Protein 8IJU (pdb70)

GO terms:
  GO:0005634 nucleus (C, IDA)
  GO:0003723 RNA binding (F, IDA)
  GO:0045824 negative regulation of innate immune response (P, IDA)
  GO:0046832 negative regulation of RNA export from nucleus (P, IDA)
  GO:0005737 cytoplasm (C, IDA)
  GO:0005634 nucleus (C, EXP)
  GO:0005737 cytoplasm (C, EXP)
  GO:0005515 protein binding (F, IPI)
  GO:0005634 nucleus (C, TAS)
  GO:0016887 ATP hydrolysis activity (F, EXP)
  GO:0005654 nucleoplasm (C, TAS)
  GO:0006405 RNA export from nucleus (P, TAS)
  GO:0042802 identical protein binding (F, IPI)
  GO:0006406 mRNA export from nucleus (P, IGI)
  GO:0000398 mRNA splicing, via spliceosome (P, IGI)
  GO:0016020 membrane (C, HDA)
  GO:0003723 RNA binding (F, HDA)

Nearest PDB structures (foldseek):
  8iju-assembly1_A  TM=1.003E+00  e=2.888E-70  Homo sapiens
  1xtj-assembly1_A  TM=8.026E-01  e=1.518E-53  Homo sapiens
  1xtk-assembly1_A  TM=7.961E-01  e=1.955E-52  Homo sapiens
  8enk-assembly1_A  TM=6.703E-01  e=2.488E-55  Homo sapiens
  5sup-assembly3_C  TM=6.648E-01  e=3.902E-44  Saccharomyces cerevisiae S288C

Solvent-accessible surface area: 17800 Å² total; per-residue (Å²): 97,16,10,164,114,13,143,8,78,84,62,0,38,117,0,3,103,70,14,26,42,93,115,14,5,122,2,11,92,97,0,0,54,77,0,27,146,28,65,13,0,0,0,1,0,12,37,6,34,8,25,22,12,0,0,0,1,0,0,0,31,46,10,143,49,71,100,54,52,8,3,0,1,0,1,0,60,52,138,102,39,0,96,37,2,4,73,14,0,85,68,3,13,119,66,22,125,73,14,76,34,14,44,4,43,19,48,93,62,47,115,110,4,42,76,40,7,119,157,68,29,2,6,0,0,0,0,16,0,42,50,0,22,34,0,16,132,79,203,5,24,56,4,163,39,0,102,13,1,1,0,3,34,0,7,108,0,0,83,78,123,88,26,59,133,33,0,72,68,0,44,185,75,12,39,176,141,35,8,2,0,0,0,2,43,24,9,46,146,124,8,10,68,30,0,87,176,23,20,140,118,29,21,65,25,35,22,7,43,122,14,65,137,78,4,112,64,21,84,8,58,56,15,114,13,92,53,108,84,4,40,136,44,0,15,62,14,8,84,95,30,111,170,43,33,1,0,0,9,1,126,44,60,150,66,0,78,54,7,6,99,75,0,61,121,93,137,26,49,3,17,3,0,24,109,57,15,49,15,121,74,2,30,59,59,7,56,68,4,59,76,148,135,52,112,7,0,0,0,6,43,82,7,2,55,28,6,58,10,78,106,1,31,4,0,0,0,17,3,16,0,98,70,13,37,28,0,0,29,6,0,10,18,8,8,98,195,72,66,150,4,28,1,1,0,0,7,11,57,145,91,15,40,135,26,7,78,57,0,41,104,115,9,138,14,133,6,45,108,30,65,156,129,133,83,199

InterPro domains:
  IPR001650 Helicase, C-terminal domain-like [PF00271] (273-381)
  IPR001650 Helicase, C-terminal domain-like [PS51194] (260-421)
  IPR001650 Helicase, C-terminal domain-like [SM00490] (300-381)
  IPR011545 DEAD/DEAH-box helicase domain [PF00270] (69-234)
  IPR014001 Helicase superfamily 1/2, ATP-binding domain [PS51192] (75-248)
  IPR014001 Helicase superfamily 1/2, ATP-binding domain [SM00487] (63-264)
  IPR014014 RNA helicase, DEAD-box type, Q motif [PS51195] (44-72)
  IPR027417 P-loop containing nucleoside triphosphate hydrolase [G3DSA:3.40.50.300] (32-250)
  IPR027417 P-loop containing nucleoside triphosphate hydrolase [G3DSA:3.40.50.300] (257-425)
  IPR027417 P-loop containing nucleoside triphosphate hydrolase [SSF52540] (113-396)

Secondary structure (DSSP, 8-state):
-HHHHTT--HHHHHHHHHTT--S--HHHHHHHHHHTTT--EEEE--TTBSHHHHHHHHHHHH----TT---EEEE-S-HHHHHHHHHHHHHHTTT-TT--EEEESSSS-HHHHHHHHHHH--SEEEE-HHHHHHHHHTTSS--TT--EEEESSHHHHHHSHHHHHHHHHHHHHS-SS-EEEEEES---TTTHHHHHTT-SS-EEEEHHHHHHHHGGGSEEEEEE--HHHHHHHHHHHHHHTTTS-EEEE-SSHHHHHHHHHHHHHTT--EEEE-TTS-HHHHHHHHHHHHHSS--EEEE-TTTTTTSBPPPBSEEEESS--SSHHHHHHHHTTBS-TTS--EEEEEE-SHHHHHHHHHHHHHHT---EEPPSS---

Organism: Homo sapiens (NCBI:txid9606)

Radius of gyration: 21.93 Å; Cα contacts (8 Å, |Δi|>4): 711; chains: 1; bounding box: 42×50×65 Å

Sequence (376 aa):
SGFRDFLLKPELLRAIVDCGFEHPSEVQHECIPQAILGMDVLCQAKSGMGKTAVFVLATLQQIEPVNGQVTVLVMCHTRRELAFQISKEYERFSKYMMPSVKVSVFFGGLSIKKDEEVLKKKNCPHVVVGTPGRILALVRNRSFSLKKNVKKHFVLDECDKMLEEQLDMRRDVQEEIFRLTPHHEKQCCMMFSATLSKDIRPVCRKFMQDPMMEVFVDDETKLTLHHGLQQYYVKLKDSEKNRKLFDLLDVLEFNQQVIIFVKSVQRCMALAQLLVEQNFPAIAIHRGMAQEERLSRYQQQFKDFQRRILVATNLFGRGMDIERVNIVFNYDMPEDSDTYLHRVARAGRFGTKGLAITFVSDENDAKILNDVQDRFEVNVAELPEEIDI

Foldseek 3Di:
DQVVVLVADVLLVVLCVVLVDDHAFPVLVQQQNVLLVQFAEEEAAAFQRQVLVSVLRSCVRNDDDDFQAQAAEEAEADPVVLVVSQVVNCSSCVSVVVAFEDEEAPPDDLVVVLVCCVPRRGNYYTYHLVSVLVCVVVVSGAQANYAEYEYELVCVQCVPVVNVVSSVVSLVRYDLNHHYYYYYNDDDPVCVVVSCVSHDPHDYYHVVVVLLVCVQLAQAAEEADALVCLLVVVVVVCVQVPPWAEEEEDADDVCQVVSQVVCVVVVAQEDEFEQPDDSVVLVVRLCCSPPHDHRYYYYYPNSNGNHHHAATAEYEHSDADPALSRVSNRQSSAAHPPGYGYYYYYQHDVSSVVRVVNNCVPSVHDHHHDDDDRPD

B-factor: mean 32.51, std 12.1, range [11.05, 91.72]

Structure (mmCIF, N/CA/C/O backbone):
data_8IJU
#
_entry.id   8IJU
#
_cell.length_a   34.974
_cell.length_b   96.606
_cell.length_c   59.755
_cell.angle_alpha   90.000
_cell.angle_beta   95.510
_cell.angle_gamma   90.000
#
_symmetry.space_group_name_H-M   'P 1 21 1'
#
loop_
_entity.id
_entity.type
_entity.pdbx_description
1 polymer 'ATP-dependent RNA helicase DDX39A'
2 non-polymer 'TRIETHYLENE GLYCOL'
3 non-polymer 'PHOSPHATE ION'
4 non-polymer 1,2-ETHANEDIOL
5 water water
#
loop_
_atom_site.group_PDB
_atom_site.id
_atom_site.type_symbol
_atom_site.label_atom_id
_atom_site.label_alt_id
_atom_site.label_comp_id
_atom_site.label_asym_id
_atom_site.label_entity_id
_atom_site.label_seq_id
_atom_site.pdbx_PDB_ins_code
_atom_site.Cartn_x
_atom_site.Cartn_y
_atom_site.Cartn_z
_atom_site.occupancy
_atom_site.B_iso_or_equiv
_atom_site.auth_seq_id
_atom_site.auth_comp_id
_atom_site.auth_asym_id
_atom_site.auth_atom_id
_atom_site.pdbx_PDB_model_num
ATOM 1 N N . SER A 1 13 ? 24.63765 20.38903 23.36427 1.000 55.59068 13 SER A N 1
ATOM 2 C CA . SER A 1 13 ? 26.01385 20.54411 23.82182 1.000 52.14971 13 SER A CA 1
ATOM 3 C C . SER A 1 13 ? 26.59697 19.19767 24.24470 1.000 48.11703 13 SER A C 1
ATOM 4 O O . SER A 1 13 ? 27.49061 18.65979 23.58661 1.000 56.26270 13 SER A O 1
ATOM 7 N N . GLY A 1 14 ? 26.08650 18.65522 25.35315 1.000 50.18466 14 GLY A N 1
ATOM 8 C CA . GLY A 1 14 ? 26.54881 17.35604 25.81062 1.000 34.62328 14 GLY A CA 1
ATOM 9 C C . GLY A 1 14 ? 26.19362 16.23216 24.86218 1.000 32.94397 14 GLY A C 1
ATOM 10 O O . GLY A 1 14 ? 26.88888 15.21277 24.81781 1.000 35.31365 14 GLY A O 1
ATOM 11 N N . PHE A 1 15 ? 25.10391 16.38976 24.10245 1.000 28.33918 15 PHE A N 1
ATOM 12 C CA . PHE A 1 15 ? 24.75493 15.39465 23.09330 1.000 25.91510 15 PHE A CA 1
ATOM 13 C C . PHE A 1 15 ? 25.76943 15.38787 21.95661 1.000 24.89992 15 PHE A C 1
ATOM 14 O O . PHE A 1 15 ? 26.02536 14.33964 21.35678 1.000 28.58947 15 PHE A O 1
ATOM 22 N N . ARG A 1 16 ? 26.35343 16.54779 21.64521 1.000 28.51953 16 ARG A N 1
ATOM 23 C CA . ARG A 1 16 ? 27.37813 16.59226 20.61489 1.000 32.37366 16 ARG A CA 1
ATOM 24 C C . ARG A 1 16 ? 28.57300 15.74032 21.00231 1.000 31.95002 16 ARG A C 1
ATOM 25 O O . ARG A 1 16 ? 29.18804 15.10845 20.13587 1.000 32.39725 16 ARG A O 1
ATOM 33 N N . ASP A 1 17 ? 28.88766 15.68034 22.30105 1.000 26.81149 17 ASP A N 1
ATOM 34 C CA . ASP A 1 17 ? 29.99016 14.85577 22.78552 1.000 31.73629 17 ASP A CA 1
ATOM 35 C C . ASP A 1 17 ? 29.76023 13.36649 22.55258 1.000 35.57148 17 ASP A C 1
ATOM 36 O O . ASP A 1 17 ? 30.73408 12.60562 22.49326 1.000 27.24265 17 ASP A O 1
ATOM 41 N N . PHE A 1 18 ? 28.49797 12.92877 22.43261 1.000 23.22276 18 PHE A N 1
ATOM 42 C CA . PHE A 1 18 ? 28.19280 11.55027 22.07912 1.000 23.85004 18 PHE A CA 1
ATOM 43 C C . PHE A 1 18 ? 28.60709 11.19973 20.65936 1.000 26.15264 18 PHE A C 1
ATOM 44 O O . PHE A 1 18 ? 28.63106 10.01022 20.32251 1.000 32.04069 18 PHE A O 1
ATOM 52 N N . LEU A 1 19 ? 28.89879 12.19517 19.82194 1.000 24.43391 19 LEU A N 1
ATOM 53 C CA . LEU A 1 19 ? 29.30729 11.98673 18.43580 1.000 28.63672 19 LEU A CA 1
ATOM 54 C C . LEU A 1 19 ? 28.15225 11.48316 17.57036 1.000 26.20825 19 LEU A C 1
ATOM 55 O O . LEU A 1 19 ? 28.36935 10.73625 16.61681 1.000 34.44239 19 LEU A O 1
ATOM 60 N N . LEU A 1 20 ? 26.92839 11.88861 17.89950 1.000 25.42174 20 LEU A N 1
ATOM 61 C CA . LEU A 1 20 ? 25.75790 11.53486 17.10599 1.000 24.15359 20 LEU A CA 1
ATOM 62 C C . LEU A 1 20 ? 25.74980 12.29401 15.78336 1.000 25.49959 20 LEU A C 1
ATOM 63 O O . LEU A 1 20 ? 26.27449 13.40392 15.67911 1.000 25.31868 20 LEU A O 1
ATOM 68 N N . LYS A 1 21 ? 25.10239 11.70230 14.78243 1.000 23.89602 21 LYS A N 1
ATOM 69 C CA . LYS A 1 21 ? 24.96811 12.34676 13.47768 1.000 24.49274 21 LYS A CA 1
ATOM 70 C C . LYS A 1 21 ? 24.29893 13.71169 13.60830 1.000 29.92588 21 LYS A C 1
ATOM 71 O O . LYS A 1 21 ? 23.36591 13.87655 14.40416 1.000 25.14989 21 LYS A O 1
ATOM 77 N N . PRO A 1 22 ? 24.71010 14.69867 12.80853 1.000 27.49575 22 PRO A N 1
ATOM 78 C CA . PRO A 1 22 ? 24.08116 16.02275 12.91614 1.000 30.89209 22 PRO A CA 1
ATOM 79 C C . PRO A 1 22 ? 22.57297 15.98446 12.74161 1.000 30.19776 22 PRO A C 1
ATOM 80 O O . PRO A 1 22 ? 21.87046 16.77898 13.38102 1.000 28.22041 22 PRO A O 1
ATOM 84 N N . GLU A 1 23 ? 22.04673 15.06155 11.92336 1.000 23.51589 23 GLU A N 1
ATOM 85 C CA . GLU A 1 23 ? 20.59939 14.93570 11.79646 1.000 29.22360 23 GLU A CA 1
ATOM 86 C C . GLU A 1 23 ? 19.95178 14.56541 13.12604 1.000 29.61362 23 GLU A C 1
ATOM 87 O O . GLU A 1 23 ? 18.85007 15.02993 13.43329 1.000 26.27075 23 GLU A O 1
ATOM 93 N N . LEU A 1 24 ? 20.60920 13.71905 13.92581 1.000 23.05569 24 LEU A N 1
ATOM 94 C CA . LEU A 1 24 ? 20.04595 13.39780 15.23430 1.000 21.40649 24 LEU A CA 1
ATOM 95 C C . LEU A 1 24 ? 20.16092 14.57900 16.18745 1.000 24.65545 24 LEU A C 1
ATOM 96 O O . LEU A 1 24 ? 19.21626 14.87993 16.92265 1.000 26.42102 24 LEU A O 1
ATOM 101 N N . LEU A 1 25 ? 21.31860 15.25498 16.20014 1.000 26.54177 25 LEU A N 1
ATOM 102 C CA . LEU A 1 25 ? 21.48785 16.41833 17.07005 1.000 28.39832 25 LEU A CA 1
ATOM 103 C C . LEU A 1 25 ? 20.40750 17.45892 16.82178 1.000 24.58426 25 LEU A C 1
ATOM 104 O O . LEU A 1 25 ? 19.84120 18.01742 17.77144 1.000 30.56600 25 LEU A O 1
ATOM 109 N N . ARG A 1 26 ? 20.10456 17.72535 15.54838 1.000 30.01727 26 ARG A N 1
ATOM 110 C CA . ARG A 1 26 ? 19.07983 18.70590 15.20414 1.000 28.19592 26 ARG A CA 1
ATOM 111 C C . ARG A 1 26 ? 17.71536 18.29019 15.73643 1.000 29.72418 26 ARG A C 1
ATOM 112 O O . ARG A 1 26 ? 16.94665 19.12980 16.22133 1.000 29.79301 26 ARG A O 1
ATOM 120 N N . ALA A 1 27 ? 17.39571 16.99601 15.65533 1.000 27.35217 27 ALA A N 1
ATOM 121 C CA . ALA A 1 27 ? 16.12110 16.51658 16.17739 1.000 28.21166 27 ALA A CA 1
ATOM 122 C C . ALA A 1 27 ? 16.07062 16.61832 17.69362 1.000 29.03266 27 ALA A C 1
ATOM 123 O O . ALA A 1 27 ? 15.02241 16.95031 18.26631 1.000 31.83716 27 ALA A O 1
ATOM 125 N N . ILE A 1 28 ? 17.18614 16.31343 18.36520 1.000 24.15755 28 ILE A N 1
ATOM 126 C CA . ILE A 1 28 ? 17.23557 16.43519 19.82135 1.000 25.98631 28 ILE A CA 1
ATOM 127 C C . ILE A 1 28 ? 16.95905 17.87310 20.23390 1.000 32.69655 28 ILE A C 1
ATOM 128 O O . ILE A 1 28 ? 16.22266 18.12885 21.19366 1.000 31.38927 28 ILE A O 1
ATOM 133 N N . VAL A 1 29 ? 17.55042 18.82846 19.50841 1.000 29.98981 29 VAL A N 1
ATOM 134 C CA . VAL A 1 29 ? 17.27369 20.24984 19.72011 1.000 38.18755 29 VAL A CA 1
ATOM 135 C C . VAL A 1 29 ? 15.78114 20.53219 19.58808 1.000 44.50873 29 VAL A C 1
ATOM 136 O O . VAL A 1 29 ? 15.15210 21.08931 20.49718 1.000 48.17686 29 VAL A O 1
ATOM 140 N N . ASP A 1 30 ? 15.19662 20.15242 18.44289 1.000 40.53316 30 ASP A N 1
ATOM 141 C CA . ASP A 1 30 ? 13.78416 20.42203 18.18920 1.000 43.99559 30 ASP A CA 1
ATOM 142 C C . ASP A 1 30 ? 12.89666 19.84224 19.27422 1.000 39.42569 30 ASP A C 1
ATOM 143 O O . ASP A 1 30 ? 11.80489 20.36198 19.52853 1.000 53.22797 30 ASP A O 1
ATOM 148 N N . CYS A 1 31 ? 13.32877 18.75893 19.90414 1.000 40.83040 31 CYS A N 1
ATOM 149 C CA . CYS A 1 31 ? 12.55526 18.14536 20.96998 1.000 31.73808 31 CYS A CA 1
ATOM 150 C C . CYS A 1 31 ? 12.69527 18.87700 22.29153 1.000 46.17910 31 CYS A C 1
ATOM 151 O O . CYS A 1 31 ? 12.10298 18.43457 23.28257 1.000 46.39870 31 CYS A O 1
ATOM 154 N N . GLY A 1 32 ? 13.47069 19.96349 22.33045 1.000 44.91237 32 GLY A N 1
ATOM 155 C CA . GLY A 1 32 ? 13.58527 20.78200 23.52512 1.000 45.94406 32 GLY A CA 1
ATOM 156 C C . GLY A 1 32 ? 14.50268 20.25330 24.60306 1.000 46.99894 32 GLY A C 1
ATOM 157 O O . GLY A 1 32 ? 14.41148 20.69636 25.75135 1.000 48.35488 32 GLY A O 1
ATOM 158 N N . PHE A 1 33 ? 15.38789 19.31905 24.27801 1.000 45.31517 33 PHE A N 1
ATOM 159 C CA . PHE A 1 33 ? 16.28517 18.74109 25.26541 1.000 42.27782 33 PHE A CA 1
ATOM 160 C C . PHE A 1 33 ? 17.59455 19.51260 25.25558 1.000 40.52975 33 PHE A C 1
ATOM 161 O O . PHE A 1 33 ? 18.12635 19.83031 24.18682 1.000 42.68132 33 PHE A O 1
ATOM 169 N N . GLU A 1 34 ? 18.09264 19.84160 26.44335 1.000 35.00374 34 GLU A N 1
ATOM 170 C CA . GLU A 1 34 ? 19.28363 20.67668 26.52972 1.000 37.37889 34 GLU A CA 1
ATOM 171 C C . GLU A 1 34 ? 20.54731 19.83880 26.67389 1.000 33.18038 34 GLU A C 1
ATOM 172 O O . GLU A 1 34 ? 21.53467 20.06502 25.96982 1.000 44.08996 34 GLU A O 1
ATOM 178 N N . HIS A 1 35 ? 20.53028 18.87687 27.58193 1.000 26.99395 35 HIS A N 1
ATOM 179 C CA . HIS A 1 35 ? 21.70602 18.10758 27.94351 1.000 34.58665 35 HIS A CA 1
ATOM 180 C C . HIS A 1 35 ? 21.26682 16.67711 28.18636 1.000 28.71998 35 HIS A C 1
ATOM 181 O O . HIS A 1 35 ? 20.10696 16.43180 28.53445 1.000 27.76687 35 HIS A O 1
ATOM 188 N N . PRO A 1 36 ? 22.17467 15.71611 28.03545 1.000 27.93781 36 PRO A N 1
ATOM 189 C CA . PRO A 1 36 ? 21.80977 14.31320 28.28161 1.000 22.03805 36 PRO A CA 1
ATOM 190 C C . PRO A 1 36 ? 21.45356 14.05802 29.74132 1.000 26.09061 36 PRO A C 1
ATOM 191 O O . PRO A 1 36 ? 21.97124 14.69882 30.66148 1.000 23.63201 36 PRO A O 1
ATOM 195 N N . SER A 1 37 ? 20.55318 13.10290 29.94657 1.000 23.33032 37 SER A N 1
ATOM 196 C CA . SER A 1 37 ? 20.23535 12.60212 31.27282 1.000 22.86271 37 SER A CA 1
ATOM 197 C C . SER A 1 37 ? 21.34839 11.69127 31.78153 1.000 24.10254 37 SER A C 1
ATOM 198 O O . SER A 1 37 ? 22.23215 11.25331 31.03304 1.000 22.07037 37 SER A O 1
ATOM 201 N N . GLU A 1 38 ? 21.29235 11.39277 33.07703 1.000 22.92002 38 GLU A N 1
ATOM 202 C CA . GLU A 1 38 ? 22.29949 10.52475 33.66764 1.000 27.57814 38 GLU A CA 1
ATOM 203 C C . GLU A 1 38 ? 22.29587 9.14338 33.01791 1.000 26.90671 38 GLU A C 1
ATOM 204 O O . GLU A 1 38 ? 23.35451 8.58487 32.71761 1.000 22.32345 38 GLU A O 1
ATOM 210 N N . VAL A 1 39 ? 21.11359 8.57538 32.78592 1.000 19.95776 39 VAL A N 1
ATOM 211 C CA . VAL A 1 39 ? 21.06287 7.27292 32.13070 1.000 18.54326 39 VAL A CA 1
ATOM 212 C C . VAL A 1 39 ? 21.63636 7.35032 30.72144 1.000 22.77659 39 VAL A C 1
ATOM 213 O O . VAL A 1 39 ? 22.23987 6.38609 30.23149 1.000 22.78353 39 VAL A O 1
ATOM 217 N N . GLN A 1 40 ? 21.46962 8.48480 30.04671 1.000 20.73320 40 GLN A N 1
ATOM 218 C CA . GLN A 1 40 ? 22.02544 8.60675 28.70131 1.000 20.42495 40 GLN A CA 1
ATOM 219 C C . GLN A 1 40 ? 23.54401 8.69146 28.73838 1.000 20.98750 40 GLN A C 1
ATOM 220 O O . GLN A 1 40 ? 24.21892 8.08683 27.89774 1.000 19.21751 40 GLN A O 1
ATOM 226 N N . HIS A 1 41 ? 24.10344 9.42587 29.69974 1.000 23.55273 41 HIS A N 1
ATOM 227 C CA . HIS A 1 41 ? 25.56318 9.42784 29.84953 1.000 21.13736 41 HIS A CA 1
ATOM 228 C C . HIS A 1 41 ? 26.09662 8.02411 30.09888 1.000 27.99951 41 HIS A C 1
ATOM 229 O O . HIS A 1 41 ? 27.17400 7.66290 29.60453 1.000 25.73331 41 HIS A O 1
ATOM 236 N N . GLU A 1 42 ? 25.35663 7.21227 30.85964 1.000 25.87851 42 GLU A N 1
ATOM 237 C CA . GLU A 1 42 ? 25.84580 5.88003 31.17958 1.000 24.36828 42 GLU A CA 1
ATOM 238 C C . GLU A 1 42 ? 25.72518 4.91878 30.00445 1.000 29.59174 42 GLU A C 1
ATOM 239 O O . GLU A 1 42 ? 26.59050 4.05387 29.83665 1.000 27.67191 42 GLU A O 1
ATOM 245 N N . CYS A 1 43 ? 24.69219 5.05489 29.17579 1.000 20.09427 43 CYS A N 1
ATOM 246 C CA . CYS A 1 43 ? 24.37262 4.01707 28.19721 1.000 21.83099 43 CYS A CA 1
ATOM 247 C C . CYS A 1 43 ? 24.70962 4.37181 26.76528 1.000 20.76035 43 CYS A C 1
ATOM 248 O O . CYS A 1 43 ? 25.11752 3.49426 26.00904 1.000 20.60431 43 CYS A O 1
ATOM 251 N N . ILE A 1 44 ? 24.49507 5.61039 26.33981 1.000 19.30724 44 ILE A N 1
ATOM 252 C CA . ILE A 1 44 ? 24.57605 5.93114 24.91965 1.000 18.57155 44 ILE A CA 1
ATOM 253 C C . ILE A 1 44 ? 25.97886 5.69071 24.36112 1.000 22.92213 44 ILE A C 1
ATOM 254 O O . ILE A 1 44 ? 26.09104 5.10538 23.27542 1.000 21.04999 44 ILE A O 1
ATOM 259 N N . PRO A 1 45 ? 27.07104 6.10497 25.02302 1.000 21.20363 45 PRO A N 1
ATOM 260 C CA . PRO A 1 45 ? 28.39048 5.92812 24.38144 1.000 22.90580 45 PRO A CA 1
ATOM 261 C C . PRO A 1 45 ? 28.69441 4.48900 24.03430 1.000 20.97368 45 PRO A C 1
ATOM 262 O O . PRO A 1 45 ? 29.29476 4.22244 22.98517 1.000 26.69283 45 PRO A O 1
ATOM 266 N N . GLN A 1 46 ? 28.27255 3.54653 24.86317 1.000 18.11221 46 GLN A N 1
ATOM 267 C CA . GLN A 1 46 ? 28.53106 2.16339 24.52084 1.000 24.50284 46 GLN A CA 1
ATOM 268 C C . GLN A 1 46 ? 27.42510 1.56096 23.67367 1.000 21.25881 46 GLN A C 1
ATOM 269 O O . GLN A 1 46 ? 27.70706 0.67542 22.86115 1.000 20.25956 46 GLN A O 1
ATOM 275 N N . ALA A 1 47 ? 26.17826 2.02862 23.82374 1.000 19.60002 47 ALA A N 1
ATOM 276 C CA . ALA A 1 47 ? 25.12151 1.54492 22.93788 1.000 21.06921 47 ALA A CA 1
ATOM 277 C C . ALA A 1 47 ? 25.43613 1.86153 21.48385 1.000 17.60343 47 ALA A C 1
ATOM 278 O O . ALA A 1 47 ? 25.14270 1.05694 20.58534 1.000 19.37155 47 ALA A O 1
ATOM 280 N N . ILE A 1 48 ? 26.00551 3.04026 21.20850 1.000 20.46360 48 ILE A N 1
ATOM 281 C CA . ILE A 1 48 ? 26.24034 3.35619 19.80207 1.000 18.70294 48 ILE A CA 1
ATOM 282 C C . ILE A 1 48 ? 27.42441 2.59642 19.22497 1.000 23.36997 48 ILE A C 1
ATOM 283 O O . ILE A 1 48 ? 27.59519 2.58128 17.99266 1.000 26.01765 48 ILE A O 1
ATOM 288 N N . LEU A 1 49 ? 28.22800 1.94850 20.06386 1.000 22.00107 49 LEU A N 1
ATOM 289 C CA . LEU A 1 49 ? 29.26997 1.03507 19.60965 1.000 19.58333 49 LEU A CA 1
ATOM 290 C C . LEU A 1 49 ? 28.75996 -0.39639 19.41120 1.000 25.84081 49 LEU A C 1
ATOM 291 O O . LEU A 1 49 ? 29.56055 -1.29958 19.14016 1.000 24.09833 49 LEU A O 1
ATOM 296 N N . GLY A 1 50 ? 27.46241 -0.63529 19.56565 1.000 22.40134 50 GLY A N 1
ATOM 297 C CA . GLY A 1 50 ? 26.93095 -1.96888 19.36263 1.000 22.05810 50 GLY A CA 1
ATOM 298 C C . GLY A 1 50 ? 26.90033 -2.84779 20.58971 1.000 20.52957 50 GLY A C 1
ATOM 299 O O . GLY A 1 50 ? 26.53157 -4.02609 20.48051 1.000 20.59258 50 GLY A O 1
ATOM 300 N N . MET A 1 51 ? 27.27228 -2.32548 21.75505 1.000 19.19227 51 MET A N 1
ATOM 301 C CA . MET A 1 51 ? 27.32630 -3.15680 22.94863 1.000 19.72145 51 MET A CA 1
ATOM 302 C C . MET A 1 51 ? 25.92372 -3.51945 23.41007 1.000 23.52126 51 MET A C 1
ATOM 303 O O . MET A 1 51 ? 25.00356 -2.71774 23.28699 1.000 21.86190 51 MET A O 1
ATOM 308 N N . ASP A 1 52 ? 25.76709 -4.72450 23.95858 1.000 18.53306 52 ASP A N 1
ATOM 309 C CA . ASP A 1 52 ? 24.49845 -5.09065 24.57235 1.000 14.35092 52 ASP A CA 1
ATOM 310 C C . ASP A 1 52 ? 24.27308 -4.25119 25.82701 1.000 18.54138 52 ASP A C 1
ATOM 311 O O . ASP A 1 52 ? 25.22341 -3.80750 26.47919 1.000 19.70553 52 ASP A O 1
ATOM 316 N N . VAL A 1 53 ? 22.99979 -3.99639 26.14228 1.000 16.28756 53 VAL A N 1
ATOM 317 C CA . VAL A 1 53 ? 22.63449 -3.09948 27.23643 1.000 16.83943 53 VAL A CA 1
ATOM 318 C C . VAL A 1 53 ? 21.50035 -3.74490 28.02321 1.000 19.10258 53 VAL A C 1
ATOM 319 O O . VAL A 1 53 ? 20.53847 -4.23232 27.42895 1.000 20.20632 53 VAL A O 1
ATOM 323 N N . LEU A 1 54 ? 21.62269 -3.77508 29.35401 1.000 19.22030 54 LEU A N 1
ATOM 324 C CA . LEU A 1 54 ? 20.52037 -4.12678 30.25102 1.000 18.00611 54 LEU A CA 1
ATOM 325 C C . LEU A 1 54 ? 20.30056 -2.94088 31.17761 1.000 18.85328 54 LEU A C 1
ATOM 326 O O . LEU A 1 54 ? 21.19297 -2.60925 31.96780 1.000 18.65012 54 LEU A O 1
ATOM 331 N N . CYS A 1 55 ? 19.13415 -2.29571 31.08273 1.000 18.47754 55 CYS A N 1
ATOM 332 C CA . CYS A 1 55 ? 18.94517 -1.01020 31.74537 1.000 15.24709 55 CYS A CA 1
ATOM 333 C C . CYS A 1 55 ? 17.58788 -0.94686 32.42427 1.000 21.51356 55 CYS A C 1
ATOM 334 O O . CYS A 1 55 ? 16.55212 -1.04954 31.76854 1.000 19.68961 55 CYS A O 1
ATOM 337 N N . GLN A 1 56 ? 17.58659 -0.75707 33.73652 1.000 17.28864 56 GLN A N 1
ATOM 338 C CA . GLN A 1 56 ? 16.36374 -0.45455 34.46765 1.000 19.22357 56 GLN A CA 1
ATOM 339 C C . GLN A 1 56 ? 16.41319 1.01415 34.84588 1.000 22.64389 56 GLN A C 1
ATOM 340 O O . GLN A 1 56 ? 17.37620 1.45932 35.48035 1.000 21.18568 56 GLN A O 1
ATOM 346 N N . ALA A 1 57 ? 15.38939 1.76610 34.44519 1.000 22.43844 57 ALA A N 1
ATOM 347 C CA . ALA A 1 57 ? 15.28235 3.16460 34.83463 1.000 18.84029 57 ALA A CA 1
ATOM 348 C C . ALA A 1 57 ? 13.80818 3.52440 34.89988 1.000 22.12873 57 ALA A C 1
ATOM 349 O O . ALA A 1 57 ? 13.01850 3.06890 34.06879 1.000 19.79884 57 ALA A O 1
ATOM 351 N N . LYS A 1 58 ? 13.43564 4.32326 35.89183 1.000 20.27660 58 LYS A N 1
ATOM 352 C CA . LYS A 1 58 ? 12.02840 4.66261 36.01389 1.000 20.43143 58 LYS A CA 1
ATOM 353 C C . LYS A 1 58 ? 11.63514 5.66758 34.93593 1.000 21.14222 58 LYS A C 1
ATOM 354 O O . LYS A 1 58 ? 12.47837 6.25778 34.25789 1.000 18.92337 58 LYS A O 1
ATOM 360 N N . SER A 1 59 ? 10.32325 5.85917 34.79161 1.000 19.99668 59 SER A N 1
ATOM 361 C CA . SER A 1 59 ? 9.79853 6.82053 33.82530 1.000 17.59023 59 SER A CA 1
ATOM 362 C C . SER A 1 59 ? 10.43746 8.18704 34.01589 1.000 20.86198 59 SER A C 1
ATOM 363 O O . SER A 1 59 ? 10.72590 8.60037 35.14164 1.000 20.29617 59 SER A O 1
ATOM 366 N N . GLY A 1 60 ? 10.65514 8.89697 32.90517 1.000 17.49574 60 GLY A N 1
ATOM 367 C CA . GLY A 1 60 ? 11.14701 10.25629 33.00537 1.000 14.55492 60 GLY A CA 1
ATOM 368 C C . GLY A 1 60 ? 12.62550 10.38917 33.28841 1.000 22.87600 60 GLY A C 1
ATOM 369 O O . GLY A 1 60 ? 13.04019 11.35658 33.93152 1.000 18.46781 60 GLY A O 1
ATOM 370 N N . MET A 1 61 ? 13.43366 9.43553 32.83441 1.000 16.97762 61 MET A N 1
ATOM 371 C CA . MET A 1 61 ? 14.88049 9.51260 32.98249 1.000 13.37364 61 MET A CA 1
ATOM 372 C C . MET A 1 61 ? 15.61386 9.48299 31.65118 1.000 17.88004 61 MET A C 1
ATOM 373 O O . MET A 1 61 ? 16.84716 9.42504 31.64138 1.000 21.25906 61 MET A O 1
ATOM 378 N N . GLY A 1 62 ? 14.90073 9.52386 30.52489 1.000 18.85615 62 GLY A N 1
ATOM 379 C CA . GLY A 1 62 ? 15.57503 9.49471 29.23927 1.000 20.89165 62 GLY A CA 1
ATOM 380 C C . GLY A 1 62 ? 15.86203 8.11040 28.71535 1.000 20.05654 62 GLY A C 1
ATOM 381 O O . GLY A 1 62 ? 16.64992 7.97101 27.77134 1.000 20.01286 62 GLY A O 1
ATOM 382 N N . LYS A 1 63 ? 15.22416 7.08406 29.28357 1.000 18.13711 63 LYS A N 1
ATOM 383 C CA . LYS A 1 63 ? 15.51947 5.70154 28.91527 1.000 17.46658 63 LYS A CA 1
ATOM 384 C C . LYS A 1 63 ? 15.16356 5.41425 27.45683 1.000 17.75567 63 LYS A C 1
ATOM 385 O O . LYS A 1 63 ? 15.93475 4.78852 26.72475 1.000 18.82449 63 LYS A O 1
ATOM 391 N N . THR A 1 64 ? 13.96154 5.79304 27.03763 1.000 18.82080 64 THR A N 1
ATOM 392 C CA . THR A 1 64 ? 13.53698 5.45282 25.68143 1.000 19.65989 64 THR A CA 1
ATOM 393 C C . THR A 1 64 ? 14.48983 6.04586 24.64736 1.000 18.40827 64 THR A C 1
ATOM 394 O O . THR A 1 64 ? 14.85229 5.37839 23.67025 1.000 15.99782 64 THR A O 1
ATOM 398 N N . ALA A 1 65 ? 14.95033 7.27950 24.87245 1.000 14.05389 65 ALA A N 1
ATOM 399 C CA . ALA A 1 65 ? 15.84196 7.92789 23.91946 1.000 18.76953 65 ALA A CA 1
ATOM 400 C C . ALA A 1 65 ? 17.18469 7.21290 23.80800 1.000 16.04354 65 ALA A C 1
ATOM 401 O O . ALA A 1 65 ? 17.82146 7.30732 22.75769 1.000 17.83933 65 ALA A O 1
ATOM 403 N N . VAL A 1 66 ? 17.60500 6.48074 24.84272 1.000 14.93448 66 VAL A N 1
ATOM 404 C CA . VAL A 1 66 ? 18.83169 5.68840 24.72760 1.000 12.37269 66 VAL A CA 1
ATOM 405 C C . VAL A 1 66 ? 18.74351 4.76539 23.52288 1.000 16.24723 66 VAL A C 1
ATOM 406 O O . VAL A 1 66 ? 19.59994 4.79869 22.63509 1.000 17.99307 66 VAL A O 1
ATOM 410 N N . PHE A 1 67 ? 17.69118 3.94731 23.45387 1.000 16.49883 67 PHE A N 1
ATOM 411 C CA . PHE A 1 67 ? 17.68205 3.00687 22.34076 1.000 16.62136 67 PHE A CA 1
ATOM 412 C C . PHE A 1 67 ? 17.20256 3.62278 21.04302 1.000 17.37217 67 PHE A C 1
ATOM 413 O O . PHE A 1 67 ? 17.67054 3.19943 19.97686 1.000 17.11359 67 PHE A O 1
ATOM 421 N N . VAL A 1 68 ? 16.29380 4.60637 21.08257 1.000 14.00558 68 VAL A N 1
ATOM 422 C CA . VAL A 1 68 ? 15.89986 5.26916 19.83066 1.000 15.49542 68 VAL A CA 1
ATOM 423 C C . VAL A 1 68 ? 17.10567 5.95798 19.19095 1.000 17.99976 68 VAL A C 1
ATOM 424 O O . VAL A 1 68 ? 17.40094 5.75782 18.00545 1.000 16.43694 68 VAL A O 1
ATOM 428 N N . LEU A 1 69 ? 17.83874 6.75565 19.97732 1.000 14.75267 69 LEU A N 1
ATOM 429 C CA . LEU A 1 69 ? 19.00756 7.44907 19.43291 1.000 16.78564 69 LEU A CA 1
ATOM 430 C C . LEU A 1 69 ? 20.10811 6.48293 19.02027 1.000 15.29586 69 LEU A C 1
ATOM 431 O O . LEU A 1 69 ? 20.72740 6.67063 17.96488 1.000 20.48516 69 LEU A O 1
ATOM 436 N N . ALA A 1 70 ? 20.40803 5.47392 19.85247 1.000 16.57712 70 ALA A N 1
ATOM 437 C CA . ALA A 1 70 ? 21.52042 4.58194 19.50781 1.000 15.21607 70 ALA A CA 1
ATOM 438 C C . ALA A 1 70 ? 21.21483 3.76011 18.26377 1.000 18.78063 70 ALA A C 1
ATOM 439 O O . ALA A 1 70 ? 22.11090 3.52036 17.44636 1.000 18.39089 70 ALA A O 1
ATOM 441 N N . THR A 1 71 ? 19.96536 3.30559 18.09539 1.000 16.64690 71 THR A N 1
ATOM 442 C CA . THR A 1 71 ? 19.66631 2.53653 16.88678 1.000 11.04570 71 THR A CA 1
ATOM 443 C C . THR A 1 71 ? 19.60337 3.42642 15.65162 1.000 15.24128 71 THR A C 1
ATOM 444 O O . THR A 1 71 ? 20.07044 3.01906 14.57973 1.000 18.25869 71 THR A O 1
ATOM 448 N N . LEU A 1 72 ? 19.05318 4.64649 15.76693 1.000 17.99758 72 LEU A N 1
ATOM 449 C CA . LEU A 1 72 ? 19.10015 5.57073 14.62283 1.000 17.26214 72 LEU A CA 1
ATOM 450 C C . LEU A 1 72 ? 20.53331 5.96709 14.27434 1.000 20.41862 72 LEU A C 1
ATOM 451 O O . LEU A 1 72 ? 20.85671 6.20252 13.10007 1.000 19.70762 72 LEU A O 1
ATOM 456 N N . GLN A 1 73 ? 21.40141 6.05828 15.27413 1.000 19.42984 73 GLN A N 1
ATOM 457 C CA . GLN A 1 73 ? 22.79320 6.39783 14.99624 1.000 19.02613 73 GLN A CA 1
ATOM 458 C C . GLN A 1 73 ? 23.45477 5.32744 14.13881 1.000 24.61926 73 GLN A C 1
ATOM 459 O O . GLN A 1 73 ? 24.30170 5.63614 13.28936 1.000 22.68034 73 GLN A O 1
ATOM 465 N N . GLN A 1 74 ? 23.10468 4.05606 14.36759 1.000 19.34072 74 GLN A N 1
ATOM 466 C CA . GLN A 1 74 ? 23.77992 2.95419 13.69463 1.000 19.62833 74 GLN A CA 1
ATOM 467 C C . GLN A 1 74 ? 23.09542 2.49812 12.41498 1.000 21.36414 74 GLN A C 1
ATOM 468 O O . GLN A 1 74 ? 23.74027 1.82738 11.59629 1.000 22.81143 74 GLN A O 1
ATOM 474 N N . ILE A 1 75 ? 21.81680 2.83347 12.22018 1.000 21.20190 75 ILE A N 1
ATOM 475 C CA . ILE A 1 75 ? 21.02643 2.18873 11.17237 1.000 24.97580 75 ILE A CA 1
ATOM 476 C C . ILE A 1 75 ? 21.51719 2.59050 9.78859 1.000 25.34637 75 ILE A C 1
ATOM 477 O O . ILE A 1 75 ? 21.89962 3.74148 9.53753 1.000 20.08208 75 ILE A O 1
ATOM 482 N N . GLU A 1 76 ? 21.50005 1.62920 8.87367 1.000 23.96699 76 GLU A N 1
ATOM 483 C CA . GLU A 1 76 ? 21.83605 1.87132 7.47528 1.000 30.32537 76 GLU A CA 1
ATOM 484 C C . GLU A 1 76 ? 20.67199 1.29552 6.68533 1.000 24.77975 76 GLU A C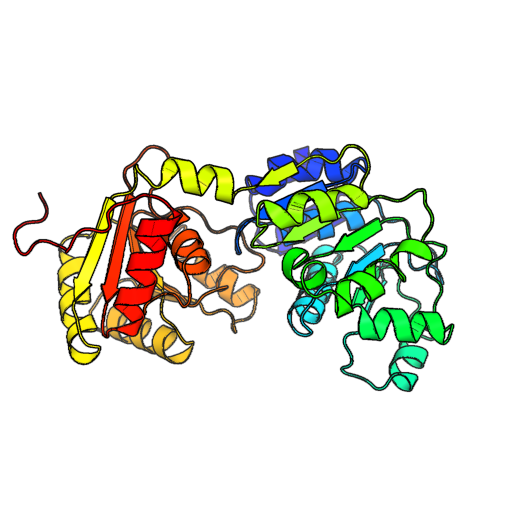 1
ATOM 485 O O . GLU A 1 76 ? 20.64463 0.09559 6.39650 1.000 24.33695 76 GLU A O 1
ATOM 491 N N . PRO A 1 77 ? 19.67658 2.11319 6.35407 1.000 24.50002 77 PRO A N 1
ATOM 492 C CA . PRO A 1 77 ? 18.42972 1.56599 5.79698 1.000 23.90975 77 PRO A CA 1
ATOM 493 C C . PRO A 1 77 ? 18.66303 0.89140 4.45114 1.000 27.27454 77 PRO A C 1
ATOM 494 O O . PRO A 1 77 ? 19.36638 1.41858 3.57954 1.000 29.18426 77 PRO A O 1
ATOM 498 N N . VAL A 1 78 ? 18.10412 -0.30975 4.31582 1.000 26.60234 78 VAL A N 1
ATOM 499 C CA . VAL A 1 78 ? 18.03997 -1.05436 3.05905 1.000 32.12334 78 VAL A CA 1
ATOM 500 C C . VAL A 1 78 ? 16.58339 -1.42946 2.81746 1.000 28.58607 78 VAL A C 1
ATOM 501 O O . VAL A 1 78 ? 15.95571 -2.08629 3.66317 1.000 29.39469 78 VAL A O 1
ATOM 505 N N . ASN A 1 79 ? 16.03931 -1.00733 1.67598 1.000 31.19586 79 ASN A N 1
ATOM 506 C CA . ASN A 1 79 ? 14.63354 -1.27059 1.41172 1.000 32.91109 79 ASN A CA 1
ATOM 507 C C . ASN A 1 79 ? 14.36044 -2.77075 1.38953 1.000 31.97493 79 ASN A C 1
ATOM 508 O O . ASN A 1 79 ? 15.12931 -3.55606 0.82849 1.000 45.45824 79 ASN A O 1
ATOM 513 N N . GLY A 1 80 ? 13.24797 -3.16639 1.99569 1.000 34.44743 80 GLY A N 1
ATOM 514 C CA . GLY A 1 80 ? 12.94483 -4.56911 2.13415 1.000 36.91438 80 GLY A CA 1
ATOM 515 C C . GLY A 1 80 ? 13.60754 -5.24625 3.31229 1.000 44.67908 80 GLY A C 1
ATOM 516 O O . GLY A 1 80 ? 13.36833 -6.44430 3.52898 1.000 40.45472 80 GLY A O 1
ATOM 517 N N . GLN A 1 81 ? 14.40976 -4.52306 4.09540 1.000 29.18447 81 GLN A N 1
ATOM 518 C CA . GLN A 1 81 ? 15.14695 -5.11020 5.20868 1.000 27.21550 81 GLN A CA 1
ATOM 519 C C . GLN A 1 81 ? 14.73972 -4.44743 6.51502 1.000 26.76867 81 GLN A C 1
ATOM 520 O O . GLN A 1 81 ? 14.92675 -3.24119 6.69450 1.000 26.63276 81 GLN A O 1
ATOM 526 N N . VAL A 1 82 ? 14.19296 -5.24071 7.42640 1.000 23.93922 82 VAL A N 1
ATOM 527 C CA . VAL A 1 82 ? 13.97097 -4.79184 8.79574 1.000 19.52176 82 VAL A CA 1
ATOM 528 C C . VAL A 1 82 ? 15.28216 -4.99774 9.53935 1.000 21.31452 82 VAL A C 1
ATOM 529 O O . VAL A 1 82 ? 15.68050 -6.13936 9.79407 1.000 19.75244 82 VAL A O 1
ATOM 533 N N . THR A 1 83 ? 15.96692 -3.90010 9.88349 1.000 22.98282 83 THR A N 1
ATOM 534 C CA . THR A 1 83 ? 17.22500 -4.03275 10.59644 1.000 15.46368 83 THR A CA 1
ATOM 535 C C . THR A 1 83 ? 17.13436 -3.64996 12.06506 1.000 15.46634 83 THR A C 1
ATOM 536 O O . THR A 1 83 ? 18.04651 -3.98519 12.82018 1.000 18.89320 83 THR A O 1
ATOM 540 N N . VAL A 1 84 ? 16.04207 -3.03103 12.50931 1.000 15.84762 84 VAL A N 1
ATOM 541 C CA . VAL A 1 84 ? 15.83831 -2.73012 13.93022 1.000 15.54837 84 VAL A CA 1
ATOM 542 C C . VAL A 1 84 ? 14.48893 -3.31940 14.31154 1.000 16.55395 84 VAL A C 1
ATOM 543 O O . VAL A 1 84 ? 13.49628 -3.04548 13.64305 1.000 15.76803 84 VAL A O 1
ATOM 547 N N . LEU A 1 85 ? 14.45429 -4.13136 15.36167 1.000 15.76215 85 LEU A N 1
ATOM 548 C CA . LEU A 1 85 ? 13.21263 -4.69161 15.88927 1.000 15.44665 85 LEU A CA 1
ATOM 549 C C . LEU A 1 85 ? 13.07518 -4.26460 17.33769 1.000 14.63589 85 LEU A C 1
ATOM 550 O O . LEU A 1 85 ? 13.96272 -4.54370 18.15039 1.000 16.19671 85 LEU A O 1
ATOM 555 N N . VAL A 1 86 ? 11.96003 -3.61471 17.66692 1.000 17.21295 86 VAL A N 1
ATOM 556 C CA . VAL A 1 86 ? 11.67330 -3.17566 19.02643 1.000 13.00318 86 VAL A CA 1
ATOM 557 C C . VAL A 1 86 ? 10.35331 -3.78566 19.44484 1.000 15.13270 86 VAL A C 1
ATOM 558 O O . VAL A 1 86 ? 9.33841 -3.57324 18.77245 1.000 15.61850 86 VAL A O 1
ATOM 562 N N . MET A 1 87 ? 10.35658 -4.49475 20.56869 1.000 15.05691 87 MET A N 1
ATOM 563 C CA . MET A 1 87 ? 9.12852 -5.08031 21.08829 1.000 17.25532 87 MET A CA 1
ATOM 564 C C . MET A 1 87 ? 8.86465 -4.66165 22.52855 1.000 17.33961 87 MET A C 1
ATOM 565 O O . MET A 1 87 ? 9.78107 -4.44822 23.31765 1.000 17.49853 87 MET A O 1
ATOM 570 N N . CYS A 1 88 ? 7.58991 -4.58757 22.88163 1.000 16.44548 88 CYS A N 1
ATOM 571 C CA . CYS A 1 88 ? 7.24346 -4.38709 24.27665 1.000 19.18131 88 CYS A CA 1
ATOM 572 C C . CYS A 1 88 ? 5.94591 -5.12144 24.56212 1.000 20.81904 88 CYS A C 1
ATOM 573 O O . CYS A 1 88 ? 5.38571 -5.80443 23.69977 1.000 21.55425 88 CYS A O 1
ATOM 576 N N . HIS A 1 89 ? 5.47858 -4.96978 25.79478 1.000 19.89676 89 HIS A N 1
ATOM 577 C CA . HIS A 1 89 ? 4.33871 -5.73849 26.27986 1.000 23.74694 89 HIS A CA 1
ATOM 578 C C . HIS A 1 89 ? 2.99965 -5.10964 25.88906 1.000 32.46996 89 HIS A C 1
ATOM 579 O O . HIS A 1 89 ? 2.08102 -5.82327 25.47213 1.000 28.16167 89 HIS A O 1
ATOM 586 N N . THR A 1 90 ? 2.85768 -3.78751 25.99273 1.000 25.91781 90 THR A N 1
ATOM 587 C CA . THR A 1 90 ? 1.55512 -3.15336 25.81699 1.000 26.43685 90 THR A CA 1
ATOM 588 C C . THR A 1 90 ? 1.43200 -2.42033 24.48580 1.000 32.70769 90 THR A C 1
ATOM 589 O O . THR A 1 90 ? 2.39539 -1.82548 23.98823 1.000 26.70435 90 THR A O 1
ATOM 593 N N . ARG A 1 91 ? 0.20514 -2.44757 23.94273 1.000 23.16098 91 ARG A N 1
ATOM 594 C CA A ARG A 1 91 ? -0.09986 -1.72643 22.71043 0.709 25.76688 91 ARG A CA 1
ATOM 595 C CA B ARG A 1 91 ? -0.09213 -1.73444 22.70545 0.291 25.77169 91 ARG A CA 1
ATOM 596 C C . ARG A 1 91 ? 0.28506 -0.26678 22.81811 1.000 24.39200 91 ARG A C 1
ATOM 597 O O . ARG A 1 91 ? 0.89662 0.30273 21.90842 1.000 24.57323 91 ARG A O 1
ATOM 612 N N . GLU A 1 92 ? -0.10598 0.36669 23.91782 1.000 21.45744 92 GLU A N 1
ATOM 613 C CA . GLU A 1 92 ? 0.07466 1.80159 24.01335 1.000 24.76021 92 GLU A CA 1
ATOM 614 C C . GLU A 1 92 ? 1.54739 2.16530 24.02152 1.000 23.69491 92 GLU A C 1
ATOM 615 O O . GLU A 1 92 ? 1.94582 3.13970 23.38293 1.000 23.26013 92 GLU A O 1
ATOM 621 N N . LEU A 1 93 ? 2.38482 1.37330 24.70208 1.000 23.01180 93 LEU A N 1
ATOM 622 C CA . LEU A 1 93 ? 3.80644 1.69088 24.67422 1.000 22.84723 93 LEU A CA 1
ATOM 623 C C . LEU A 1 93 ? 4.41323 1.41274 23.30145 1.000 21.28997 93 LEU A C 1
ATOM 624 O O . LEU A 1 93 ? 5.29390 2.15551 22.85993 1.000 20.91569 93 LEU A O 1
ATOM 629 N N . ALA A 1 94 ? 3.95410 0.36976 22.60178 1.000 21.32365 94 ALA A N 1
ATOM 630 C CA . ALA A 1 94 ? 4.42755 0.15492 21.23366 1.000 20.89034 94 ALA A CA 1
ATOM 631 C C . ALA A 1 94 ? 4.08829 1.34985 20.35605 1.000 21.85278 94 ALA A C 1
ATOM 632 O O . ALA A 1 94 ? 4.94037 1.86123 19.62242 1.000 17.52472 94 ALA A O 1
ATOM 634 N N . PHE A 1 95 ? 2.84967 1.83676 20.45225 1.000 19.19208 95 PHE A N 1
ATOM 635 C CA . PHE A 1 95 ? 2.46427 3.04260 19.73521 1.000 18.30155 95 PHE A CA 1
ATOM 636 C C . PHE A 1 95 ? 3.35342 4.23087 20.10717 1.000 17.63275 95 PHE A C 1
ATOM 637 O O . PHE A 1 95 ? 3.83289 4.96088 19.22800 1.000 18.75162 95 PHE A O 1
ATOM 645 N N . GLN A 1 96 ? 3.56700 4.45986 21.40745 1.000 18.61597 96 GLN A N 1
ATOM 646 C CA . GLN A 1 96 ? 4.36562 5.61304 21.83679 1.000 17.73661 96 GLN A CA 1
ATOM 647 C C . GLN A 1 96 ? 5.82833 5.49755 21.40676 1.000 19.31187 96 GLN A C 1
ATOM 648 O O . GLN A 1 96 ? 6.46378 6.51258 21.06936 1.000 19.32612 96 GLN A O 1
ATOM 654 N N . ILE A 1 97 ? 6.38469 4.28447 21.41598 1.000 19.89419 97 ILE A N 1
ATOM 655 C CA . ILE A 1 97 ? 7.77106 4.13161 20.96982 1.000 15.54092 97 ILE A CA 1
ATOM 656 C C . ILE A 1 97 ? 7.88696 4.44515 19.48247 1.000 19.81214 97 ILE A C 1
ATOM 657 O O . ILE A 1 97 ? 8.84923 5.09195 19.03643 1.000 17.88304 97 ILE A O 1
ATOM 662 N N . SER A 1 98 ? 6.90473 4.00310 18.68751 1.000 20.01214 98 SER A N 1
ATOM 663 C CA . SER A 1 98 ? 6.93771 4.32982 17.26465 1.000 17.21059 98 SER A CA 1
ATOM 664 C C . SER A 1 98 ? 6.89333 5.83509 17.04266 1.000 19.12266 98 SER A C 1
ATOM 665 O O . SER A 1 98 ? 7.56059 6.34124 16.13759 1.000 21.37555 98 SER A O 1
ATOM 668 N N . LYS A 1 99 ? 6.16475 6.57548 17.88998 1.000 21.49000 99 LYS A N 1
ATOM 669 C CA . LYS A 1 99 ? 6.15181 8.02775 17.77589 1.000 23.51274 99 LYS A CA 1
ATOM 670 C C . LYS A 1 99 ? 7.47782 8.64969 18.20029 1.000 22.55941 99 LYS A C 1
ATOM 671 O O . LYS A 1 99 ? 7.85580 9.70466 17.67814 1.000 22.75040 99 LYS A O 1
ATOM 677 N N . GLU A 1 100 ? 8.18198 8.04076 19.15561 1.000 20.63688 100 GLU A N 1
ATOM 678 C CA . GLU A 1 100 ? 9.50377 8.55537 19.49564 1.000 18.87606 100 GLU A CA 1
ATOM 679 C C . GLU A 1 100 ? 10.47779 8.35245 18.35313 1.000 20.50543 100 GLU A C 1
ATOM 680 O O . GLU A 1 100 ? 11.32062 9.21832 18.09727 1.000 21.46098 100 GLU A O 1
ATOM 686 N N . TYR A 1 101 ? 10.38980 7.21263 17.65826 1.000 19.89168 101 TYR A N 1
ATOM 687 C CA . TYR A 1 101 ? 11.21376 7.03391 16.46671 1.000 20.63520 101 TYR A CA 1
ATOM 688 C C . TYR A 1 101 ? 10.91000 8.11062 15.43392 1.000 21.13147 101 TYR A C 1
ATOM 689 O O . TYR A 1 101 ? 11.82398 8.61099 14.77070 1.000 22.63232 101 TYR A O 1
ATOM 698 N N . GLU A 1 102 ? 9.63525 8.50604 15.30505 1.000 21.56090 102 GLU A N 1
ATOM 699 C CA . GLU A 1 102 ? 9.30121 9.53157 14.31548 1.000 21.13379 102 GLU A CA 1
ATOM 700 C C . GLU A 1 102 ? 9.89751 10.87928 14.69822 1.000 22.56121 102 GLU A C 1
ATOM 701 O O . GLU A 1 102 ? 10.39226 11.61245 13.83634 1.000 25.92909 102 GLU A O 1
ATOM 707 N N . ARG A 1 103 ? 9.82998 11.23464 15.98291 1.000 23.28066 103 ARG A N 1
ATOM 708 C CA . ARG A 1 103 ? 10.34936 12.52497 16.42499 1.000 27.50788 103 ARG A CA 1
ATOM 709 C C . ARG A 1 103 ? 11.85742 12.62058 16.23036 1.000 24.66960 103 ARG A C 1
ATOM 710 O O . ARG A 1 103 ? 12.36945 13.63596 15.74722 1.000 24.65782 103 ARG A O 1
ATOM 718 N N . PHE A 1 104 ? 12.58739 11.58024 16.60396 1.000 18.28903 104 PHE A N 1
ATOM 719 C CA . PHE A 1 104 ? 14.04176 11.66373 16.50439 1.000 22.02371 104 PHE A CA 1
ATOM 720 C C . PHE A 1 104 ? 14.56262 11.42548 15.09144 1.000 21.46753 104 PHE A C 1
ATOM 721 O O . PHE A 1 104 ? 15.71961 11.76168 14.81008 1.000 24.32554 104 PHE A O 1
ATOM 729 N N . SER A 1 105 ? 13.76469 10.84089 14.19634 1.000 22.22261 105 SER A N 1
ATOM 730 C CA . SER A 1 105 ? 14.19542 10.68800 12.81202 1.000 26.59364 105 SER A CA 1
ATOM 731 C C . SER A 1 105 ? 13.64079 11.79194 11.92008 1.000 25.85263 105 SER A C 1
ATOM 732 O O . SER A 1 105 ? 13.63655 11.64477 10.69327 1.000 25.74526 105 SER A O 1
ATOM 735 N N . LYS A 1 106 ? 13.19542 12.89670 12.52955 1.000 27.73282 106 LYS A N 1
ATOM 736 C CA . LYS A 1 106 ? 12.63536 14.03574 11.80368 1.000 30.11708 106 LYS A CA 1
ATOM 737 C C . LYS A 1 106 ? 13.52568 14.48872 10.65220 1.000 28.43808 106 LYS A C 1
ATOM 738 O O . LYS A 1 106 ? 13.02568 14.89538 9.59893 1.000 37.05515 106 LYS A O 1
ATOM 744 N N . TYR A 1 107 ? 14.84566 14.42604 10.82525 1.000 26.84674 107 TYR A N 1
ATOM 745 C CA . TYR A 1 107 ? 15.77761 14.86386 9.79242 1.000 31.94698 107 TYR A CA 1
ATOM 746 C C . TYR A 1 107 ? 16.46784 13.69555 9.10128 1.000 34.02128 107 TYR A C 1
ATOM 747 O O . TYR A 1 107 ? 17.48828 13.88448 8.43516 1.000 28.64135 107 TYR A O 1
ATOM 756 N N . MET A 1 108 ? 15.93045 12.48495 9.25212 1.000 31.91509 108 MET A N 1
ATOM 757 C CA A MET A 1 108 ? 16.43550 11.29567 8.57227 0.637 28.90959 108 MET A CA 1
ATOM 758 C CA B MET A 1 108 ? 16.42876 11.28457 8.58481 0.363 28.94213 108 MET A CA 1
ATOM 759 C C . MET A 1 108 ? 15.30010 10.72921 7.72676 1.000 30.37956 108 MET A C 1
ATOM 760 O O . MET A 1 108 ? 14.67775 9.71963 8.08981 1.000 26.57390 108 MET A O 1
ATOM 769 N N . PRO A 1 109 ? 15.00417 11.35717 6.58783 1.000 28.83126 109 PRO A N 1
ATOM 770 C CA . PRO A 1 109 ? 13.85304 10.91072 5.78177 1.000 30.88223 109 PRO A CA 1
ATOM 771 C C . PRO A 1 109 ? 13.97996 9.49144 5.25412 1.000 26.54968 109 PRO A C 1
ATOM 772 O O . PRO A 1 109 ? 12.95463 8.87635 4.94592 1.000 26.41716 109 PRO A O 1
ATOM 776 N N . SER A 1 110 ? 15.19190 8.94761 5.11925 1.000 23.16605 110 SER A N 1
ATOM 777 C CA . SER A 1 110 ? 15.28443 7.61467 4.54035 1.000 29.12930 110 SER A CA 1
ATOM 778 C C . SER A 1 110 ? 14.80228 6.51865 5.48487 1.000 24.78738 110 SER A C 1
ATOM 779 O O . SER A 1 110 ? 14.57557 5.39956 5.02121 1.000 29.62129 110 SER A O 1
ATOM 782 N N . VAL A 1 111 ? 14.63628 6.80845 6.77369 1.000 26.50038 111 VAL A N 1
ATOM 783 C CA . VAL A 1 111 ? 14.27844 5.79770 7.77390 1.000 22.02636 111 VAL A CA 1
ATOM 784 C C . VAL A 1 111 ? 12.76137 5.64543 7.83306 1.000 19.83974 111 VAL A C 1
ATOM 785 O O . VAL A 1 111 ? 12.02910 6.61871 8.05283 1.000 23.47491 111 VAL A O 1
ATOM 789 N N . LYS A 1 112 ? 12.28773 4.41867 7.67835 1.000 20.65652 112 LYS A N 1
ATOM 790 C CA . LYS A 1 112 ? 10.86627 4.11943 7.73429 1.000 22.82259 112 LYS A CA 1
ATOM 791 C C . LYS A 1 112 ? 10.56164 3.27268 8.96683 1.000 18.87600 112 LYS A C 1
ATOM 792 O O . LYS A 1 112 ? 11.17948 2.21935 9.16020 1.000 21.06121 112 LYS A O 1
ATOM 798 N N . VAL A 1 113 ? 9.59919 3.73221 9.77371 1.000 20.00865 113 VAL A N 1
ATOM 799 C CA . VAL A 1 113 ? 9.14603 3.05013 10.98867 1.000 20.15110 113 VAL A CA 1
ATOM 800 C C . VAL A 1 113 ? 7.70885 2.59707 10.78199 1.000 24.33082 113 VAL A C 1
ATOM 801 O O . VAL A 1 113 ? 6.87286 3.37890 10.31878 1.000 26.21208 113 VAL A O 1
ATOM 805 N N . SER A 1 114 ? 7.41487 1.34763 11.13695 1.000 18.37949 114 SER A N 1
ATOM 806 C CA . SER A 1 114 ? 6.04431 0.85375 11.19989 1.000 19.11290 114 SER A CA 1
ATOM 807 C C . SER A 1 114 ? 5.83273 0.17550 12.54216 1.000 20.32367 114 SER A C 1
ATOM 808 O O . SER A 1 114 ? 6.77990 -0.29179 13.17736 1.000 20.80074 114 SER A O 1
ATOM 811 N N . VAL A 1 115 ? 4.58445 0.13769 12.98941 1.000 19.82691 115 VAL A N 1
ATOM 812 C CA . VAL A 1 115 ? 4.25923 -0.42169 14.29544 1.000 18.83324 115 VAL A CA 1
ATOM 813 C C . VAL A 1 115 ? 3.13386 -1.43631 14.12395 1.000 24.55261 115 VAL A C 1
ATOM 814 O O . VAL A 1 115 ? 2.23566 -1.24037 13.29491 1.000 22.27231 115 VAL A O 1
ATOM 818 N N . PHE A 1 116 ? 3.20655 -2.53828 14.88017 1.000 20.00515 116 PHE A N 1
ATOM 819 C CA . PHE A 1 116 ? 2.28017 -3.66786 14.74533 1.000 20.68521 116 PHE A CA 1
ATOM 820 C C . PHE A 1 116 ? 1.97431 -4.21409 16.14019 1.000 23.38028 116 PHE A C 1
ATOM 821 O O . PHE A 1 116 ? 2.74849 -4.98956 16.70214 1.000 20.08895 116 PHE A O 1
ATOM 829 N N . PHE A 1 117 ? 0.82878 -3.83538 16.69027 1.000 32.72913 117 PHE A N 1
ATOM 830 C CA . PHE A 1 117 ? 0.41326 -4.32189 18.00129 1.000 31.78263 117 PHE A CA 1
ATOM 831 C C . PHE A 1 117 ? -0.97508 -4.95333 17.96465 1.000 34.60073 117 PHE A C 1
ATOM 832 O O . PHE A 1 117 ? -1.53008 -5.25957 19.02596 1.000 37.18483 117 PHE A O 1
ATOM 840 N N . GLY A 1 118 ? -1.55281 -5.15106 16.77722 1.000 32.93403 118 GLY A N 1
ATOM 841 C CA . GLY A 1 118 ? -2.88466 -5.70836 16.64736 1.000 34.85284 118 GLY A CA 1
ATOM 842 C C . GLY A 1 118 ? -3.96869 -4.72356 16.25995 1.000 32.30295 118 GLY A C 1
ATOM 843 O O . GLY A 1 118 ? -5.11525 -5.14608 16.07198 1.000 40.52568 118 GLY A O 1
ATOM 844 N N . GLY A 1 119 ? -3.65459 -3.43136 16.12105 1.000 37.37995 119 GLY A N 1
ATOM 845 C CA . GLY A 1 119 ? -4.67060 -2.43535 15.80556 1.000 37.96434 119 GLY A CA 1
ATOM 846 C C . GLY A 1 119 ? -5.31874 -2.61462 14.44530 1.000 40.73111 119 GLY A C 1
ATOM 847 O O . GLY A 1 119 ? -6.42315 -2.10785 14.21821 1.000 43.85073 119 GLY A O 1
ATOM 848 N N . LEU A 1 120 ? -4.64992 -3.30486 13.53416 1.000 37.77558 120 LEU A N 1
ATOM 849 C CA . LEU A 1 120 ? -5.20611 -3.67771 12.24700 1.000 33.63628 120 LEU A CA 1
ATOM 850 C C . LEU A 1 120 ? -5.24262 -5.19555 12.16528 1.000 34.18853 120 LEU A C 1
ATOM 851 O O . LEU A 1 120 ? -4.57993 -5.89028 12.94243 1.000 38.38377 120 LEU A O 1
ATOM 856 N N . SER A 1 121 ? -6.02574 -5.71494 11.22124 1.000 35.05292 121 SER A N 1
ATOM 857 C CA . SER A 1 121 ? -6.03190 -7.15192 11.01129 1.000 30.10736 121 SER A CA 1
ATOM 858 C C . SER A 1 121 ? -4.65787 -7.61240 10.54609 1.000 35.50087 121 SER A C 1
ATOM 859 O O . SER A 1 121 ? -3.84506 -6.83187 10.05030 1.000 34.66445 121 SER A O 1
ATOM 862 N N . ILE A 1 122 ? -4.40564 -8.90929 10.70192 1.000 34.91452 122 ILE A N 1
ATOM 863 C CA . ILE A 1 122 ? -3.13584 -9.44467 10.24207 1.000 31.59576 122 ILE A CA 1
ATOM 864 C C . ILE A 1 122 ? -2.98042 -9.23940 8.73684 1.000 34.99936 122 ILE A C 1
ATOM 865 O O . ILE A 1 122 ? -1.87142 -9.00020 8.24430 1.000 32.47719 122 ILE A O 1
ATOM 870 N N . LYS A 1 123 ? -4.08404 -9.28038 7.98319 1.000 33.36167 123 LYS A N 1
ATOM 871 C CA . LYS A 1 123 ? -3.98509 -9.08029 6.53958 1.000 34.12910 123 LYS A CA 1
ATOM 872 C C . LYS A 1 123 ? -3.65894 -7.62726 6.20814 1.000 34.01026 123 LYS A C 1
ATOM 873 O O . LYS A 1 123 ? -2.88627 -7.35400 5.28198 1.000 36.80781 123 LYS A O 1
ATOM 879 N N . LYS A 1 124 ? -4.21807 -6.68364 6.97008 1.000 28.90798 124 LYS A N 1
ATOM 880 C CA . LYS A 1 124 ? -3.87867 -5.27795 6.77652 1.000 34.59474 124 LYS A CA 1
ATOM 881 C C . LYS A 1 124 ? -2.43306 -4.99842 7.16775 1.000 34.39440 124 LYS A C 1
ATOM 882 O O . LYS A 1 124 ? -1.76181 -4.19145 6.51807 1.000 32.62068 124 LYS A O 1
ATOM 888 N N . ASP A 1 125 ? -1.94082 -5.64172 8.23322 1.000 32.22020 125 ASP A N 1
ATOM 889 C CA . ASP A 1 125 ? -0.52008 -5.53156 8.58154 1.000 25.39600 125 ASP A CA 1
ATOM 890 C C . ASP A 1 125 ? 0.36780 -6.03760 7.45069 1.000 27.25660 125 ASP A C 1
ATOM 891 O O . ASP A 1 125 ? 1.38252 -5.41436 7.10671 1.000 32.14473 125 ASP A O 1
ATOM 896 N N . GLU A 1 126 ? 0.01918 -7.19070 6.88342 1.000 28.24177 126 GLU A N 1
ATOM 897 C CA . GLU A 1 126 ? 0.75752 -7.70736 5.73790 1.000 33.80344 126 GLU A CA 1
ATOM 898 C C . GLU A 1 126 ? 0.80265 -6.69064 4.60469 1.000 36.64201 126 GLU A C 1
ATOM 899 O O . GLU A 1 126 ? 1.83363 -6.53594 3.94409 1.000 39.64027 126 GLU A O 1
ATOM 905 N N . GLU A 1 127 ? -0.30252 -5.98384 4.36435 1.000 33.46415 127 GLU A N 1
ATOM 906 C CA . GLU A 1 127 ? -0.30657 -4.97597 3.30573 1.000 34.71184 127 GLU A CA 1
ATOM 907 C C . GLU A 1 127 ? 0.61691 -3.81230 3.64682 1.000 39.53555 127 GLU A C 1
ATOM 908 O O . GLU A 1 127 ? 1.36457 -3.33707 2.78604 1.000 40.23661 127 GLU A O 1
ATOM 914 N N . VAL A 1 128 ? 0.59248 -3.34995 4.89954 1.000 34.76593 128 VAL A N 1
ATOM 915 C CA . VAL A 1 128 ? 1.47647 -2.25842 5.30813 1.000 37.70959 128 VAL A CA 1
ATOM 916 C C . VAL A 1 128 ? 2.93393 -2.66709 5.15621 1.000 39.64593 128 VAL A C 1
ATOM 917 O O . VAL A 1 128 ? 3.76906 -1.87957 4.69626 1.000 34.67918 128 VAL A O 1
ATOM 921 N N . LEU A 1 129 ? 3.26445 -3.90188 5.55045 1.000 34.41556 129 LEU A N 1
ATOM 922 C CA . LEU A 1 129 ? 4.64428 -4.36418 5.45711 1.000 32.90717 129 LEU A CA 1
ATOM 923 C C . LEU A 1 129 ? 5.12172 -4.40390 4.01198 1.000 38.35010 129 LEU A C 1
ATOM 924 O O . LEU A 1 129 ? 6.25124 -3.99088 3.71461 1.000 39.09383 129 LEU A O 1
ATOM 929 N N . LYS A 1 130 ? 4.27441 -4.89817 3.10072 1.000 33.13943 130 LYS A N 1
ATOM 930 C CA A LYS A 1 130 ? 4.68428 -5.02918 1.70688 0.530 40.74184 130 LYS A CA 1
ATOM 931 C CA B LYS A 1 130 ? 4.66552 -5.02973 1.70113 0.470 40.72696 130 LYS A CA 1
ATOM 932 C C . LYS A 1 130 ? 4.72091 -3.67899 1.00303 1.000 39.93726 130 LYS A C 1
ATOM 933 O O . LYS A 1 130 ? 5.56403 -3.46852 0.12719 1.000 50.73039 130 LYS A O 1
ATOM 944 N N . LYS A 1 131 ? 3.82556 -2.75961 1.36055 1.000 42.55256 131 LYS A N 1
ATOM 945 C CA . LYS A 1 131 ? 3.82468 -1.45958 0.70263 1.000 43.84329 131 LYS A CA 1
ATOM 946 C C . LYS A 1 131 ? 4.92542 -0.56424 1.24932 1.000 46.88585 131 LYS A C 1
ATOM 947 O O . LYS A 1 131 ? 5.67673 0.04418 0.48133 1.000 46.53209 131 LYS A O 1
ATOM 953 N N . ASN A 1 132 ? 5.02392 -0.46173 2.57694 1.000 38.42952 132 ASN A N 1
ATOM 954 C CA . ASN A 1 132 ? 5.88393 0.53924 3.18910 1.000 43.03805 132 ASN A CA 1
ATOM 955 C C . ASN A 1 132 ? 7.31470 0.06943 3.38704 1.000 39.21416 132 ASN A C 1
ATOM 956 O O . ASN A 1 132 ? 8.21888 0.91154 3.43282 1.000 37.31414 132 ASN A O 1
ATOM 961 N N . CYS A 1 133 ? 7.54074 -1.24804 3.50874 1.000 32.25120 133 CYS A N 1
ATOM 962 C CA . CYS A 1 133 ? 8.87359 -1.80550 3.72179 1.000 37.17951 133 CYS A CA 1
ATOM 963 C C . CYS A 1 133 ? 9.63595 -1.04802 4.80771 1.000 32.73057 133 CYS A C 1
ATOM 964 O O . CYS A 1 133 ? 10.61426 -0.37037 4.49320 1.000 29.68123 133 CYS A O 1
ATOM 967 N N . PRO A 1 134 ? 9.22541 -1.11238 6.07389 1.000 30.01281 134 PRO A N 1
ATOM 968 C CA . PRO A 1 134 ? 9.92807 -0.34701 7.11470 1.000 26.84408 134 PRO A CA 1
ATOM 969 C C . PRO A 1 134 ? 11.29232 -0.94143 7.44029 1.000 22.93624 134 PRO A C 1
ATOM 970 O O . PRO A 1 134 ? 11.51311 -2.14922 7.32419 1.000 25.44577 134 PRO A O 1
ATOM 974 N N . HIS A 1 135 ? 12.21615 -0.06948 7.85506 1.000 20.09984 135 HIS A N 1
ATOM 975 C CA . HIS A 1 135 ? 13.51300 -0.50098 8.36137 1.000 20.71920 135 HIS A CA 1
ATOM 976 C C . HIS A 1 135 ? 13.49021 -0.72219 9.86256 1.000 17.18077 135 HIS A C 1
ATOM 977 O O . HIS A 1 135 ? 14.30726 -1.49249 10.37745 1.000 17.46165 135 HIS A O 1
ATOM 984 N N . VAL A 1 136 ? 12.58270 -0.03845 10.55951 1.000 15.68120 136 VAL A N 1
ATOM 985 C CA . VAL A 1 136 ? 12.38201 -0.17523 11.99763 1.000 14.52143 136 VAL A CA 1
ATOM 986 C C . VAL A 1 136 ? 10.97630 -0.72778 12.18502 1.000 19.03955 136 VAL A C 1
ATOM 987 O O . VAL A 1 136 ? 10.00204 -0.10891 11.75393 1.000 17.32929 136 VAL A O 1
ATOM 991 N N . VAL A 1 137 ? 10.86611 -1.87721 12.82976 1.000 18.17655 137 VAL A N 1
ATOM 992 C CA . VAL A 1 137 ? 9.56589 -2.43725 13.17648 1.000 18.17320 137 VAL A CA 1
ATOM 993 C C . VAL A 1 137 ? 9.42917 -2.39720 14.68651 1.000 18.48153 137 VAL A C 1
ATOM 994 O O . VAL A 1 137 ? 10.30767 -2.88454 15.40258 1.000 16.34164 137 VAL A O 1
ATOM 998 N N . VAL A 1 138 ? 8.31138 -1.84703 15.16904 1.000 18.23407 138 VAL A N 1
ATOM 999 C CA . VAL A 1 138 ? 7.96305 -1.85419 16.58161 1.000 15.28109 138 VAL A CA 1
ATOM 1000 C C . VAL A 1 138 ? 6.69025 -2.66563 16.71694 1.000 15.83900 138 VAL A C 1
ATOM 1001 O O . VAL A 1 138 ? 5.80011 -2.53284 15.87809 1.000 20.48032 138 VAL A O 1
ATOM 1005 N N . GLY A 1 139 ? 6.58735 -3.47847 17.76473 1.000 16.22561 139 GLY A N 1
ATOM 1006 C CA . GLY A 1 139 ? 5.31971 -4.15903 17.96956 1.000 16.74815 139 GLY A CA 1
ATOM 1007 C C . GLY A 1 139 ? 5.32321 -4.98075 19.23906 1.000 20.73579 139 GLY A C 1
ATOM 1008 O O . GLY A 1 139 ? 6.26684 -4.94827 20.03676 1.000 18.52465 139 GLY A O 1
ATOM 1009 N N . THR A 1 140 ? 4.20628 -5.71448 19.43385 1.000 19.24594 140 THR A N 1
ATOM 1010 C 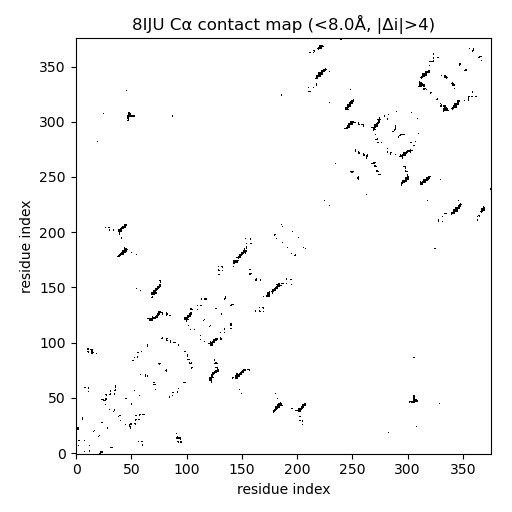CA . THR A 1 140 ? 4.11249 -6.66981 20.51659 1.000 17.90489 140 THR A CA 1
ATOM 1011 C C . THR A 1 140 ? 4.43955 -8.07590 20.00790 1.000 18.29899 140 THR A C 1
ATOM 1012 O O . THR A 1 140 ? 4.25798 -8.37007 18.82577 1.000 22.73735 140 THR A O 1
ATOM 1016 N N . PRO A 1 141 ? 4.95921 -8.97311 20.84974 1.000 18.23495 141 PRO A N 1
ATOM 1017 C CA . PRO A 1 141 ? 5.55668 -10.20879 20.31048 1.000 19.37604 141 PRO A CA 1
ATOM 1018 C C . PRO A 1 141 ? 4.55039 -11.14056 19.67203 1.000 22.72224 141 PRO A C 1
ATOM 1019 O O . PRO A 1 141 ? 4.90824 -11.83975 18.72376 1.000 19.62472 141 PRO A O 1
ATOM 1023 N N . GLY A 1 142 ? 3.31419 -11.18856 20.17980 1.000 23.29148 142 GLY A N 1
ATOM 1024 C CA . GLY A 1 142 ? 2.31095 -12.05003 19.57178 1.000 26.19192 142 GLY A CA 1
ATOM 1025 C C . GLY A 1 142 ? 2.10054 -11.73509 18.10517 1.000 22.73639 142 GLY A C 1
ATOM 1026 O O . GLY A 1 142 ? 2.16758 -12.62164 17.24692 1.000 23.31426 142 GLY A O 1
ATOM 1027 N N . ARG A 1 143 ? 1.88156 -10.45304 17.79530 1.000 22.45958 143 ARG A N 1
ATOM 1028 C CA . ARG A 1 143 ? 1.61951 -10.02997 16.42074 1.000 24.80816 143 ARG A CA 1
ATOM 1029 C C . ARG A 1 143 ? 2.86974 -10.15642 15.55510 1.000 22.31930 143 ARG A C 1
ATOM 1030 O O . ARG A 1 143 ? 2.79213 -10.61826 14.40572 1.000 19.33520 143 ARG A O 1
ATOM 1038 N N . ILE A 1 144 ? 4.03787 -9.78231 16.09873 1.000 19.79745 144 ILE A N 1
ATOM 1039 C CA . ILE A 1 144 ? 5.27893 -9.91457 15.33818 1.000 21.61853 144 ILE A CA 1
ATOM 1040 C C . ILE A 1 144 ? 5.51222 -11.37083 14.95912 1.000 17.35807 144 ILE A C 1
ATOM 1041 O O . ILE A 1 144 ? 5.79510 -11.69252 13.79559 1.000 20.89367 144 ILE A O 1
ATOM 1046 N N . LEU A 1 145 ? 5.35721 -12.28127 15.92902 1.000 19.67517 145 LEU A N 1
ATOM 1047 C CA . LEU A 1 145 ? 5.59589 -13.68959 15.63483 1.000 20.80366 145 LEU A CA 1
ATOM 1048 C C . LEU A 1 145 ? 4.62341 -14.19824 14.57091 1.000 21.18205 145 LEU A C 1
ATOM 1049 O O . LEU A 1 145 ? 5.02165 -14.91595 13.64264 1.000 23.51109 145 LEU A O 1
ATOM 1054 N N . ALA A 1 146 ? 3.35242 -13.80559 14.66926 1.000 20.22008 146 ALA A N 1
ATOM 1055 C CA . ALA A 1 146 ? 2.36692 -14.25962 13.69539 1.000 24.29793 146 ALA A CA 1
ATOM 1056 C C . ALA A 1 146 ? 2.70801 -13.75130 12.30803 1.000 22.13809 146 ALA A C 1
ATOM 1057 O O . ALA A 1 146 ? 2.55312 -14.47666 11.31768 1.000 22.47092 146 ALA A O 1
ATOM 1059 N N . LEU A 1 147 ? 3.18593 -12.50504 12.21915 1.000 20.22619 147 LEU A N 1
ATOM 1060 C CA . LEU A 1 147 ? 3.53756 -11.93852 10.92175 1.000 24.11218 147 LEU A CA 1
ATOM 1061 C C . LEU A 1 147 ? 4.73893 -12.65248 10.32355 1.000 23.43281 147 LEU A C 1
ATOM 1062 O O . LEU A 1 147 ? 4.77465 -12.89729 9.11330 1.000 26.63027 147 LEU A O 1
ATOM 1067 N N . VAL A 1 148 ? 5.73737 -12.99831 11.14481 1.000 22.62510 148 VAL A N 1
ATOM 1068 C CA . VAL A 1 148 ? 6.86972 -13.72877 10.58615 1.000 19.69481 148 VAL A CA 1
ATOM 1069 C C . VAL A 1 148 ? 6.45716 -15.16234 10.25478 1.000 26.90346 148 VAL A C 1
ATOM 1070 O O . VAL A 1 148 ? 6.86091 -15.70325 9.22012 1.000 28.74842 148 VAL A O 1
ATOM 1074 N N . ARG A 1 149 ? 5.59754 -15.77609 11.08543 1.000 27.01159 149 ARG A N 1
ATOM 1075 C CA . ARG A 1 149 ? 5.13636 -17.13806 10.80227 1.000 27.07807 149 ARG A CA 1
ATOM 1076 C C . ARG A 1 149 ? 4.42876 -17.20530 9.45574 1.000 32.45784 149 ARG A C 1
ATOM 1077 O O . ARG A 1 149 ? 4.56091 -18.18983 8.72551 1.000 34.57441 149 ARG A O 1
ATOM 1085 N N . ASN A 1 150 ? 3.69202 -16.15941 9.10879 1.000 31.49758 150 ASN A N 1
ATOM 1086 C CA . ASN A 1 150 ? 2.97828 -16.06756 7.84847 1.000 33.39799 150 ASN A CA 1
ATOM 1087 C C . ASN A 1 150 ? 3.84246 -15.49696 6.73091 1.000 34.81291 150 ASN A C 1
ATOM 1088 O O . ASN A 1 150 ? 3.34212 -15.26784 5.62467 1.000 35.49029 150 ASN A O 1
ATOM 1093 N N . ARG A 1 151 ? 5.13062 -15.28123 6.99452 1.000 29.38961 151 ARG A N 1
ATOM 1094 C CA . ARG A 1 151 ? 6.09352 -14.83248 5.98618 1.000 29.83397 151 ARG A CA 1
ATOM 1095 C C . ARG A 1 151 ? 5.75706 -13.44163 5.45145 1.000 29.00888 151 ARG A C 1
ATOM 1096 O O . ARG A 1 151 ? 6.13587 -13.08688 4.33565 1.000 33.19647 151 ARG A O 1
ATOM 1104 N N . SER A 1 152 ? 5.07262 -12.62732 6.26226 1.000 26.01526 152 SER A N 1
ATOM 1105 C CA . SER A 1 152 ? 4.78753 -11.24750 5.87951 1.000 26.74558 152 SER A CA 1
ATOM 1106 C C . SER A 1 152 ? 6.03192 -10.37278 5.91374 1.000 25.80541 152 SER A C 1
ATOM 1107 O O . SER A 1 152 ? 6.11053 -9.38185 5.17514 1.000 26.90497 152 SER A O 1
ATOM 1110 N N . PHE A 1 153 ? 6.98915 -10.68625 6.78231 1.000 26.80611 153 PHE A N 1
ATOM 1111 C CA . PHE A 1 153 ? 8.32344 -10.11576 6.67093 1.000 23.80519 153 PHE A CA 1
ATOM 1112 C C . PHE A 1 153 ? 9.32441 -11.10552 7.25289 1.000 24.10551 153 PHE A C 1
ATOM 1113 O O . PHE A 1 153 ? 8.96011 -12.10838 7.87584 1.000 23.65929 153 PHE A O 1
ATOM 1121 N N . SER A 1 154 ? 10.59676 -10.82974 6.99350 1.000 22.00599 154 SER A N 1
ATOM 1122 C CA . SER A 1 154 ? 11.70371 -11.65962 7.43215 1.000 19.82698 154 SER A CA 1
ATOM 1123 C C . SER A 1 154 ? 12.48305 -10.95690 8.53500 1.000 20.07303 154 SER A C 1
ATOM 1124 O O . SER A 1 154 ? 12.63500 -9.73175 8.51952 1.000 22.91623 154 SER A O 1
ATOM 1127 N N . LEU A 1 155 ? 12.94575 -11.74772 9.49766 1.000 23.08135 155 LEU A N 1
ATOM 1128 C CA . LEU A 1 155 ? 13.81214 -11.30008 10.57936 1.000 20.53502 155 LEU A CA 1
ATOM 1129 C C . LEU A 1 155 ? 15.28670 -11.52274 10.28336 1.000 22.16095 155 LEU A C 1
ATOM 1130 O O . LEU A 1 155 ? 16.12906 -11.26568 11.15635 1.000 19.04580 155 LEU A O 1
ATOM 1135 N N . LYS A 1 156 ? 15.62284 -12.00583 9.08718 1.000 20.63036 156 LYS A N 1
ATOM 1136 C CA A LYS A 1 156 ? 16.99148 -12.43628 8.80795 0.569 22.65582 156 LYS A CA 1
ATOM 1137 C CA B LYS A 1 156 ? 16.99420 -12.43899 8.83361 0.431 22.64926 156 LYS A CA 1
ATOM 1138 C C . LYS A 1 156 ? 17.97831 -11.28358 8.68783 1.000 19.44538 156 LYS A C 1
ATOM 1139 O O . LYS A 1 156 ? 19.18789 -11.53419 8.64977 1.000 20.33801 156 LYS A O 1
ATOM 1150 N N . ASN A 1 157 ? 17.50833 -10.03435 8.62989 1.000 18.54795 157 ASN A N 1
ATOM 1151 C CA . ASN A 1 157 ? 18.38454 -8.87303 8.54250 1.000 20.28446 157 ASN A CA 1
ATOM 1152 C C . ASN A 1 157 ? 18.47224 -8.06732 9.83360 1.000 20.46250 157 ASN A C 1
ATOM 1153 O O . ASN A 1 157 ? 19.12795 -7.02348 9.83572 1.000 18.56506 157 ASN A O 1
ATOM 1158 N N . VAL A 1 158 ? 17.85737 -8.52734 10.92388 1.000 17.66119 158 VAL A N 1
ATOM 1159 C CA . VAL A 1 158 ? 17.80643 -7.74793 12.16388 1.000 16.83466 158 VAL A CA 1
ATOM 1160 C C . VAL A 1 158 ? 19.21070 -7.60560 12.74742 1.000 19.44770 158 VAL A C 1
ATOM 1161 O O . VAL A 1 158 ? 19.89341 -8.59824 13.01452 1.000 22.25686 158 VAL A O 1
ATOM 1165 N N . LYS A 1 159 ? 19.63306 -6.36386 12.97478 1.000 18.62326 159 LYS A N 1
ATOM 1166 C CA A LYS A 1 159 ? 20.92772 -6.05598 13.56368 0.544 19.00703 159 LYS A CA 1
ATOM 1167 C CA B LYS A 1 159 ? 20.92740 -6.08060 13.57772 0.456 18.99734 159 LYS A CA 1
ATOM 1168 C C . LYS A 1 159 ? 20.81248 -5.43947 14.95078 1.000 19.98250 159 LYS A C 1
ATOM 1169 O O . LYS A 1 159 ? 21.83015 -5.32078 15.64573 1.000 16.56790 159 LYS A O 1
ATOM 1180 N N . HIS A 1 160 ? 19.60455 -5.04146 15.35906 1.000 17.09461 160 HIS A N 1
ATOM 1181 C CA . HIS A 1 160 ? 19.35043 -4.42775 16.65858 1.000 15.99718 160 HIS A CA 1
ATOM 1182 C C . HIS A 1 160 ? 18.01455 -4.94962 17.16110 1.000 18.61213 160 HIS A C 1
ATOM 1183 O O . HIS A 1 160 ? 16.99271 -4.77303 16.49550 1.000 19.13561 160 HIS A O 1
ATOM 1190 N N . PHE A 1 161 ? 18.03989 -5.60331 18.31816 1.000 15.93412 161 PHE A N 1
ATOM 1191 C CA . PHE A 1 161 ? 16.90218 -6.30538 18.90646 1.000 17.23829 161 PHE A CA 1
ATOM 1192 C C . PHE A 1 161 ? 16.68789 -5.66768 20.27241 1.000 16.04721 161 PHE A C 1
ATOM 1193 O O . PHE A 1 161 ? 17.55121 -5.78841 21.15027 1.000 16.56681 161 PHE A O 1
ATOM 1201 N N . VAL A 1 162 ? 15.56134 -4.97751 20.45758 1.000 13.31932 162 VAL A N 1
ATOM 1202 C CA . VAL A 1 162 ? 15.34025 -4.16293 21.65072 1.000 16.77424 162 VAL A CA 1
ATOM 1203 C C . VAL A 1 162 ? 14.04698 -4.61985 22.30163 1.000 15.52077 162 VAL A C 1
ATOM 1204 O O . VAL A 1 162 ? 13.02457 -4.72518 21.62408 1.000 16.26811 162 VAL A O 1
ATOM 1208 N N . LEU A 1 163 ? 14.08290 -4.86087 23.60777 1.000 16.46632 163 LEU A N 1
ATOM 1209 C CA . LEU A 1 163 ? 12.87003 -5.09270 24.37990 1.000 16.94819 163 LEU A CA 1
ATOM 1210 C C . LEU A 1 163 ? 12.68993 -3.94827 25.36208 1.000 20.16053 163 LEU A C 1
ATOM 1211 O O . LEU A 1 163 ? 13.65734 -3.51327 26.00094 1.000 18.76482 163 LEU A O 1
ATOM 1216 N N . ASP A 1 164 ? 11.46089 -3.45378 25.48189 1.000 19.48538 164 ASP A N 1
ATOM 1217 C CA . ASP A 1 164 ? 11.11790 -2.57646 26.59241 1.000 20.33472 164 ASP A CA 1
ATOM 1218 C C . ASP A 1 164 ? 10.02662 -3.26638 27.40539 1.000 20.99131 164 ASP A C 1
ATOM 1219 O O . ASP A 1 164 ? 9.46138 -4.27447 26.97808 1.000 20.90038 164 ASP A O 1
ATOM 1224 N N . GLU A 1 165 ? 9.75949 -2.74819 28.59923 1.000 21.49473 165 GLU A N 1
ATOM 1225 C CA . GLU A 1 165 ? 8.95026 -3.48882 29.57831 1.000 24.70455 165 GLU A CA 1
ATOM 1226 C C . GLU A 1 165 ? 9.42696 -4.93042 29.67605 1.000 23.06310 165 GLU A C 1
ATOM 1227 O O . GLU A 1 165 ? 8.62414 -5.86359 29.73798 1.000 24.47081 165 GLU A 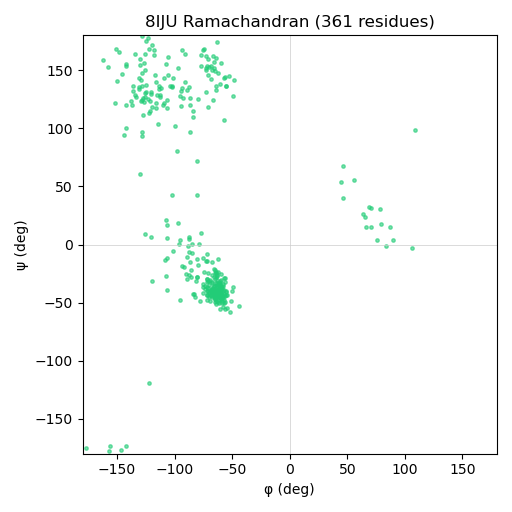O 1
ATOM 1233 N N . CYS A 1 166 ? 10.75492 -5.12662 29.64621 1.000 22.43180 166 CYS A N 1
ATOM 1234 C CA . CYS A 1 166 ? 11.26795 -6.46989 29.42019 1.000 25.30348 166 CYS A CA 1
ATOM 1235 C C . CYS A 1 166 ? 10.96816 -7.41154 30.58165 1.000 30.12050 166 CYS A C 1
ATOM 1236 O O . CYS A 1 166 ? 10.84124 -8.61937 30.35834 1.000 30.60761 166 CYS A O 1
ATOM 1239 N N . ASP A 1 167 ? 10.80524 -6.89890 31.80530 1.000 31.60141 167 ASP A N 1
ATOM 1240 C CA . ASP A 1 167 ? 10.43879 -7.79684 32.89653 1.000 31.09727 167 ASP A CA 1
ATOM 1241 C C . ASP A 1 167 ? 9.02448 -8.33351 32.71029 1.000 35.49654 167 ASP A C 1
ATOM 1242 O O . ASP A 1 167 ? 8.79356 -9.53216 32.88942 1.000 36.18402 167 ASP A O 1
ATOM 1247 N N . LYS A 1 168 ? 8.07447 -7.47675 32.32141 1.000 29.14795 168 LYS A N 1
ATOM 1248 C CA . LYS A 1 168 ? 6.73155 -7.96262 32.00108 1.000 36.54141 168 LYS A CA 1
ATOM 1249 C C . LYS A 1 168 ? 6.77347 -9.03923 30.92283 1.000 43.27139 168 LYS A C 1
ATOM 1250 O O . LYS A 1 168 ? 6.07517 -10.05503 31.02221 1.000 38.87268 168 LYS A O 1
ATOM 1256 N N . MET A 1 169 ? 7.56715 -8.82226 29.86881 1.000 28.43590 169 MET A N 1
ATOM 1257 C CA . MET A 1 169 ? 7.57311 -9.76460 28.75246 1.000 29.23439 169 MET A CA 1
ATOM 1258 C C . MET A 1 169 ? 8.18531 -11.10530 29.14730 1.000 33.22630 169 MET A C 1
ATOM 1259 O O . MET A 1 169 ? 7.71656 -12.15787 28.70447 1.000 38.12213 169 MET A O 1
ATOM 1264 N N . LEU A 1 170 ? 9.24461 -11.09242 29.95378 1.000 29.48173 170 LEU A N 1
ATOM 1265 C CA . LEU A 1 170 ? 10.00528 -12.30647 30.20810 1.000 31.00352 170 LEU A CA 1
ATOM 1266 C C . LEU A 1 170 ? 9.52240 -13.06578 31.43514 1.000 37.48546 170 LEU A C 1
ATOM 1267 O O . LEU A 1 170 ? 9.84322 -14.25271 31.57008 1.000 30.16349 170 LEU A O 1
ATOM 1272 N N . GLU A 1 171 ? 8.78711 -12.40399 32.33300 1.000 33.01551 171 GLU A N 1
ATOM 1273 C CA A GLU A 1 171 ? 8.18923 -13.12248 33.44807 0.492 35.32867 171 GLU A CA 1
ATOM 1274 C CA B GLU A 1 171 ? 8.13664 -13.07954 33.45841 0.508 35.36296 171 GLU A CA 1
ATOM 1275 C C . GLU A 1 171 ? 7.06355 -14.03041 32.96046 1.000 37.55832 171 GLU A C 1
ATOM 1276 O O . GLU A 1 171 ? 7.09568 -15.24047 33.20255 1.000 50.57706 171 GLU A O 1
ATOM 1287 N N . GLN A 1 172 ? 6.07071 -13.46470 32.27478 1.000 46.24865 172 GLN A N 1
ATOM 1288 C CA . GLN A 1 172 ? 4.96178 -14.19299 31.67725 1.000 41.47024 172 GLN A CA 1
ATOM 1289 C C . GLN A 1 172 ? 5.51264 -15.24000 30.71890 1.000 48.11442 172 GLN A C 1
ATOM 1290 O O . GLN A 1 172 ? 6.03157 -14.89898 29.64931 1.000 45.97667 172 GLN A O 1
ATOM 1296 N N . LEU A 1 173 ? 5.44236 -16.51565 31.11051 1.000 44.08945 173 LEU A N 1
ATOM 1297 C CA . LEU A 1 173 ? 6.10519 -17.55456 30.33089 1.000 46.55470 173 LEU A CA 1
ATOM 1298 C C . LEU A 1 173 ? 5.51528 -17.67143 28.93000 1.000 46.08052 173 LEU A C 1
ATOM 1299 O O . LEU A 1 173 ? 6.21000 -18.10952 28.00664 1.000 41.50943 173 LEU A O 1
ATOM 1304 N N . ASP A 1 174 ? 4.24260 -17.29474 28.76289 1.000 44.96578 174 ASP A N 1
ATOM 1305 C CA . ASP A 1 174 ? 3.63411 -17.16909 27.44132 1.000 51.51576 174 ASP A CA 1
ATOM 1306 C C . ASP A 1 174 ? 4.48210 -16.29604 26.53222 1.000 43.62710 174 ASP A C 1
ATOM 1307 O O . ASP A 1 174 ? 4.90551 -16.70930 25.44802 1.000 38.34530 174 ASP A O 1
ATOM 1312 N N . MET A 1 175 ? 4.71625 -15.06295 26.96473 1.000 42.44512 175 MET A N 1
ATOM 1313 C CA . MET A 1 175 ? 5.42274 -14.11235 26.12617 1.000 37.85441 175 MET A CA 1
ATOM 1314 C C . MET A 1 175 ? 6.89373 -14.46592 26.02060 1.000 33.04619 175 MET A C 1
ATOM 1315 O O . MET A 1 175 ? 7.50141 -14.23222 24.97172 1.000 30.71032 175 MET A O 1
ATOM 1320 N N . ARG A 1 176 ? 7.48116 -15.04651 27.07655 1.000 29.85039 176 ARG A N 1
ATOM 1321 C CA . ARG A 1 176 ? 8.90248 -15.37894 27.01311 1.000 29.87006 176 ARG A CA 1
ATOM 1322 C C . ARG A 1 176 ? 9.17951 -16.35944 25.88008 1.000 31.53140 176 ARG A C 1
ATOM 1323 O O . ARG A 1 176 ? 10.18001 -16.22973 25.16453 1.000 32.43857 176 ARG A O 1
ATOM 1331 N N . ARG A 1 177 ? 8.29260 -17.34026 25.69479 1.000 36.00460 177 ARG A N 1
ATOM 1332 C CA . ARG A 1 177 ? 8.45135 -18.29667 24.60394 1.000 35.40015 177 ARG A CA 1
ATOM 1333 C C . ARG A 1 177 ? 8.35834 -17.60457 23.24728 1.000 27.09819 177 ARG A C 1
ATOM 1334 O O . ARG A 1 177 ? 9.18279 -17.85051 22.36431 1.000 30.20446 177 ARG A O 1
ATOM 1342 N N . ASP A 1 178 ? 7.36886 -16.72271 23.07011 1.000 25.19055 178 ASP A N 1
ATOM 1343 C CA . ASP A 1 178 ? 7.26979 -15.95207 21.82884 1.000 32.70529 178 ASP A CA 1
ATOM 1344 C C . ASP A 1 178 ? 8.51861 -15.11753 21.58342 1.000 23.45973 178 ASP A C 1
ATOM 1345 O O . ASP A 1 178 ? 9.00189 -15.03737 20.45126 1.000 22.10541 178 ASP A O 1
ATOM 1350 N N . VAL A 1 179 ? 9.03169 -14.45467 22.62694 1.000 24.05056 179 VAL A N 1
ATOM 1351 C CA . VAL A 1 179 ? 10.24756 -13.65401 22.46800 1.000 20.44584 179 VAL A CA 1
ATOM 1352 C C . VAL A 1 179 ? 11.40017 -14.53910 22.01945 1.000 24.09987 179 VAL A C 1
ATOM 1353 O O . VAL A 1 179 ? 12.13914 -14.20134 21.08895 1.000 23.37584 179 VAL A O 1
ATOM 1357 N N . GLN A 1 180 ? 11.54591 -15.71265 22.64402 1.000 26.67736 180 GLN A N 1
ATOM 1358 C CA . GLN A 1 180 ? 12.64610 -16.60041 22.2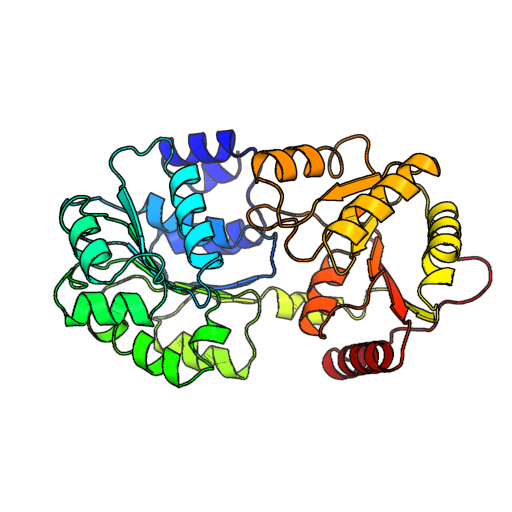7229 1.000 25.88891 180 GLN A CA 1
ATOM 1359 C C . GLN A 1 180 ? 12.50297 -17.09288 20.84142 1.000 21.42384 180 GLN A C 1
ATOM 1360 O O . GLN A 1 180 ? 13.49141 -17.17879 20.10624 1.000 25.69999 180 GLN A O 1
ATOM 1366 N N . GLU A 1 181 ? 11.27744 -17.40634 20.41814 1.000 20.18710 181 GLU A N 1
ATOM 1367 C CA A GLU A 1 181 ? 11.06121 -17.86304 19.04744 0.610 24.41578 181 GLU A CA 1
ATOM 1368 C CA B GLU A 1 181 ? 11.09099 -17.86925 19.04904 0.390 24.41439 181 GLU A CA 1
ATOM 1369 C C . GLU A 1 181 ? 11.39656 -16.76654 18.04173 1.000 21.86879 181 GLU A C 1
ATOM 1370 O O . GLU A 1 181 ? 11.92083 -17.04137 16.96036 1.000 21.60036 181 GLU A O 1
ATOM 1381 N N . ILE A 1 182 ? 11.07653 -15.52067 18.37514 1.000 23.37815 182 ILE A N 1
ATOM 1382 C CA . ILE A 1 182 ? 11.43914 -14.40403 17.50971 1.000 20.80613 182 ILE A CA 1
ATOM 1383 C C . ILE A 1 182 ? 12.95165 -14.20533 17.51619 1.000 22.25054 182 ILE A C 1
ATOM 1384 O O . ILE A 1 182 ? 13.59133 -14.11248 16.45899 1.000 22.37903 182 ILE A O 1
ATOM 1389 N N . PHE A 1 183 ? 13.54729 -14.17828 18.71379 1.000 22.37085 183 PHE A N 1
ATOM 1390 C CA . PHE A 1 183 ? 15.00353 -14.09836 18.85326 1.000 23.39539 183 PHE A CA 1
ATOM 1391 C C . PHE A 1 183 ? 15.70631 -15.14958 18.00031 1.000 25.60091 183 PHE A C 1
ATOM 1392 O O . PHE A 1 183 ? 16.71920 -14.86064 17.35465 1.000 25.34537 183 PHE A O 1
ATOM 1400 N N . ARG A 1 184 ? 15.15218 -16.36501 17.95572 1.000 28.39729 184 ARG A N 1
ATOM 1401 C CA . ARG A 1 184 ? 15.77072 -17.47053 17.23061 1.000 31.21751 184 ARG A CA 1
ATOM 1402 C C . ARG A 1 184 ? 15.84113 -17.22676 15.73033 1.000 34.43703 184 ARG A C 1
ATOM 1403 O O . ARG A 1 184 ? 16.72727 -17.76787 15.05851 1.000 32.46215 184 ARG A O 1
ATOM 1411 N N . LEU A 1 185 ? 14.91392 -16.44241 15.18732 1.000 24.50689 185 LEU A N 1
ATOM 1412 C CA . LEU A 1 185 ? 14.83467 -16.19168 13.75671 1.000 23.44520 185 LEU A CA 1
ATOM 1413 C C . LEU A 1 185 ? 15.68983 -15.01591 13.30986 1.000 29.17198 185 LEU A C 1
ATOM 1414 O O . LEU A 1 185 ? 15.80519 -14.77546 12.10343 1.000 25.13903 185 LEU A O 1
ATOM 1419 N N . THR A 1 186 ? 16.29587 -14.27472 14.24992 1.000 23.41219 186 THR A N 1
ATOM 1420 C CA . THR A 1 186 ? 17.18392 -13.18199 13.90001 1.000 23.16158 186 THR A CA 1
ATOM 1421 C C . THR A 1 186 ? 18.61665 -13.68999 13.79909 1.000 25.51247 186 THR A C 1
ATOM 1422 O O . THR A 1 186 ? 18.92942 -14.79185 14.27161 1.000 27.16854 186 THR A O 1
ATOM 1426 N N . PRO A 1 187 ? 19.50954 -12.92178 13.17516 1.000 27.27304 187 PRO A N 1
ATOM 1427 C CA . PRO A 1 187 ? 20.92115 -13.33443 13.10836 1.000 22.53423 187 PRO A CA 1
ATOM 1428 C C . PRO A 1 187 ? 21.52654 -13.42434 14.49548 1.000 29.25080 187 PRO A C 1
ATOM 1429 O O . PRO A 1 187 ? 21.16727 -12.65987 15.39304 1.000 27.03886 187 PRO A O 1
ATOM 1433 N N . HIS A 1 188 ? 22.46998 -14.35778 14.67911 1.000 23.56841 188 HIS A N 1
ATOM 1434 C CA A HIS A 1 188 ? 23.17611 -14.41164 15.95432 0.521 27.65630 188 HIS A CA 1
ATOM 1435 C CA B HIS A 1 188 ? 23.15656 -14.39653 15.96769 0.479 27.65658 188 HIS A CA 1
ATOM 1436 C C . HIS A 1 188 ? 24.01791 -13.15948 16.16508 1.000 27.86675 188 HIS A C 1
ATOM 1437 O O . HIS A 1 188 ? 24.20770 -12.71754 17.30377 1.000 27.04260 188 HIS A O 1
ATOM 1450 N N . GLU A 1 189 ? 24.51410 -12.57058 15.08230 1.000 22.64888 189 GLU A N 1
ATOM 1451 C CA . GLU A 1 189 ? 25.36324 -11.38357 15.16054 1.000 31.24190 189 GLU A CA 1
ATOM 1452 C C . GLU A 1 189 ? 24.46034 -10.15401 15.18282 1.000 24.98803 189 GLU A C 1
ATOM 1453 O O . GLU A 1 189 ? 24.03301 -9.66471 14.13592 1.000 26.15650 189 GLU A O 1
ATOM 1459 N N . LYS A 1 190 ? 24.17983 -9.64408 16.37844 1.000 23.36168 190 LYS A N 1
ATOM 1460 C CA . LYS A 1 190 ? 23.27696 -8.50903 16.53076 1.000 18.00590 190 LYS A CA 1
ATOM 1461 C C . LYS A 1 190 ? 23.48853 -7.89749 17.90353 1.000 19.34481 190 LYS A C 1
ATOM 1462 O O . LYS A 1 190 ? 23.98244 -8.54889 18.82682 1.000 23.15136 190 LYS A O 1
ATOM 1468 N N . GLN A 1 191 ? 23.08420 -6.64194 18.01967 1.000 18.68786 191 GLN A N 1
ATOM 1469 C CA . GLN A 1 191 ? 23.04906 -5.94619 19.29325 1.000 15.99113 191 GLN A CA 1
ATOM 1470 C C . GLN A 1 191 ? 21.71586 -6.21659 19.97043 1.000 19.51403 191 GLN A C 1
ATOM 1471 O O . GLN A 1 191 ? 20.66470 -6.12889 19.34043 1.000 17.41589 191 GLN A O 1
ATOM 1477 N N . CYS A 1 192 ? 21.76236 -6.50183 21.26724 1.000 17.32822 192 CYS A N 1
ATOM 1478 C CA A CYS A 1 192 ? 20.57455 -6.77822 22.05732 0.522 18.20820 192 CYS A CA 1
ATOM 1479 C CA B CYS A 1 192 ? 20.56931 -6.77654 22.06462 0.478 18.14154 192 CYS A CA 1
ATOM 1480 C C . CYS A 1 192 ? 20.51936 -5.80407 23.22748 1.000 17.88682 192 CYS A C 1
ATOM 1481 O O . CYS A 1 192 ? 21.47355 -5.71769 24.00675 1.000 16.61240 192 CYS A O 1
ATOM 1486 N N . MET A 1 193 ? 19.41246 -5.07441 23.34472 1.000 16.72379 193 MET A N 1
ATOM 1487 C CA . MET A 1 193 ? 19.25048 -4.11777 24.43522 1.000 18.33643 193 MET A CA 1
ATOM 1488 C C . MET A 1 193 ? 17.89768 -4.35493 25.07696 1.000 17.29532 193 MET A C 1
ATOM 1489 O O . MET A 1 193 ? 16.91190 -4.56443 24.38265 1.000 17.02597 193 MET A O 1
ATOM 1494 N N . MET A 1 194 ? 17.85582 -4.35576 26.40655 1.000 15.25565 194 MET A N 1
ATOM 1495 C CA . MET A 1 194 ? 16.60593 -4.59433 27.10706 1.000 16.36784 194 MET A CA 1
ATOM 1496 C C . MET A 1 194 ? 16.44093 -3.51302 28.14874 1.000 19.57497 194 MET A C 1
ATOM 1497 O O . MET A 1 194 ? 17.40055 -3.19978 28.86239 1.000 18.95381 194 MET A O 1
ATOM 1502 N N . PHE A 1 195 ? 15.23389 -2.93132 28.20368 1.000 16.26935 195 PHE A N 1
ATOM 1503 C CA . PHE A 1 195 ? 14.90430 -1.82809 29.08920 1.000 20.71108 195 PHE A CA 1
ATOM 1504 C C . PHE A 1 195 ? 13.65406 -2.15528 29.87561 1.000 17.39473 195 PHE A C 1
ATOM 1505 O O . PHE A 1 195 ? 12.77269 -2.86360 29.39440 1.000 20.32208 195 PHE A O 1
ATOM 1513 N N . SER A 1 196 ? 13.58768 -1.64578 31.10317 1.000 18.56184 196 SER A N 1
ATOM 1514 C CA . SER A 1 196 ? 12.34582 -1.77348 31.85099 1.000 22.01591 196 SER A CA 1
ATOM 1515 C C . SER A 1 196 ? 12.31188 -0.70560 32.92744 1.000 17.95831 196 SER A C 1
ATOM 1516 O O . SER A 1 196 ? 13.35457 -0.24974 33.38992 1.000 20.87074 196 SER A O 1
ATOM 1519 N N . ALA A 1 197 ? 11.10149 -0.30508 33.31610 1.000 20.40725 197 ALA A N 1
ATOM 1520 C CA . ALA A 1 197 ? 10.98168 0.55059 34.49676 1.000 21.21297 197 ALA A CA 1
ATOM 1521 C C . ALA A 1 197 ? 11.33040 -0.20591 35.77360 1.000 21.66527 197 ALA A C 1
ATOM 1522 O O . ALA A 1 197 ? 11.82031 0.40069 36.73757 1.000 25.73313 197 ALA A O 1
ATOM 1524 N N . THR A 1 198 ? 11.07332 -1.51317 35.80579 1.000 24.79036 198 THR A N 1
ATOM 1525 C CA . THR A 1 198 ? 11.38914 -2.36919 36.94931 1.000 27.53795 198 THR A CA 1
ATOM 1526 C C . THR A 1 198 ? 12.12299 -3.61692 36.47196 1.000 28.24458 198 THR A C 1
ATOM 1527 O O . THR A 1 198 ? 11.81801 -4.14690 35.40228 1.000 23.56232 198 THR A O 1
ATOM 1531 N N . LEU A 1 199 ? 13.08971 -4.09255 37.26540 1.000 28.08846 199 LEU A N 1
ATOM 1532 C CA . LEU A 1 199 ? 13.82504 -5.32881 36.95347 1.000 24.05709 199 LEU A CA 1
ATOM 1533 C C . LEU A 1 199 ? 14.11615 -6.04271 38.26924 1.000 26.39584 199 LEU A C 1
ATOM 1534 O O . LEU A 1 199 ? 15.12700 -5.75699 38.90964 1.000 26.48883 199 LEU A O 1
ATOM 1539 N N . SER A 1 200 ? 13.24953 -6.97264 38.65475 1.000 27.84352 200 SER A N 1
ATOM 1540 C CA . SER A 1 200 ? 13.49247 -7.73351 39.87230 1.000 30.66218 200 SER A CA 1
ATOM 1541 C C . SER A 1 200 ? 14.81552 -8.48271 39.76888 1.000 35.20434 200 SER A C 1
ATOM 1542 O O . SER A 1 200 ? 15.30777 -8.78251 38.67740 1.000 32.22303 200 SER A O 1
ATOM 1545 N N . LYS A 1 201 ? 15.38950 -8.80533 40.92834 1.000 32.93303 201 LYS A N 1
ATOM 1546 C CA . LYS A 1 201 ? 16.65092 -9.53495 40.92866 1.000 30.11657 201 LYS A CA 1
ATOM 1547 C C . LYS A 1 201 ? 16.50828 -10.88177 40.23105 1.000 28.25257 201 LYS A C 1
ATOM 1548 O O . LYS A 1 201 ? 17.45726 -11.35032 39.59595 1.000 30.97770 201 LYS A O 1
ATOM 1554 N N . ASP A 1 202 ? 15.32138 -11.49528 40.31152 1.000 33.08318 202 ASP A N 1
ATOM 1555 C CA . ASP A 1 202 ? 15.11433 -12.82250 39.74554 1.000 36.06563 202 ASP A CA 1
ATOM 1556 C C . ASP A 1 202 ? 15.09190 -12.80116 38.22251 1.000 36.72532 202 ASP A C 1
ATOM 1557 O O . ASP A 1 202 ? 15.46338 -13.79520 37.58455 1.000 36.61113 202 ASP A O 1
ATOM 1562 N N . ILE A 1 203 ? 14.65945 -11.69074 37.62534 1.000 34.07350 203 ILE A N 1
ATOM 1563 C CA . ILE A 1 203 ? 14.49153 -11.64409 36.17752 1.000 32.74634 203 ILE A CA 1
ATOM 1564 C C . ILE A 1 203 ? 15.78703 -11.28148 35.45774 1.000 29.48918 203 ILE A C 1
ATOM 1565 O O . ILE A 1 203 ? 15.94352 -11.61694 34.27358 1.000 32.87272 203 ILE A O 1
ATOM 1570 N N . ARG A 1 204 ? 16.72743 -10.63795 36.14130 1.000 25.26782 204 ARG A N 1
ATOM 1571 C CA . ARG A 1 204 ? 17.97157 -10.25424 35.48981 1.000 24.78760 204 ARG A CA 1
ATOM 1572 C C . ARG A 1 204 ? 18.74745 -11.42966 34.88804 1.000 33.88651 204 ARG A C 1
ATOM 1573 O O . ARG A 1 204 ? 19.22482 -11.28997 33.74531 1.000 26.75818 204 ARG A O 1
ATOM 1581 N N . PRO A 1 205 ? 18.91443 -12.58044 35.55703 1.000 30.81145 205 PRO A N 1
ATOM 1582 C CA . PRO A 1 205 ? 19.62476 -13.69356 34.89876 1.000 30.75037 205 PRO A CA 1
ATOM 1583 C C . PRO A 1 205 ? 18.98531 -14.13189 33.59761 1.000 28.83794 205 PRO A C 1
ATOM 1584 O O . PRO A 1 205 ? 19.69688 -14.55768 32.67797 1.000 29.72824 205 PRO A O 1
ATOM 1588 N N . VAL A 1 206 ? 17.65636 -14.05285 33.50843 1.000 24.91710 206 VAL A N 1
ATOM 1589 C CA . VAL A 1 206 ? 16.93961 -14.42525 32.29172 1.000 26.39669 206 VAL A CA 1
ATOM 1590 C C . VAL A 1 206 ? 17.29957 -13.47487 31.15079 1.000 31.96297 206 VAL A C 1
ATOM 1591 O O . VAL A 1 206 ? 17.63765 -13.90412 30.03476 1.000 26.50851 206 VAL A O 1
ATOM 1595 N N . CYS A 1 207 ? 17.23385 -12.16628 31.42010 1.000 29.75786 207 CYS A N 1
ATOM 1596 C CA . CYS A 1 207 ? 17.64141 -11.16624 30.43241 1.000 23.51382 207 CYS A CA 1
ATOM 1597 C C . CYS A 1 207 ? 19.06390 -11.41182 29.94716 1.000 27.94311 207 CYS A C 1
ATOM 1598 O O . CYS A 1 207 ? 19.34971 -11.30578 28.74667 1.000 23.73502 207 CYS A O 1
ATOM 1601 N N . ARG A 1 208 ? 19.97784 -11.72659 30.87232 1.000 25.96821 208 ARG A N 1
ATOM 1602 C CA . ARG A 1 208 ? 21.38670 -11.85166 30.51618 1.000 23.72634 208 ARG A CA 1
ATOM 1603 C C . ARG A 1 208 ? 21.63985 -12.98447 29.52442 1.000 24.90096 208 ARG A C 1
ATOM 1604 O O . ARG A 1 208 ? 22.60936 -12.92827 28.75995 1.000 28.10310 208 ARG A O 1
ATOM 1612 N N . LYS A 1 209 ? 20.78984 -14.01201 29.52009 1.000 28.57971 209 LYS A N 1
ATOM 1613 C CA . LYS A 1 209 ? 20.99802 -15.15491 28.63303 1.000 31.74696 209 LYS A CA 1
ATOM 1614 C C . LYS A 1 209 ? 20.85429 -14.78665 27.15910 1.000 31.91967 209 LYS A C 1
ATOM 1615 O O . LYS A 1 209 ? 21.33455 -15.52884 26.29305 1.000 27.65372 209 LYS A O 1
ATOM 1621 N N . PHE A 1 210 ? 20.17594 -13.68250 26.85880 1.000 23.25978 210 PHE A N 1
ATOM 1622 C CA . PHE A 1 210 ? 20.04654 -13.19399 25.49249 1.000 27.54786 210 PHE A CA 1
ATOM 1623 C C . PHE A 1 210 ? 21.22024 -12.32653 25.05676 1.000 26.25820 210 PHE A C 1
ATOM 1624 O O . PHE A 1 210 ? 21.28295 -11.94925 23.87768 1.000 26.06501 210 PHE A O 1
ATOM 1632 N N . MET A 1 211 ? 22.13114 -11.97799 25.96107 1.000 26.12580 211 MET A N 1
ATOM 1633 C CA . MET A 1 211 ? 23.13439 -10.96177 25.68405 1.000 24.87325 211 MET A CA 1
ATOM 1634 C C . MET A 1 211 ? 24.54419 -11.51493 25.79264 1.000 31.01515 211 MET A C 1
ATOM 1635 O O . MET A 1 211 ? 24.78073 -12.62806 26.25981 1.000 31.04907 211 MET A O 1
ATOM 1640 N N . GLN A 1 212 ? 25.48285 -10.68142 25.37438 1.000 25.98235 212 GLN A N 1
ATOM 1641 C CA . GLN A 1 212 ? 26.90672 -10.98367 25.41207 1.000 34.26966 212 GLN A CA 1
ATOM 1642 C C . GLN A 1 212 ? 27.59797 -9.83540 26.13388 1.000 33.12734 212 GLN A C 1
ATOM 1643 O O . GLN A 1 212 ? 27.65555 -8.71693 25.60899 1.000 27.48248 212 GLN A O 1
ATOM 1649 N N . ASP A 1 213 ? 28.11389 -10.10559 27.33319 1.000 34.48377 213 ASP A N 1
ATOM 1650 C CA . ASP A 1 213 ? 28.86130 -9.12722 28.11521 1.000 33.01627 213 ASP A CA 1
ATOM 1651 C C . ASP A 1 213 ? 28.18581 -7.75804 28.12723 1.000 28.02317 213 ASP A C 1
ATOM 1652 O O . ASP A 1 213 ? 28.81172 -6.74817 27.77970 1.000 26.87309 213 ASP A O 1
ATOM 1657 N N . PRO A 1 214 ? 26.90994 -7.67171 28.50974 1.000 24.82505 214 PRO A N 1
ATOM 1658 C CA . PRO A 1 214 ? 26.21990 -6.38248 28.41435 1.000 23.50928 214 PRO A CA 1
ATOM 1659 C C . PRO A 1 214 ? 26.69801 -5.41581 29.47159 1.000 30.21362 214 PRO A C 1
ATOM 1660 O O . PRO A 1 214 ? 27.12496 -5.80358 30.55711 1.000 28.45382 214 PRO A O 1
ATOM 1664 N N . MET A 1 215 ? 26.60566 -4.13766 29.15073 1.000 25.82694 215 MET A N 1
ATOM 1665 C CA A MET A 1 215 ? 26.68638 -3.10830 30.17547 0.382 29.14723 215 MET A CA 1
ATOM 1666 C CA B MET A 1 215 ? 26.69263 -3.11987 30.17609 0.618 29.18573 215 MET A CA 1
ATOM 1667 C C . MET A 1 215 ? 25.34956 -3.04520 30.89875 1.000 28.93044 215 MET A C 1
ATOM 1668 O O . MET A 1 215 ? 24.29146 -3.17774 30.28198 1.000 20.50975 215 MET A O 1
ATOM 1677 N N . GLU A 1 216 ? 25.39255 -2.89042 32.22122 1.000 19.77559 216 GLU A N 1
ATOM 1678 C CA . GLU A 1 216 ? 24.17891 -2.96269 33.01918 1.000 22.58771 216 GLU A CA 1
ATOM 1679 C C . GLU A 1 216 ? 24.01883 -1.70657 33.85826 1.000 27.22781 216 GLU A C 1
ATOM 1680 O O . GLU A 1 216 ? 24.98390 -1.21577 34.44613 1.000 25.56800 216 GLU A O 1
ATOM 1686 N N . VAL A 1 217 ? 22.79498 -1.18861 33.90414 1.000 22.03375 217 VAL A N 1
ATOM 1687 C CA . VAL A 1 217 ? 22.44865 -0.03904 34.73492 1.000 23.97108 217 VAL A CA 1
ATOM 1688 C C . VAL A 1 217 ? 21.16344 -0.37292 35.46406 1.000 24.98785 217 VAL A C 1
ATOM 1689 O O . VAL A 1 217 ? 20.17020 -0.72998 34.83004 1.000 23.24426 217 VAL A O 1
ATOM 1693 N N . PHE A 1 218 ? 21.16408 -0.24156 36.78867 1.000 20.32126 218 PHE A N 1
ATOM 1694 C CA . PHE A 1 218 ? 19.94459 -0.44482 37.56123 1.000 22.02568 218 PHE A CA 1
ATOM 1695 C C . PHE A 1 218 ? 19.76017 0.77895 38.45749 1.000 27.96485 218 PHE A C 1
ATOM 1696 O O . PHE A 1 218 ? 20.34003 0.85729 39.54251 1.000 26.20461 218 PHE A O 1
ATOM 1704 N N . VAL A 1 219 ? 18.94377 1.72860 38.01020 1.000 27.93525 219 VAL A N 1
ATOM 1705 C CA . VAL A 1 219 ? 18.73856 2.95532 38.78962 1.000 24.00467 219 VAL A CA 1
ATOM 1706 C C . VAL A 1 219 ? 18.18473 2.64028 40.17716 1.000 30.34275 219 VAL A C 1
ATOM 1707 O O . VAL A 1 219 ? 18.63235 3.21048 41.18808 1.000 31.11134 219 VAL A O 1
ATOM 1711 N N . ASP A 1 220 ? 17.20662 1.73042 40.25188 1.000 25.52594 220 ASP A N 1
ATOM 1712 C CA . ASP A 1 220 ? 16.51730 1.48762 41.51996 1.000 29.75219 220 ASP A CA 1
ATOM 1713 C C . ASP A 1 220 ? 17.44566 0.90181 42.56056 1.000 32.74384 220 ASP A C 1
ATOM 1714 O O . ASP A 1 220 ? 17.22119 1.09497 43.75967 1.000 26.43019 220 ASP A O 1
ATOM 1719 N N . ASP A 1 221 ? 18.45751 0.14547 42.13508 1.000 27.25408 221 ASP A N 1
ATOM 1720 C CA . ASP A 1 221 ? 19.42577 -0.34568 43.10346 1.000 28.11842 221 ASP A CA 1
ATOM 1721 C C . ASP A 1 221 ? 20.02709 0.81522 43.87936 1.000 25.84658 221 ASP A C 1
ATOM 1722 O O . ASP A 1 221 ? 20.19327 0.73706 45.09903 1.000 38.35072 221 ASP A O 1
ATOM 1727 N N . GLU A 1 222 ? 20.33150 1.91323 43.19028 1.000 27.59512 222 GLU A N 1
ATOM 1728 C CA . GLU A 1 222 ? 20.89271 3.08231 43.85976 1.000 33.67903 222 GLU A CA 1
ATOM 1729 C C . GLU A 1 222 ? 19.83405 3.78636 44.70909 1.000 41.30840 222 GLU A C 1
ATOM 1730 O O . GLU A 1 222 ? 20.11132 4.21915 45.83696 1.000 31.31735 222 GLU A O 1
ATOM 1736 N N . THR A 1 223 ? 18.60815 3.87902 44.18609 1.000 27.42232 223 THR A N 1
ATOM 1737 C CA . THR A 1 223 ? 17.51993 4.54651 44.89579 1.000 31.17594 223 THR A CA 1
ATOM 1738 C C . THR A 1 223 ? 17.16665 3.82480 46.18370 1.000 33.00724 223 THR A C 1
ATOM 1739 O O . THR A 1 223 ? 16.85467 4.46189 47.19533 1.000 35.50647 223 THR A O 1
ATOM 1743 N N . LYS A 1 224 ? 17.18137 2.49421 46.15637 1.000 31.72835 224 LYS A N 1
ATOM 1744 C CA . LYS A 1 224 ? 16.94412 1.70716 47.36088 1.000 37.28325 224 LYS A CA 1
ATOM 1745 C C . LYS A 1 224 ? 18.02729 1.91510 48.41248 1.000 42.51273 224 LYS A C 1
ATOM 1746 O O . LYS A 1 224 ? 17.77193 1.68625 49.59961 1.000 49.90209 224 LYS A O 1
ATOM 1752 N N . LEU A 1 225 ? 19.22723 2.34113 48.00958 1.000 43.59001 225 LEU A N 1
ATOM 1753 C CA . LEU A 1 225 ? 20.28749 2.60124 48.98101 1.000 52.67076 225 LEU A CA 1
ATOM 1754 C C . LEU A 1 225 ? 20.13733 3.98396 49.61423 1.000 51.03643 225 LEU A C 1
ATOM 1755 O O . LEU A 1 225 ? 20.24821 4.12815 50.83639 1.000 56.33590 225 LEU A O 1
ATOM 1760 N N . THR A 1 226 ? 19.87033 5.01151 48.80435 1.000 43.22514 226 THR A N 1
ATOM 1761 C CA . THR A 1 226 ? 19.74453 6.36032 49.33992 1.000 45.30448 226 THR A CA 1
ATOM 1762 C C . THR A 1 226 ? 18.46081 6.56788 50.13673 1.000 46.85515 226 THR A C 1
ATOM 1763 O O . THR A 1 226 ? 18.36071 7.56483 50.86076 1.000 49.28404 226 THR A O 1
ATOM 1767 N N . LEU A 1 227 ? 17.49165 5.65394 50.02788 1.000 43.69483 227 LEU A N 1
ATOM 1768 C CA . LEU A 1 227 ? 16.16569 5.87999 50.59758 1.000 39.15220 227 LEU A CA 1
ATOM 1769 C C . LEU A 1 227 ? 16.21538 6.08887 52.10602 1.000 44.74560 227 LEU A C 1
ATOM 1770 O O . LEU A 1 227 ? 15.37333 6.80632 52.65719 1.000 39.31616 227 LEU A O 1
ATOM 1775 N N . HIS A 1 228 ? 17.18739 5.47721 52.78947 1.000 41.71538 228 HIS A N 1
ATOM 1776 C CA A HIS A 1 228 ? 17.29858 5.65557 54.23248 0.545 40.36924 228 HIS A CA 1
ATOM 1777 C CA B HIS A 1 228 ? 17.32143 5.65156 54.23326 0.455 40.36981 228 HIS A CA 1
ATOM 1778 C C . HIS A 1 228 ? 17.67910 7.08296 54.60910 1.000 36.22680 228 HIS A C 1
ATOM 1779 O O . HIS A 1 228 ? 17.47511 7.48041 55.75992 1.000 48.74644 228 HIS A O 1
ATOM 1792 N N . GLY A 1 229 ? 18.21193 7.86156 53.67395 1.000 38.53594 229 GLY A N 1
ATOM 1793 C CA . GLY A 1 229 ? 18.51025 9.25353 53.91886 1.000 36.20689 229 GLY A CA 1
ATOM 1794 C C . GLY A 1 229 ? 17.36080 10.18309 53.62635 1.000 39.07952 229 GLY A C 1
ATOM 1795 O O . GLY A 1 229 ? 17.48638 11.39881 53.80697 1.000 36.81657 229 GLY A O 1
ATOM 1796 N N . LEU A 1 230 ? 16.23765 9.63782 53.17176 1.000 34.78737 230 LEU A N 1
ATOM 1797 C CA . LEU A 1 230 ? 15.05939 10.42788 52.83330 1.000 34.68645 230 LEU A CA 1
ATOM 1798 C C . LEU A 1 230 ? 14.11773 10.51260 54.02920 1.000 33.07487 230 LEU A C 1
ATOM 1799 O O . LEU A 1 230 ? 13.70457 9.48585 54.58057 1.000 33.52421 230 LEU A O 1
ATOM 1804 N N . GLN A 1 231 ? 13.76683 11.73807 54.41044 1.000 32.87554 231 GLN A N 1
ATOM 1805 C CA . GLN A 1 231 ? 12.72942 11.94934 55.41200 1.000 31.80527 231 GLN A CA 1
ATOM 1806 C C . GLN A 1 231 ? 11.36189 11.60304 54.83789 1.000 28.68811 231 GLN A C 1
ATOM 1807 O O . GLN A 1 231 ? 10.89934 12.23963 53.88587 1.000 29.43867 231 GLN A O 1
ATOM 1813 N N . GLN A 1 232 ? 10.69938 10.61538 55.42754 1.000 30.08655 232 GLN A N 1
ATOM 1814 C CA . GLN A 1 232 ? 9.44130 10.10211 54.90979 1.000 30.73692 232 GLN A CA 1
ATOM 1815 C C . GLN A 1 232 ? 8.39740 10.09735 56.01014 1.000 36.58789 232 GLN A C 1
ATOM 1816 O O . GLN A 1 232 ? 8.61446 9.50622 57.07217 1.000 29.83479 232 GLN A O 1
ATOM 1822 N N . TYR A 1 233 ? 7.26141 10.73077 55.74362 1.000 31.66700 233 TYR A N 1
ATOM 1823 C CA . TYR A 1 233 ? 6.16974 10.81056 56.69949 1.000 32.41932 233 TYR A CA 1
ATOM 1824 C C . TYR A 1 233 ? 4.86210 10.39575 56.03647 1.000 36.78070 233 TYR A C 1
ATOM 1825 O O . TYR A 1 233 ? 4.72830 10.38353 54.80565 1.000 31.12102 233 TYR A O 1
ATOM 1834 N N . TYR A 1 234 ? 3.89112 10.01304 56.86120 1.000 31.07060 234 TYR A N 1
ATOM 1835 C CA . TYR A 1 234 ? 2.53488 9.83822 56.37560 1.000 26.33538 234 TYR A CA 1
ATOM 1836 C C . TYR A 1 234 ? 1.57324 10.65324 57.22954 1.000 32.90648 234 TYR A C 1
ATOM 1837 O O . TYR A 1 234 ? 1.87182 11.01564 58.36597 1.000 35.35987 234 TYR A O 1
ATOM 1846 N N . VAL A 1 235 ? 0.42984 10.97920 56.63837 1.000 29.56119 235 VAL A N 1
ATOM 1847 C CA . VAL A 1 235 ? -0.66720 11.63224 57.34146 1.000 38.41807 235 VAL A CA 1
ATOM 1848 C C . VAL A 1 235 ? -1.91277 10.79668 57.12660 1.000 34.98804 235 VAL A C 1
ATOM 1849 O O . VAL A 1 235 ? -2.22945 10.42615 55.99137 1.000 35.38969 235 VAL A O 1
ATOM 1853 N N . LYS A 1 236 ? -2.61946 10.49440 58.21169 1.000 40.39216 236 LYS A N 1
ATOM 1854 C CA . LYS A 1 236 ? -3.89771 9.81103 58.09479 1.000 36.08161 236 LYS A CA 1
ATOM 1855 C C . LYS A 1 236 ? -4.96112 10.86468 57.81926 1.000 43.43937 236 LYS A C 1
ATOM 1856 O O . LYS A 1 236 ? -5.21202 11.74042 58.65145 1.000 42.94868 236 LYS A O 1
ATOM 1862 N N . LEU A 1 237 ? -5.55819 10.79602 56.63516 1.000 39.66282 237 LEU A N 1
ATOM 1863 C CA . LEU A 1 237 ? -6.51312 11.79574 56.17074 1.000 47.12292 237 LEU A CA 1
ATOM 1864 C C . LEU A 1 237 ? -7.45427 11.10090 55.21041 1.000 45.38509 237 LEU A C 1
ATOM 1865 O O . LEU A 1 237 ? -6.99938 10.55818 54.19902 1.000 50.81828 237 LEU A O 1
ATOM 1870 N N . LYS A 1 238 ? -8.74878 11.12539 55.50369 1.000 42.60904 238 LYS A N 1
ATOM 1871 C CA . LYS A 1 238 ? -9.69708 10.78829 54.45921 1.000 3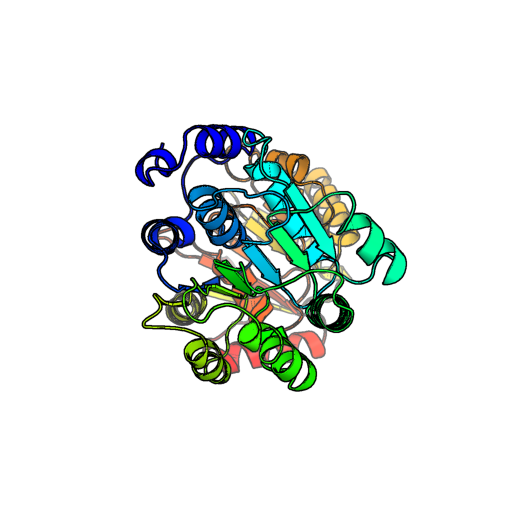9.99663 238 LYS A CA 1
ATOM 1872 C C . LYS A 1 238 ? -9.65266 11.86152 53.37018 1.000 37.28651 238 LYS A C 1
ATOM 1873 O O . LYS A 1 238 ? -9.12162 12.95920 53.56576 1.000 37.35816 238 LYS A O 1
ATOM 1879 N N . ASP A 1 239 ? -10.18690 11.51226 52.20131 1.000 32.72991 239 ASP A N 1
ATOM 1880 C CA . ASP A 1 239 ? -10.20055 12.42599 51.06258 1.000 45.93886 239 ASP A CA 1
ATOM 1881 C C . ASP A 1 239 ? -10.61222 13.83156 51.46943 1.000 42.49276 239 ASP A C 1
ATOM 1882 O O . ASP A 1 239 ? -9.89358 14.80279 51.21008 1.000 38.93646 239 ASP A O 1
ATOM 1887 N N . SER A 1 240 ? -11.75970 13.95456 52.13930 1.000 38.89302 240 SER A N 1
ATOM 1888 C CA . SER A 1 240 ? -12.32527 15.26608 52.41963 1.000 30.66300 240 SER A CA 1
ATOM 1889 C C . SER A 1 240 ? -11.43047 16.12204 53.30457 1.000 40.50155 240 SER A C 1
ATOM 1890 O O . SER A 1 240 ? -11.67337 17.32719 53.42296 1.000 42.22419 240 SER A O 1
ATOM 1893 N N . GLU A 1 241 ? -10.40214 15.54646 53.91664 1.000 32.42974 241 GLU A N 1
ATOM 1894 C CA . GLU A 1 241 ? -9.48207 16.31754 54.73729 1.000 33.04365 241 GLU A CA 1
ATOM 1895 C C . GLU A 1 241 ? -8.17208 16.64234 54.02368 1.000 29.10082 241 GLU A C 1
ATOM 1896 O O . GLU A 1 241 ? -7.36312 17.40715 54.56885 1.000 34.61426 241 GLU A O 1
ATOM 1902 N N . LYS A 1 242 ? -7.96549 16.11169 52.81401 1.000 38.44841 242 LYS A N 1
ATOM 1903 C CA . LYS A 1 242 ? -6.65238 16.17560 52.17083 1.000 32.77389 242 LYS A CA 1
ATOM 1904 C C . LYS A 1 242 ? -6.27217 17.60234 51.78352 1.000 25.20554 242 LYS A C 1
ATOM 1905 O O . LYS A 1 242 ? -5.13730 18.02978 52.01880 1.000 34.93914 242 LYS A O 1
ATOM 1911 N N . ASN A 1 243 ? -7.20186 18.35176 51.19141 1.000 30.99597 243 ASN A N 1
ATOM 1912 C CA . ASN A 1 243 ? -6.87977 19.69761 50.71623 1.000 31.43713 243 ASN A CA 1
ATOM 1913 C C . ASN A 1 243 ? -6.51784 20.63397 51.86307 1.000 34.10007 243 ASN A C 1
ATOM 1914 O O . ASN A 1 243 ? -5.51145 21.34643 51.79747 1.000 28.67822 243 ASN A O 1
ATOM 1919 N N . ARG A 1 244 ? -7.31718 20.64752 52.93360 1.000 38.34953 244 ARG A N 1
ATOM 1920 C CA . ARG A 1 244 ? -7.00509 21.53667 54.05090 1.000 40.30370 244 ARG A CA 1
ATOM 1921 C C . ARG A 1 244 ? -5.61803 21.24506 54.61770 1.000 34.21939 244 ARG A C 1
ATOM 1922 O O . ARG A 1 244 ? -4.83062 22.16539 54.85900 1.000 32.08562 244 ARG A O 1
ATOM 1930 N N . LYS A 1 245 ? -5.29684 19.96480 54.83022 1.000 31.58375 245 LYS A N 1
ATOM 1931 C CA . LYS A 1 245 ? -3.97994 19.60981 55.34526 1.000 35.12299 245 LYS A CA 1
ATOM 1932 C C . LYS A 1 245 ? -2.88856 19.96567 54.34944 1.000 24.87773 245 LYS A C 1
ATOM 1933 O O . LYS A 1 245 ? -1.83693 20.48655 54.73805 1.000 32.30506 245 LYS A O 1
ATOM 1939 N N . LEU A 1 246 ? -3.11688 19.66550 53.06877 1.000 29.70041 246 LEU A N 1
ATOM 1940 C CA . LEU A 1 246 ? -2.15509 20.01419 52.02391 1.000 23.62439 246 LEU A CA 1
ATOM 1941 C C . LEU A 1 246 ? -1.91546 21.51862 51.98259 1.000 26.12818 246 LEU A C 1
ATOM 1942 O O . LEU A 1 246 ? -0.76878 21.97725 51.98897 1.000 30.62572 246 LEU A O 1
ATOM 1947 N N . PHE A 1 247 ? -2.99744 22.30427 51.94230 1.000 28.07479 247 PHE A N 1
ATOM 1948 C CA . PHE A 1 247 ? -2.86203 23.75674 51.90789 1.000 30.23888 247 PHE A CA 1
ATOM 1949 C C . PHE A 1 247 ? -2.06316 24.26053 53.10103 1.000 31.19269 247 PHE A C 1
ATOM 1950 O O . PHE A 1 247 ? -1.19687 25.13055 52.95107 1.000 33.62900 247 PHE A O 1
ATOM 1958 N N . ASP A 1 248 ? -2.33088 23.70977 54.29623 1.000 29.62315 248 ASP A N 1
ATOM 1959 C CA . ASP A 1 248 ? -1.57576 24.09841 55.48383 1.000 32.36039 248 ASP A CA 1
ATOM 1960 C C . ASP A 1 248 ? -0.10929 23.68865 55.38106 1.000 35.93038 248 ASP A C 1
ATOM 1961 O O . ASP A 1 248 ? 0.77986 24.46331 55.74786 1.000 33.61089 248 ASP A O 1
ATOM 1966 N N . LEU A 1 249 ? 0.17224 22.48169 54.87787 1.000 32.50779 249 LEU A N 1
ATOM 1967 C CA . LEU A 1 249 ? 1.56822 22.06438 54.75612 1.000 32.44280 249 LEU A CA 1
ATOM 1968 C C . LEU A 1 249 ? 2.30756 22.89768 53.71584 1.000 29.55743 249 LEU A C 1
ATOM 1969 O O . LEU A 1 249 ? 3.47263 23.26797 53.91426 1.000 35.20174 249 LEU A O 1
ATOM 1974 N N . LEU A 1 250 ? 1.65162 23.20148 52.60110 1.000 28.74922 250 LEU A N 1
ATOM 1975 C CA . LEU A 1 250 ? 2.30326 23.99340 51.56780 1.000 28.17308 250 LEU A CA 1
ATOM 1976 C C . LEU A 1 250 ? 2.65689 25.39421 52.06553 1.000 38.82446 250 LEU A C 1
ATOM 1977 O O . LEU A 1 250 ? 3.66092 25.96794 51.63033 1.000 38.34196 250 LEU A O 1
ATOM 1982 N N . ASP A 1 251 ? 1.87150 25.95025 52.99452 1.000 38.84095 251 ASP A N 1
ATOM 1983 C CA . ASP A 1 251 ? 2.19362 27.26815 53.54664 1.000 37.59584 251 ASP A CA 1
ATOM 1984 C C . ASP A 1 251 ? 3.50441 27.23889 54.33200 1.000 41.30018 251 ASP A C 1
ATOM 1985 O O . ASP A 1 251 ? 4.36602 28.10795 54.15929 1.000 47.16210 251 ASP A O 1
ATOM 1990 N N . VAL A 1 252 ? 3.67292 26.23961 55.20118 1.000 39.72450 252 VAL A N 1
ATOM 1991 C CA . VAL A 1 252 ? 4.87621 26.14134 56.02453 1.000 40.24911 252 VAL A CA 1
ATOM 1992 C C . VAL A 1 252 ? 6.08784 25.66939 55.22589 1.000 37.44380 252 VAL A C 1
ATOM 1993 O O . VAL A 1 252 ? 7.22718 25.96403 55.61285 1.000 48.21590 252 VAL A O 1
ATOM 1997 N N . LEU A 1 253 ? 5.88413 24.97130 54.10771 1.000 38.75718 253 LEU A N 1
ATOM 1998 C CA . LEU A 1 253 ? 6.97802 24.50803 53.24998 1.000 39.91956 253 LEU A CA 1
ATOM 1999 C C . LEU A 1 253 ? 7.15212 25.37209 52.00268 1.000 44.17513 253 LEU A C 1
ATOM 2000 O O . LEU A 1 253 ? 7.36967 24.85230 50.90352 1.000 43.63140 253 LEU A O 1
ATOM 2005 N N . GLU A 1 254 ? 7.07345 26.69150 52.14026 1.000 42.70886 254 GLU A N 1
ATOM 2006 C CA . GLU A 1 254 ? 7.23962 27.58768 51.00157 1.000 44.06608 254 GLU A CA 1
ATOM 2007 C C . GLU A 1 254 ? 8.70283 27.64686 50.54784 1.000 44.87799 254 GLU A C 1
ATOM 2008 O O . GLU A 1 254 ? 9.62627 27.27973 51.28448 1.000 38.93343 254 GLU A O 1
ATOM 2014 N N . PHE A 1 255 ? 8.89958 28.13697 49.31427 1.000 32.06941 255 PHE A N 1
ATOM 2015 C CA . PHE A 1 255 ? 10.19666 28.23807 48.63030 1.000 34.28119 255 PHE A CA 1
ATOM 2016 C C . PHE A 1 255 ? 10.81515 26.87540 48.33668 1.000 37.16035 255 PHE A C 1
ATOM 2017 O O . PHE A 1 255 ? 12.02950 26.76990 48.17046 1.000 36.86780 255 PHE A O 1
ATOM 2025 N N . ASN A 1 256 ? 10.00305 25.83191 48.26228 1.000 32.13224 256 ASN A N 1
ATOM 2026 C CA . ASN A 1 256 ? 10.45930 24.50714 47.87467 1.000 34.00108 256 ASN A CA 1
ATOM 2027 C C . ASN A 1 256 ? 9.78380 24.08400 46.57858 1.000 31.81778 256 ASN A C 1
ATOM 2028 O O . ASN A 1 256 ? 8.63358 24.45274 46.31860 1.000 28.42288 256 ASN A O 1
ATOM 2033 N N . GLN A 1 257 ? 10.51549 23.33183 45.74836 1.000 27.11246 257 GLN A N 1
ATOM 2034 C CA A GLN A 1 257 ? 9.91953 22.71987 44.56721 0.501 28.52880 257 GLN A CA 1
ATOM 2035 C CA B GLN A 1 257 ? 9.91858 22.72342 44.56779 0.499 28.52112 257 GLN A CA 1
ATOM 2036 C C . GLN A 1 257 ? 9.24293 21.41993 44.97190 1.000 24.38192 257 GLN A C 1
ATOM 2037 O O . GLN A 1 257 ? 9.86125 20.55300 45.61440 1.000 22.70957 257 GLN A O 1
ATOM 2048 N N . VAL A 1 258 ? 7.97670 21.28694 44.60428 1.000 21.02513 258 VAL A N 1
ATOM 2049 C CA . VAL A 1 258 ? 7.13762 20.20712 45.08698 1.000 19.00904 258 VAL A CA 1
ATOM 2050 C C . VAL A 1 258 ? 6.47632 19.51137 43.91249 1.000 20.13102 258 VAL A C 1
ATOM 2051 O O . VAL A 1 258 ? 5.93263 20.17010 43.02162 1.000 19.47739 258 VAL A O 1
ATOM 2055 N N . ILE A 1 259 ? 6.46058 18.18202 43.94586 1.000 17.69108 259 ILE A N 1
ATOM 2056 C CA . ILE A 1 259 ? 5.58986 17.39609 43.07077 1.000 16.27553 259 ILE A CA 1
ATOM 2057 C C . ILE A 1 259 ? 4.53410 16.72594 43.93440 1.000 19.75418 259 ILE A C 1
ATOM 2058 O O . ILE A 1 259 ? 4.85888 16.13414 44.97295 1.000 19.47542 259 ILE A O 1
ATOM 2063 N N . ILE A 1 260 ? 3.28111 16.79350 43.48868 1.000 18.59615 260 ILE A N 1
ATOM 2064 C CA . ILE A 1 260 ? 2.15511 16.13279 44.14329 1.000 17.46642 260 ILE A CA 1
ATOM 2065 C C . ILE A 1 260 ? 1.58446 15.09328 43.18577 1.000 19.28296 260 ILE A C 1
ATOM 2066 O O . ILE A 1 260 ? 1.09193 15.44840 42.10931 1.000 18.06051 260 ILE A O 1
ATOM 2071 N N . PHE A 1 261 ? 1.64065 13.81851 43.57177 1.000 20.12310 261 PHE A N 1
ATOM 2072 C CA . PHE A 1 261 ? 1.13218 12.75038 42.72062 1.000 19.45588 261 PHE A CA 1
ATOM 2073 C C . PHE A 1 261 ? -0.30303 12.43239 43.11717 1.000 19.16166 261 PHE A C 1
ATOM 2074 O O . PHE A 1 261 ? -0.60267 12.29543 44.30834 1.000 22.63657 261 PHE A O 1
ATOM 2082 N N . VAL A 1 262 ? -1.17789 12.34142 42.11701 1.000 20.62702 262 VAL A N 1
ATOM 2083 C CA . VAL A 1 262 ? -2.57095 11.95022 42.30068 1.000 24.00635 262 VAL A CA 1
ATOM 2084 C C . VAL A 1 262 ? -2.83544 10.72799 41.42690 1.000 22.33150 262 VAL A C 1
ATOM 2085 O O . VAL A 1 262 ? -2.05144 10.38761 40.53888 1.000 23.52778 262 VAL A O 1
ATOM 2089 N N . LYS A 1 263 ? -3.98480 10.08783 41.65176 1.000 23.79963 263 LYS A N 1
ATOM 2090 C CA . LYS A 1 263 ? -4.23027 8.82572 40.96753 1.000 24.94801 263 LYS A CA 1
ATOM 2091 C C . LYS A 1 263 ? -4.91960 8.96107 39.60672 1.000 25.65789 263 LYS A C 1
ATOM 2092 O O . LYS A 1 263 ? -4.95212 7.97648 38.86148 1.000 33.44095 263 LYS A O 1
ATOM 2098 N N . SER A 1 264 ? -5.43300 10.13072 39.22037 1.000 25.45233 264 SER A N 1
ATOM 2099 C CA . SER A 1 264 ? -6.12539 10.21380 37.93336 1.000 23.49845 264 SER A CA 1
ATOM 2100 C C . SER A 1 264 ? -5.97423 11.58434 37.28926 1.000 28.44508 264 SER A C 1
ATOM 2101 O O . SER A 1 264 ? -5.63893 12.57320 37.94316 1.000 26.74050 264 SER A O 1
ATOM 2104 N N . VAL A 1 265 ? -6.31642 11.62905 35.99853 1.000 25.95852 265 VAL A N 1
ATOM 2105 C CA . VAL A 1 265 ? -6.17356 12.83900 35.18598 1.000 29.03171 265 VAL A CA 1
ATOM 2106 C C . VAL A 1 265 ? -7.06639 13.96238 35.70008 1.000 30.75688 265 VAL A C 1
ATOM 2107 O O . VAL A 1 265 ? -6.64570 15.12549 35.76775 1.000 29.24260 265 VAL A O 1
ATOM 2111 N N . GLN A 1 266 ? -8.31198 13.64749 36.05845 1.000 30.80631 266 GLN A N 1
ATOM 2112 C CA . GLN A 1 266 ? -9.20693 14.70772 36.51458 1.000 31.56750 266 GLN A CA 1
ATOM 2113 C C . GLN A 1 266 ? -8.83629 15.19040 37.91045 1.000 29.77289 266 GLN A C 1
ATOM 2114 O O . GLN A 1 266 ? -8.95463 16.38563 38.20314 1.000 33.75548 266 GLN A O 1
ATOM 2120 N N . ARG A 1 267 ? -8.38081 14.29001 38.79257 1.000 27.43084 267 ARG A N 1
ATOM 2121 C CA . ARG A 1 267 ? -7.89429 14.76081 40.08596 1.000 33.75965 267 ARG A CA 1
ATOM 2122 C C . ARG A 1 267 ? -6.68157 15.66221 39.90125 1.000 28.24152 267 ARG A C 1
ATOM 2123 O O . ARG A 1 267 ? -6.52092 16.65307 40.62535 1.000 24.77714 267 ARG A O 1
ATOM 2131 N N . CYS A 1 268 ? -5.85539 15.35297 38.90064 1.000 26.51476 268 CYS A N 1
ATOM 2132 C CA . CYS A 1 268 ? -4.69396 16.16804 38.56879 1.000 25.31711 268 CYS A CA 1
ATOM 2133 C C . CYS A 1 268 ? -5.10762 17.58340 38.17809 1.000 30.90291 268 CYS A C 1
ATOM 2134 O O . CYS A 1 268 ? -4.63486 18.56265 38.76136 1.000 22.67914 268 CYS A O 1
ATOM 2137 N N . MET A 1 269 ? -5.99373 17.71150 37.18154 1.000 28.75619 269 MET A N 1
ATOM 2138 C CA . MET A 1 269 ? -6.39327 19.04099 36.72661 1.000 27.36943 269 MET A CA 1
ATOM 2139 C C . MET A 1 269 ? -7.11255 19.80067 37.82776 1.000 28.47952 269 MET A C 1
ATOM 2140 O O . MET A 1 269 ? -6.86698 20.99499 38.02495 1.000 29.83472 269 MET A O 1
ATOM 2145 N N . ALA A 1 270 ? -7.97549 19.11523 38.57982 1.000 27.96515 270 ALA A N 1
ATOM 2146 C CA . ALA A 1 270 ? -8.79521 19.79593 39.58106 1.000 32.24396 270 ALA A CA 1
ATOM 2147 C C . ALA A 1 270 ? -7.95656 20.28793 40.75293 1.000 31.33127 270 ALA A C 1
ATOM 2148 O O . ALA A 1 270 ? -8.13946 21.41265 41.23406 1.000 28.94479 270 ALA A O 1
ATOM 2150 N N . LEU A 1 271 ? -7.05731 19.44021 41.26075 1.000 25.01630 271 LEU A N 1
ATOM 2151 C CA . LEU A 1 271 ? -6.21283 19.86394 42.36896 1.000 27.94482 271 LEU A CA 1
ATOM 2152 C C . LEU A 1 271 ? -5.35475 21.05557 41.96882 1.000 23.18138 271 LEU A C 1
ATOM 2153 O O . LEU A 1 271 ? -5.25521 22.03017 42.71745 1.000 24.21083 271 LEU A O 1
ATOM 2158 N N . ALA A 1 272 ? -4.73537 20.99841 40.78103 1.000 23.75968 272 ALA A N 1
ATOM 2159 C CA . ALA A 1 272 ? -3.91796 22.11243 40.32137 1.000 24.65590 272 ALA A CA 1
ATOM 2160 C C . ALA A 1 272 ? -4.74539 23.38700 40.21420 1.000 26.71053 272 ALA A C 1
ATOM 2161 O O . ALA A 1 272 ? -4.28832 24.46857 40.60211 1.000 27.38720 272 ALA A O 1
ATOM 2163 N N . GLN A 1 273 ? -5.96193 23.27871 39.68230 1.000 26.40502 273 GLN A N 1
ATOM 2164 C CA . GLN A 1 273 ? -6.82616 24.45622 39.59171 1.000 34.73796 273 GLN A CA 1
ATOM 2165 C C . GLN A 1 273 ? -7.15511 24.99961 40.97944 1.000 29.77053 273 GLN A C 1
ATOM 2166 O O . GLN A 1 273 ? -6.99505 26.19827 41.24253 1.000 32.79399 273 GLN A O 1
ATOM 2172 N N . LEU A 1 274 ? -7.59524 24.12111 41.88925 1.000 29.18797 274 LEU A N 1
ATOM 2173 C CA . LEU A 1 274 ? -7.88175 24.53676 43.26220 1.000 28.53344 274 LEU A CA 1
ATOM 2174 C C . LEU A 1 274 ? -6.67457 25.17342 43.92107 1.000 29.70576 274 LEU A C 1
ATOM 2175 O O . LEU A 1 274 ? -6.81394 26.12852 44.68987 1.000 28.38462 274 LEU A O 1
ATOM 2180 N N . LEU A 1 275 ? -5.47978 24.62660 43.66933 1.000 28.42027 275 LEU A N 1
ATOM 2181 C CA . LEU A 1 275 ? -4.26594 25.22387 44.21054 1.000 27.27521 275 LEU A CA 1
ATOM 2182 C C . LEU A 1 275 ? -4.04306 26.62451 43.65995 1.000 25.90895 275 LEU A C 1
ATOM 2183 O O . LEU A 1 275 ? -3.70673 27.54291 44.41368 1.000 30.00322 275 LEU A O 1
ATOM 2188 N N . VAL A 1 276 ? -4.21550 26.80197 42.35116 1.000 27.59113 276 VAL A N 1
ATOM 2189 C CA . VAL A 1 276 ? -4.03729 28.12006 41.74208 1.000 30.01450 276 VA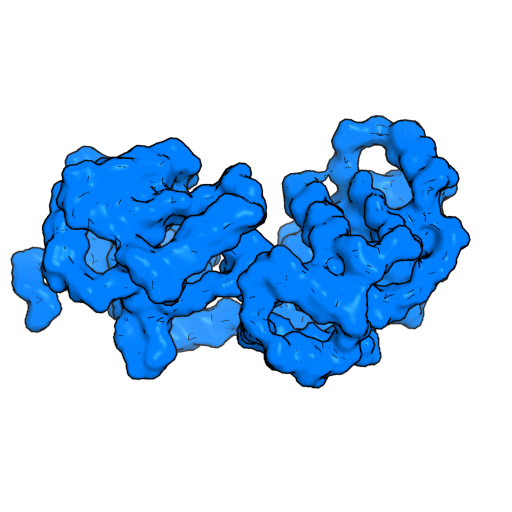L A CA 1
ATOM 2190 C C . VAL A 1 276 ? -5.06301 29.10407 42.30036 1.000 32.37015 276 VAL A C 1
ATOM 2191 O O . VAL A 1 276 ? -4.72884 30.24453 42.63647 1.000 36.03734 276 VAL A O 1
ATOM 2195 N N . GLU A 1 277 ? -6.32470 28.67215 42.41893 1.000 32.10603 277 GLU A N 1
ATOM 2196 C CA . GLU A 1 277 ? -7.34668 29.53291 43.01729 1.000 35.42838 277 GLU A CA 1
ATOM 2197 C C . GLU A 1 277 ? -7.00808 29.88621 44.45926 1.000 40.01305 277 GLU A C 1
ATOM 2198 O O . GLU A 1 277 ? -7.30396 31.00349 44.90355 1.000 43.33564 277 GLU A O 1
ATOM 2204 N N . GLN A 1 278 ? -6.37471 28.96226 45.19964 1.000 37.78317 278 GLN A N 1
ATOM 2205 C CA . GLN A 1 278 ? -5.87850 29.23530 46.54602 1.000 34.63428 278 GLN A CA 1
ATOM 2206 C C . GLN A 1 278 ? -4.58993 30.04374 46.54893 1.000 40.60575 278 GLN A C 1
ATOM 2207 O O . GLN A 1 278 ? -3.96315 30.15505 47.60520 1.000 40.90844 278 GLN A O 1
ATOM 2213 N N . ASN A 1 279 ? -4.17759 30.57833 45.39634 1.000 36.41751 279 ASN A N 1
ATOM 2214 C CA . ASN A 1 279 ? -2.98340 31.40760 45.28445 1.000 41.71227 279 ASN A CA 1
ATOM 2215 C C . ASN A 1 279 ? -1.69242 30.60975 45.49275 1.000 43.07247 279 ASN A C 1
ATOM 2216 O O . ASN A 1 279 ? -0.71536 31.13345 46.03283 1.000 43.37969 279 ASN A O 1
ATOM 2221 N N . PHE A 1 280 ? -1.67415 29.32308 45.09009 1.000 36.50363 280 PHE A N 1
ATOM 2222 C CA . PHE A 1 280 ? -0.38911 28.61949 45.01673 1.000 33.40198 280 PHE A CA 1
ATOM 2223 C C . PHE A 1 280 ? 0.08984 28.56232 43.57024 1.000 29.53129 280 PHE A C 1
ATOM 2224 O O . PHE A 1 280 ? -0.72815 28.40049 42.65855 1.000 32.74754 280 PHE A O 1
ATOM 2232 N N . PRO A 1 281 ? 1.40694 28.67860 43.31250 1.000 29.68998 281 PRO A N 1
ATOM 2233 C CA . PRO A 1 281 ? 1.95199 28.63220 41.92393 1.000 32.93121 281 PRO A CA 1
ATOM 2234 C C . PRO A 1 281 ? 2.10035 27.21172 41.38369 1.000 26.99706 281 PRO A C 1
ATOM 2235 O O . PRO A 1 281 ? 3.21214 26.66227 41.21022 1.000 24.83372 281 PRO A O 1
ATOM 2239 N N . ALA A 1 282 ? 0.95579 26.59987 41.09276 1.000 28.36709 282 ALA A N 1
ATOM 2240 C CA . ALA A 1 282 ? 0.86248 25.19094 40.73090 1.000 23.65840 282 ALA A CA 1
ATOM 2241 C C . ALA A 1 282 ? 0.56086 25.03445 39.24861 1.000 28.27140 282 ALA A C 1
ATOM 2242 O O . ALA A 1 282 ? -0.00848 25.93086 38.61677 1.000 28.59837 282 ALA A O 1
ATOM 2244 N N . ILE A 1 283 ? 0.94245 23.87810 38.69752 1.000 22.62995 283 ILE A N 1
ATOM 2245 C CA . ILE A 1 283 ? 0.64899 23.54794 37.30666 1.000 22.06689 283 ILE A CA 1
ATOM 2246 C C . ILE A 1 283 ? 0.40471 22.04658 37.21272 1.000 30.69160 283 ILE A C 1
ATOM 2247 O O . ILE A 1 283 ? 1.00355 21.25451 37.94391 1.000 24.08347 283 ILE A O 1
ATOM 2252 N N . ALA A 1 284 ? -0.48346 21.65749 36.30803 1.000 22.37131 284 ALA A N 1
ATOM 2253 C CA . ALA A 1 284 ? -0.84012 20.26191 36.11731 1.000 26.46404 284 ALA A CA 1
ATOM 2254 C C . ALA A 1 284 ? -0.15252 19.68241 34.88916 1.000 26.56116 284 ALA A C 1
ATOM 2255 O O . ALA A 1 284 ? -0.09544 20.32174 33.83122 1.000 20.44418 284 ALA A O 1
ATOM 2257 N N . ILE A 1 285 ? 0.36643 18.46378 35.03601 1.000 20.94282 285 ILE A N 1
ATOM 2258 C CA . ILE A 1 285 ? 0.85990 17.67904 33.90712 1.000 20.22586 285 ILE A CA 1
ATOM 2259 C C . ILE A 1 285 ? 0.40269 16.24920 34.11932 1.000 22.78329 285 ILE A C 1
ATOM 2260 O O . ILE A 1 285 ? 0.72483 15.64263 35.14299 1.000 22.85413 285 ILE A O 1
ATOM 2265 N N . HIS A 1 286 ? -0.32217 15.69549 33.15613 1.000 22.94666 286 HIS A N 1
ATOM 2266 C CA . HIS A 1 286 ? -0.72718 14.30694 33.24559 1.000 21.97926 286 HIS A CA 1
ATOM 2267 C C . HIS A 1 286 ? -0.29321 13.56724 31.99342 1.000 25.62903 286 HIS A C 1
ATOM 2268 O O . HIS A 1 286 ? 0.05005 14.16883 30.97014 1.000 23.89552 286 HIS A O 1
ATOM 2275 N N . ARG A 1 287 ? -0.30469 12.24379 32.09213 1.000 21.53091 287 ARG A N 1
ATOM 2276 C CA . ARG A 1 287 ? 0.32424 11.44892 31.04945 1.000 24.90851 287 ARG A CA 1
ATOM 2277 C C . ARG A 1 287 ? -0.45654 11.45397 29.73677 1.000 31.94545 287 ARG A C 1
ATOM 2278 O O . ARG A 1 287 ? 0.06485 10.96593 28.73253 1.000 26.37391 287 ARG A O 1
ATOM 2286 N N . GLY A 1 288 ? -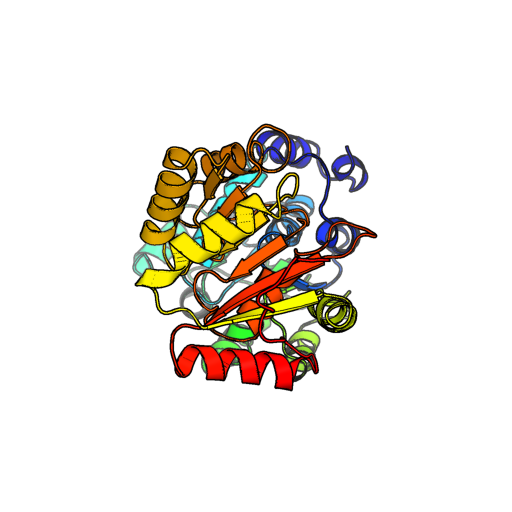1.66993 12.01241 29.70933 1.000 33.31692 288 GLY A N 1
ATOM 2287 C CA . GLY A 1 288 ? -2.44372 12.06322 28.47695 1.000 34.05154 288 GLY A CA 1
ATOM 2288 C C . GLY A 1 288 ? -2.15182 13.25440 27.58943 1.000 36.17880 288 GLY A C 1
ATOM 2289 O O . GLY A 1 288 ? -2.53637 13.24568 26.41322 1.000 30.69818 288 GLY A O 1
ATOM 2290 N N . MET A 1 289 ? -1.48693 14.27809 28.12361 1.000 26.30968 289 MET A N 1
ATOM 2291 C CA . MET A 1 289 ? -1.14795 15.45397 27.34486 1.000 30.04691 289 MET A CA 1
ATOM 2292 C C . MET A 1 289 ? -0.10701 15.11609 26.28919 1.000 36.06609 289 MET A C 1
ATOM 2293 O O . MET A 1 289 ? 0.68702 14.18337 26.44273 1.000 35.72178 289 MET A O 1
ATOM 2298 N N . ALA A 1 290 ? -0.11141 15.89464 25.21257 1.000 33.85345 290 ALA A N 1
ATOM 2299 C CA . ALA A 1 290 ? 0.87137 15.70668 24.15953 1.000 37.98366 290 ALA A CA 1
ATOM 2300 C C . ALA A 1 290 ? 2.24869 16.13054 24.65047 1.000 34.95177 290 ALA A C 1
ATOM 2301 O O . ALA A 1 290 ? 2.38226 16.98075 25.53593 1.000 29.07002 290 ALA A O 1
ATOM 2303 N N . GLN A 1 291 ? 3.27809 15.51926 24.05729 1.000 33.42116 291 GLN A N 1
ATOM 2304 C CA . GLN A 1 291 ? 4.66228 15.78945 24.44060 1.000 34.66066 291 GLN A CA 1
ATOM 2305 C C . GLN A 1 291 ? 4.97454 17.28888 24.45459 1.000 35.36721 291 GLN A C 1
ATOM 2306 O O . GLN A 1 291 ? 5.54176 17.80676 25.42453 1.000 34.33141 291 GLN A O 1
ATOM 2312 N N . GLU A 1 292 ? 4.59891 18.00551 23.38629 1.000 33.85323 292 GLU A N 1
ATOM 2313 C CA . GLU A 1 292 ? 4.88577 19.43795 23.30250 1.000 30.44712 292 GLU A CA 1
ATOM 2314 C C . GLU A 1 292 ? 4.26108 20.20316 24.46340 1.000 27.48650 292 GLU A C 1
ATOM 2315 O O . GLU A 1 292 ? 4.87056 21.13447 25.01062 1.000 33.34287 292 GLU A O 1
ATOM 2321 N N . GLU A 1 293 ? 3.05368 19.81268 24.86690 1.000 29.36539 293 GLU A N 1
ATOM 2322 C CA . GLU A 1 293 ? 2.41783 20.47852 25.99421 1.000 32.12920 293 GLU A CA 1
ATOM 2323 C C . GLU A 1 293 ? 3.05005 20.04722 27.31115 1.000 24.90370 293 GLU A C 1
ATOM 2324 O O . GLU A 1 293 ? 3.28419 20.88340 28.19239 1.000 26.97620 293 GLU A O 1
ATOM 2330 N N . ARG A 1 294 ? 3.34903 18.75069 27.46603 1.000 26.47320 294 ARG A N 1
ATOM 2331 C CA . ARG A 1 294 ? 4.02298 18.32682 28.69206 1.000 23.38551 294 ARG A CA 1
ATOM 2332 C C . ARG A 1 294 ? 5.38091 19.00279 28.82457 1.000 26.87577 294 ARG A C 1
ATOM 2333 O O . ARG A 1 294 ? 5.78356 19.39823 29.92620 1.000 26.16782 294 ARG A O 1
ATOM 2341 N N . LEU A 1 295 ? 6.09011 19.16931 27.70834 1.000 26.95972 295 LEU A N 1
ATOM 2342 C CA . LEU A 1 295 ? 7.37873 19.84951 27.75763 1.000 28.67958 295 LEU A CA 1
ATOM 2343 C C . LEU A 1 295 ? 7.21262 21.31293 28.14819 1.000 28.56464 295 LEU A C 1
ATOM 2344 O O . LEU A 1 295 ? 7.96915 21.82911 28.97937 1.000 27.49594 295 LEU A O 1
ATOM 2349 N N . SER A 1 296 ? 6.23802 22.00050 27.55140 1.000 28.13601 296 SER A N 1
ATOM 2350 C CA . SER A 1 296 ? 6.07049 23.42226 27.82948 1.000 32.44100 296 SER A CA 1
ATOM 2351 C C . SER A 1 296 ? 5.76357 23.65492 29.30171 1.000 32.04463 296 SER A C 1
ATOM 2352 O O . SER A 1 296 ? 6.38272 24.50527 29.95686 1.000 29.03385 296 SER A O 1
ATOM 2355 N N . ARG A 1 297 ? 4.81452 22.88702 29.83766 1.000 26.73367 297 ARG A N 1
ATOM 2356 C CA . ARG A 1 297 ? 4.44948 22.98946 31.24541 1.000 24.65910 297 ARG A CA 1
ATOM 2357 C C . ARG A 1 297 ? 5.60600 22.60888 32.14905 1.000 23.77949 297 ARG A C 1
ATOM 2358 O O . ARG A 1 297 ? 5.87351 23.28911 33.14670 1.000 23.90227 297 ARG A O 1
ATOM 2366 N N . TYR A 1 298 ? 6.32354 21.53913 31.80710 1.000 20.53074 298 TYR A N 1
ATOM 2367 C CA . TYR A 1 298 ? 7.42195 21.13895 32.66873 1.000 21.66273 298 TYR A CA 1
ATOM 2368 C C . TYR A 1 298 ? 8.52876 22.19470 32.70014 1.000 24.97274 298 TYR A C 1
ATOM 2369 O O . TYR A 1 298 ? 9.14124 22.41277 33.74922 1.000 24.40186 298 TYR A O 1
ATOM 2378 N N . GLN A 1 299 ? 8.79134 22.87879 31.58189 1.000 31.20178 299 GLN A N 1
ATOM 2379 C CA . GLN A 1 299 ? 9.80369 23.93779 31.61577 1.000 28.56830 299 GLN A CA 1
ATOM 2380 C C . GLN A 1 299 ? 9.42264 25.04315 32.59769 1.000 26.82530 299 GLN A C 1
ATOM 2381 O O . GLN A 1 299 ? 10.28593 25.58667 33.29472 1.000 34.33296 299 GLN A O 1
ATOM 2387 N N . GLN A 1 300 ? 8.13568 25.39346 32.66881 1.000 32.53395 300 GLN A N 1
ATOM 2388 C CA A GLN A 1 300 ? 7.69625 26.38994 33.64331 0.529 34.61432 300 GLN A CA 1
ATOM 2389 C CA B GLN A 1 300 ? 7.70473 26.39195 33.64377 0.471 34.60145 300 GLN A CA 1
ATOM 2390 C C . GLN A 1 300 ? 8.01314 25.94478 35.06565 1.000 32.50146 300 GLN A C 1
ATOM 2391 O O . GLN A 1 300 ? 8.45861 26.74717 35.89319 1.000 30.84983 300 GLN A O 1
ATOM 2402 N N . PHE A 1 301 ? 7.78890 24.66548 35.36596 1.000 25.79247 301 PHE A N 1
ATOM 2403 C CA . PHE A 1 301 ? 8.05093 24.15304 36.70204 1.000 24.83777 301 PHE A CA 1
ATOM 2404 C C . PHE A 1 301 ? 9.54582 24.13102 36.98927 1.000 29.91838 301 PHE A C 1
ATOM 2405 O O . PHE A 1 301 ? 9.98078 24.52205 38.07609 1.000 30.87402 301 PHE A O 1
ATOM 2413 N N . LYS A 1 302 ? 10.35103 23.67941 36.02738 1.000 25.68726 302 LYS A N 1
ATOM 2414 C CA . LYS A 1 302 ? 11.75963 23.45086 36.32825 1.000 33.81809 302 LYS A CA 1
ATOM 2415 C C . LYS A 1 302 ? 12.58203 24.73365 36.29270 1.000 32.73952 302 LYS A C 1
ATOM 2416 O O . LYS A 1 302 ? 13.57438 24.83523 37.02108 1.000 33.15641 302 LYS A O 1
ATOM 2422 N N . ASP A 1 303 ? 12.17805 25.72359 35.49495 1.000 27.91811 303 ASP A N 1
ATOM 2423 C CA . ASP A 1 303 ? 13.00429 26.89888 35.23188 1.000 36.09603 303 ASP A CA 1
ATOM 2424 C C . ASP A 1 303 ? 12.38838 28.22227 35.66092 1.000 44.50463 303 ASP A C 1
ATOM 2425 O O . ASP A 1 303 ? 13.13467 29.14091 36.01240 1.000 42.81315 303 ASP A O 1
ATOM 2430 N N . PHE A 1 304 ? 11.05772 28.36591 35.62148 1.000 39.54621 304 PHE A N 1
ATOM 2431 C CA . PHE A 1 304 ? 10.44437 29.68307 35.74788 1.000 41.54149 304 PHE A CA 1
ATOM 2432 C C . PHE A 1 304 ? 9.49244 29.68057 36.94255 1.000 43.61854 304 PHE A C 1
ATOM 2433 O O . PHE A 1 304 ? 9.92522 29.43634 38.06697 1.000 37.61435 304 PHE A O 1
ATOM 2441 N N . GLN A 1 305 ? 8.19805 29.92388 36.71277 1.000 33.21059 305 GLN A N 1
ATOM 2442 C CA . GLN A 1 305 ? 7.33120 30.47809 37.74033 1.000 49.48143 305 GLN A CA 1
ATOM 2443 C C . GLN A 1 305 ? 6.74203 29.42784 38.66040 1.000 50.16044 305 GLN A C 1
ATOM 2444 O O . GLN A 1 305 ? 6.42405 29.73878 39.81533 1.000 49.91639 305 GLN A O 1
ATOM 2450 N N . ARG A 1 306 ? 6.55593 28.20477 38.18546 1.000 41.20306 306 ARG A N 1
ATOM 2451 C CA . ARG A 1 306 ? 5.72607 27.26811 38.92193 1.000 32.63732 306 ARG A CA 1
ATOM 2452 C C . ARG A 1 306 ? 6.59407 26.50228 39.90996 1.000 35.82805 306 ARG A C 1
ATOM 2453 O O . ARG A 1 306 ? 7.69110 26.04407 39.56894 1.000 31.64077 306 ARG A O 1
ATOM 2461 N N . ARG A 1 307 ? 6.11157 26.41104 41.14691 1.000 29.80450 307 ARG A N 1
ATOM 2462 C CA . ARG A 1 307 ? 6.80476 25.74009 42.22601 1.000 31.63895 307 ARG A CA 1
ATOM 2463 C C . ARG A 1 307 ? 6.14662 24.42232 42.60686 1.000 21.14824 307 ARG A C 1
ATOM 2464 O O . ARG A 1 307 ? 6.75883 23.62521 43.32207 1.000 20.60142 307 ARG A O 1
ATOM 2472 N N . ILE A 1 308 ? 4.93189 24.16967 42.13515 1.000 21.99306 308 ILE A N 1
ATOM 2473 C CA . ILE A 1 308 ? 4.17956 22.97409 42.49866 1.000 18.76924 308 ILE A CA 1
ATOM 2474 C C . ILE A 1 308 ? 3.69741 22.31038 41.22236 1.000 21.55981 308 ILE A C 1
ATOM 2475 O O . ILE A 1 308 ? 3.02998 22.94314 40.39578 1.000 24.36316 308 ILE A O 1
ATOM 2480 N N . LEU A 1 309 ? 4.05371 21.05325 41.04915 1.000 19.33448 309 LEU A N 1
ATOM 2481 C CA . LEU A 1 309 ? 3.62285 20.27558 39.90132 1.000 17.45452 309 LEU A CA 1
ATOM 2482 C C . LEU A 1 309 ? 2.64884 19.23419 40.42076 1.000 18.85314 309 LEU A C 1
ATOM 2483 O O . LEU A 1 309 ? 3.00658 18.43894 41.29353 1.000 20.83228 309 LEU A O 1
ATOM 2488 N N . VAL A 1 310 ? 1.40811 19.26264 39.93052 1.000 17.57799 310 VAL A N 1
ATOM 2489 C CA . VAL A 1 310 ? 0.46080 18.19012 40.20656 1.000 15.14937 310 VAL A CA 1
ATOM 2490 C C . VAL A 1 310 ? 0.52566 17.23093 39.03816 1.000 18.89016 310 VAL A C 1
ATOM 2491 O O . VAL A 1 310 ? 0.36991 17.64790 37.88398 1.000 19.28567 310 VAL A O 1
ATOM 2495 N N . ALA A 1 311 ? 0.71741 15.94291 39.32947 1.000 18.98267 311 ALA A N 1
ATOM 2496 C CA . ALA A 1 311 ? 1.03740 14.99040 38.27777 1.000 17.39459 311 ALA A CA 1
ATOM 2497 C C . ALA A 1 311 ? 0.36501 13.64415 38.50156 1.000 19.00848 311 ALA A C 1
ATOM 2498 O O . ALA A 1 311 ? 0.09058 13.23804 39.63325 1.000 21.21326 311 ALA A O 1
ATOM 2500 N N . THR A 1 312 ? 0.14132 12.93545 37.39590 1.000 19.23125 312 THR A N 1
ATOM 2501 C CA . THR A 1 312 ? -0.13508 11.50898 37.45256 1.000 17.02689 312 THR A CA 1
ATOM 2502 C C . THR A 1 312 ? 1.17222 10.74747 37.27265 1.000 21.78137 312 THR A C 1
ATOM 2503 O O . THR A 1 312 ? 2.17301 11.30762 36.83252 1.000 18.99746 312 THR A O 1
ATOM 2507 N N . ASN A 1 313 ? 1.13752 9.44878 37.56204 1.000 17.90622 313 ASN A N 1
ATOM 2508 C CA . ASN A 1 313 ? 2.16605 8.55420 37.04529 1.000 21.70636 313 ASN A CA 1
ATOM 2509 C C . ASN A 1 313 ? 2.35829 8.79165 35.54532 1.000 20.25779 313 ASN A C 1
ATOM 2510 O O . ASN A 1 313 ? 1.41602 9.09153 34.81958 1.000 21.10233 313 ASN A O 1
ATOM 2515 N N . LEU A 1 314 ? 3.60821 8.72297 35.10181 1.000 23.91100 314 LEU A N 1
ATOM 2516 C CA . LEU A 1 314 ? 4.04808 8.77560 33.71395 1.000 23.77443 314 LEU A CA 1
ATOM 2517 C C . LEU A 1 314 ? 3.88726 10.15082 33.08535 1.000 19.65453 314 LEU A C 1
ATOM 2518 O O . LEU A 1 314 ? 3.99550 10.27016 31.86328 1.000 21.48718 314 LEU A O 1
ATOM 2523 N N . PHE A 1 315 ? 3.68122 11.20405 33.88997 1.000 20.90586 315 PHE A N 1
ATOM 2524 C CA . PHE A 1 315 ? 3.59714 12.55938 33.34688 1.000 17.44700 315 PHE A CA 1
ATOM 2525 C C . PHE A 1 315 ? 4.84505 12.94213 32.56531 1.000 20.81226 315 PHE A C 1
ATOM 2526 O O . PHE A 1 315 ? 4.77506 13.76519 31.64975 1.000 21.79961 315 PHE A O 1
ATOM 2534 N N . GLY A 1 316 ? 5.99407 12.37991 32.92228 1.000 19.47907 316 GLY A N 1
ATOM 2535 C CA . GLY A 1 316 ? 7.23142 12.79972 32.30033 1.000 18.19129 316 GLY A CA 1
ATOM 2536 C C . GLY A 1 316 ? 7.79684 11.77849 31.33175 1.000 23.73870 316 GLY A C 1
ATOM 2537 O O . GLY A 1 316 ? 8.99373 11.80904 31.03099 1.000 19.10524 316 GLY A O 1
ATOM 2538 N N . ARG A 1 317 ? 6.95347 10.87368 30.83410 1.000 20.84790 317 ARG A N 1
ATOM 2539 C CA . ARG A 1 317 ? 7.43441 9.87516 29.87857 1.000 21.69259 317 ARG A CA 1
ATOM 2540 C C . ARG A 1 317 ? 8.09163 10.56335 28.68941 1.000 24.69856 317 ARG A C 1
ATOM 2541 O O . ARG A 1 317 ? 7.60091 11.57798 28.18918 1.000 23.18255 317 ARG A O 1
ATOM 2549 N N . GLY A 1 318 ? 9.23879 10.03037 28.26253 1.000 25.15450 318 GLY A N 1
ATOM 2550 C CA . GLY A 1 318 ? 9.94252 10.63755 27.15177 1.000 23.99813 318 GLY A CA 1
ATOM 2551 C C . GLY A 1 318 ? 10.69814 11.90896 27.46855 1.000 31.37476 318 GLY A C 1
ATOM 2552 O O . GLY A 1 318 ? 11.25845 12.52032 26.55225 1.000 26.45130 318 GLY A O 1
ATOM 2553 N N . MET A 1 319 ? 10.73421 12.32775 28.73498 1.000 20.71594 319 MET A N 1
ATOM 2554 C CA . MET A 1 319 ? 11.39687 13.54789 29.15160 1.000 20.99207 319 MET A CA 1
ATOM 2555 C C . MET A 1 319 ? 12.39569 13.21242 30.25018 1.000 22.86802 319 MET A C 1
ATOM 2556 O O . MET A 1 319 ? 12.46382 12.07978 30.72605 1.000 22.34169 319 MET A O 1
ATOM 2561 N N . ASP A 1 320 ? 13.16331 14.20653 30.66642 1.000 21.75446 320 ASP A N 1
ATOM 2562 C CA . ASP A 1 320 ? 14.14193 14.03427 31.73727 1.000 21.84408 320 ASP A CA 1
ATOM 2563 C C . ASP A 1 320 ? 13.70177 14.89812 32.91342 1.000 22.80594 320 ASP A C 1
ATOM 2564 O O . ASP A 1 320 ? 13.91028 16.11116 32.90262 1.000 21.36405 320 ASP A O 1
ATOM 2569 N N . ILE A 1 321 ? 13.13860 14.26533 33.94245 1.000 19.57396 321 ILE A N 1
ATOM 2570 C CA . ILE A 1 321 ? 12.56806 14.98755 35.07624 1.000 20.63282 321 ILE A CA 1
ATOM 2571 C C . ILE A 1 321 ? 13.61002 15.08876 36.18522 1.000 23.23589 321 ILE A C 1
ATOM 2572 O O . ILE A 1 321 ? 14.05655 14.07147 36.72389 1.000 28.09166 321 ILE A O 1
ATOM 2577 N N . GLU A 1 322 ? 13.96829 16.31574 36.54147 1.000 23.49988 322 GLU A N 1
ATOM 2578 C CA . GLU A 1 322 ? 14.97937 16.59959 37.54704 1.000 25.96418 322 GLU A CA 1
ATOM 2579 C C . GLU A 1 322 ? 14.42482 16.40198 38.95407 1.000 27.75358 322 GLU A C 1
ATOM 2580 O O . GLU A 1 322 ? 13.21565 16.36342 39.17048 1.000 24.08609 322 GLU A O 1
ATOM 2586 N N . ARG A 1 323 ? 15.33474 16.28486 39.92104 1.000 23.09198 323 ARG A N 1
ATOM 2587 C CA . ARG A 1 323 ? 14.92584 16.16064 41.31164 1.000 26.09291 323 ARG A CA 1
ATOM 2588 C C . ARG A 1 323 ? 14.25086 17.44047 41.79904 1.000 19.80403 323 ARG A C 1
ATOM 2589 O O . ARG A 1 323 ? 14.44688 18.53245 41.25803 1.000 25.31927 323 ARG A O 1
ATOM 2597 N N . VAL A 1 324 ? 13.44294 17.28652 42.84718 1.000 23.25201 324 VAL A N 1
ATOM 2598 C CA . VAL A 1 324 ? 12.72640 18.37529 43.50064 1.000 23.70585 324 VAL A CA 1
ATOM 2599 C C . VAL A 1 324 ? 13.02719 18.30290 45.00011 1.000 24.64219 324 VAL A C 1
ATOM 2600 O O . VAL A 1 324 ? 13.74234 17.41234 45.45459 1.000 23.35201 324 VAL A O 1
ATOM 2604 N N . ASN A 1 325 ? 12.45791 19.23696 45.77298 1.000 24.66588 325 ASN A N 1
ATOM 2605 C CA . ASN A 1 325 ? 12.68631 19.22292 47.22386 1.000 25.83942 325 ASN A CA 1
ATOM 2606 C C . ASN A 1 325 ? 11.75146 18.26716 47.95117 1.000 22.24922 325 ASN A C 1
ATOM 2607 O O . ASN A 1 325 ? 12.17720 17.55430 48.87016 1.000 23.30392 325 ASN A O 1
ATOM 2612 N N . ILE A 1 326 ? 10.47010 18.26120 47.57829 1.000 21.94253 326 ILE A N 1
ATOM 2613 C CA . ILE A 1 326 ? 9.42283 17.58350 48.33405 1.000 21.57421 326 ILE A CA 1
ATOM 2614 C C . ILE A 1 326 ? 8.53340 16.83088 47.36155 1.000 23.25195 326 ILE A C 1
ATOM 2615 O O . ILE A 1 326 ? 8.16534 17.36405 46.31059 1.000 20.66749 326 ILE A O 1
ATOM 2620 N N . VAL A 1 327 ? 8.17643 15.59911 47.71517 1.000 19.91140 327 VAL A N 1
ATOM 2621 C CA . VAL A 1 327 ? 7.18964 14.82944 46.96966 1.000 23.79031 327 VAL A CA 1
ATOM 2622 C C . VAL A 1 327 ? 6.02973 14.47055 47.89509 1.000 26.96549 327 VAL A C 1
ATOM 2623 O O . VAL A 1 327 ? 6.25184 13.93523 48.98970 1.000 22.75697 327 VAL A O 1
ATOM 2627 N N . PHE A 1 328 ? 4.79901 14.75347 47.44265 1.000 19.97333 328 PHE A N 1
ATOM 2628 C CA . PHE A 1 328 ? 3.55995 14.29842 48.07081 1.000 23.35049 328 PHE A CA 1
ATOM 2629 C C . PHE A 1 328 ? 2.95739 13.12378 47.31096 1.000 26.94489 328 PHE A C 1
ATOM 2630 O O . PHE A 1 328 ? 2.83167 13.16565 46.08412 1.000 25.92943 328 PHE A O 1
ATOM 2638 N N . ASN A 1 329 ? 2.51974 12.10428 48.05548 1.000 30.85127 329 ASN A N 1
ATOM 2639 C CA . ASN A 1 329 ? 1.58072 11.08919 47.55118 1.000 28.67969 329 ASN A CA 1
ATOM 2640 C C . ASN A 1 329 ? 0.18930 11.49947 48.02596 1.000 28.84086 329 ASN A C 1
ATOM 2641 O O . ASN A 1 329 ? -0.32796 11.01617 49.03618 1.000 26.90755 329 ASN A O 1
ATOM 2646 N N . TYR A 1 330 ? -0.40457 12.44318 47.30016 1.000 20.70091 330 TYR A N 1
ATOM 2647 C CA . TYR A 1 330 ? -1.73998 12.90290 47.65814 1.000 24.25942 330 TYR A CA 1
ATOM 2648 C C . TYR A 1 330 ? -2.72799 11.74679 47.61195 1.000 28.48821 330 TYR A C 1
ATOM 2649 O O . TYR A 1 330 ? -3.53467 11.56443 48.53249 1.000 28.31496 330 TYR A O 1
ATOM 2658 N N . ASP A 1 331 ? -2.68137 10.96529 46.53566 1.000 23.78800 331 ASP A N 1
ATOM 2659 C CA . ASP A 1 331 ? -3.30538 9.65365 46.46353 1.000 26.15913 331 ASP A CA 1
ATOM 2660 C C . ASP A 1 331 ? -2.23282 8.57717 46.58102 1.000 29.27619 331 ASP A C 1
ATOM 2661 O O . ASP A 1 331 ? -1.16334 8.67610 45.96660 1.000 23.69999 331 ASP A O 1
ATOM 2666 N N . MET A 1 332 ? -2.53079 7.55045 47.37011 1.000 28.17732 332 MET A N 1
ATOM 2667 C CA . MET A 1 332 ? -1.57455 6.48232 47.61693 1.000 27.48740 332 MET A CA 1
ATOM 2668 C C . MET A 1 332 ? -1.10556 5.86714 46.30336 1.000 22.20073 332 MET A C 1
ATOM 2669 O O . MET A 1 332 ? -1.91788 5.63569 45.40245 1.000 30.53717 332 MET A O 1
ATOM 2674 N N . PRO A 1 333 ? 0.19158 5.61403 46.14719 1.000 22.44196 333 PRO A N 1
ATOM 2675 C CA . PRO A 1 333 ? 0.64844 4.86105 44.97235 1.000 27.10429 333 PRO A CA 1
ATOM 2676 C C . PRO A 1 333 ? 0.13050 3.43214 45.01998 1.000 32.85460 333 PRO A C 1
ATOM 2677 O O . PRO A 1 333 ? -0.12108 2.87341 46.08910 1.000 32.86757 333 PRO A O 1
ATOM 2681 N N . GLU A 1 334 ? -0.03889 2.85405 43.82941 1.000 28.96056 334 GLU A N 1
ATOM 2682 C CA . GLU A 1 334 ? -0.73456 1.57996 43.67763 1.000 33.42553 334 GLU A CA 1
ATOM 2683 C C . GLU A 1 334 ? 0.07188 0.40047 44.23173 1.000 34.18709 334 GLU A C 1
ATOM 2684 O O . GLU A 1 334 ? -0.51052 -0.62558 44.59536 1.000 34.63397 334 GLU A O 1
ATOM 2690 N N . ASP A 1 335 ? 1.39217 0.51897 44.31153 1.000 29.07697 335 ASP A N 1
ATOM 2691 C CA . ASP A 1 335 ? 2.24022 -0.54445 44.84226 1.000 29.25173 335 ASP A CA 1
ATOM 2692 C C . ASP A 1 335 ? 3.54318 0.08622 45.31143 1.000 31.31709 335 ASP A C 1
ATOM 2693 O O . ASP A 1 335 ? 3.72694 1.30145 45.22324 1.000 28.61628 335 ASP A O 1
ATOM 2698 N N . SER A 1 336 ? 4.46391 -0.75328 45.79392 1.000 29.31371 336 SER A N 1
ATOM 2699 C CA . SER A 1 336 ? 5.68561 -0.23571 46.39944 1.000 24.46914 336 SER A CA 1
ATOM 2700 C C . SER A 1 336 ? 6.73038 0.17224 45.36475 1.000 26.13708 336 SER A C 1
ATOM 2701 O O . SER A 1 336 ? 7.54501 1.06097 45.64326 1.000 23.00841 336 SER A O 1
ATOM 2704 N N . ASP A 1 337 ? 6.73199 -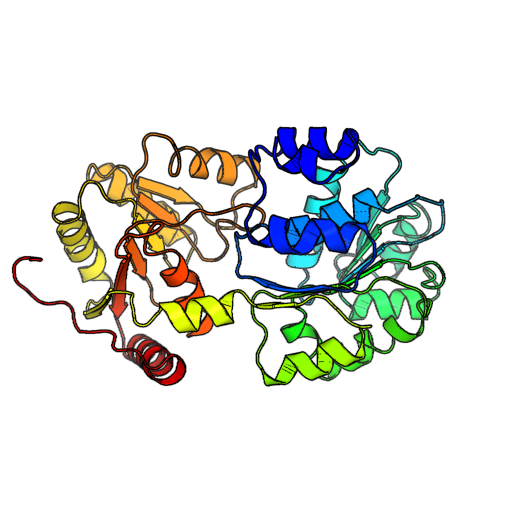0.45308 44.17566 1.000 25.56260 337 ASP A N 1
ATOM 2705 C CA . ASP A 1 337 ? 7.56454 0.06072 43.08976 1.000 30.39826 337 ASP A CA 1
ATOM 2706 C C . ASP A 1 337 ? 7.16740 1.49097 42.73305 1.000 23.66008 337 ASP A C 1
ATOM 2707 O O . ASP A 1 337 ? 8.02414 2.34010 42.47954 1.000 24.05118 337 ASP A O 1
ATOM 2712 N N . THR A 1 338 ? 5.86514 1.76439 42.69718 1.000 26.87768 338 THR A N 1
ATOM 2713 C CA . THR A 1 338 ? 5.39066 3.10002 42.34081 1.000 25.16683 338 THR A CA 1
ATOM 2714 C C . THR A 1 338 ? 5.74182 4.10849 43.42326 1.000 23.22453 338 THR A C 1
ATOM 2715 O O . THR A 1 338 ? 6.16349 5.22750 43.11690 1.000 21.14288 338 THR A O 1
ATOM 2719 N N . TYR A 1 339 ? 5.61045 3.71714 44.69804 1.000 21.10818 339 TYR A N 1
ATOM 2720 C CA . TYR A 1 339 ? 6.06651 4.57389 45.79219 1.000 23.87757 339 TYR A CA 1
ATOM 2721 C C . TYR A 1 339 ? 7.54064 4.91396 45.62885 1.000 23.52210 339 TYR A C 1
ATOM 2722 O O . TYR A 1 339 ? 7.94052 6.08254 45.71504 1.000 20.57021 339 TYR A O 1
ATOM 2731 N N . LEU A 1 340 ? 8.37493 3.89582 45.39544 1.000 22.44676 340 LEU A N 1
ATOM 2732 C CA . LEU A 1 340 ? 9.79940 4.14363 45.24534 1.000 21.24839 340 LEU A CA 1
ATOM 2733 C C . LEU A 1 340 ? 10.06859 5.11123 44.10296 1.000 21.05910 340 LEU A C 1
ATOM 2734 O O . LEU A 1 340 ? 10.86148 6.04718 44.22967 1.000 20.08059 340 LEU A O 1
ATOM 2739 N N . HIS A 1 341 ? 9.40653 4.90001 42.97785 1.000 19.14403 341 HIS A N 1
ATOM 2740 C CA . HIS A 1 341 ? 9.69863 5.73353 41.81975 1.000 24.54058 341 HIS A CA 1
ATOM 2741 C C . HIS A 1 341 ? 9.21152 7.15855 42.01291 1.000 22.11557 341 HIS A C 1
ATOM 2742 O O . HIS A 1 341 ? 9.81269 8.09572 41.47768 1.000 20.81099 341 HIS A O 1
ATOM 2749 N N . ARG A 1 342 ? 8.12151 7.34156 42.75716 1.000 18.82079 342 ARG A N 1
ATOM 2750 C CA . ARG A 1 342 ? 7.62902 8.69423 43.00051 1.000 18.92940 342 ARG A CA 1
ATOM 2751 C C . ARG A 1 342 ? 8.53315 9.45791 43.96426 1.000 19.15071 342 ARG A C 1
ATOM 2752 O O . ARG A 1 342 ? 8.88968 10.61402 43.71240 1.000 20.04434 342 ARG A O 1
ATOM 2760 N N . VAL A 1 343 ? 8.91013 8.83638 45.08590 1.000 22.70909 343 VAL A N 1
ATOM 2761 C CA . VAL A 1 343 ? 9.65563 9.57690 46.10322 1.000 24.60436 343 VAL A CA 1
ATOM 2762 C C . VAL A 1 343 ? 11.13266 9.67978 45.77275 1.000 27.26842 343 VAL A C 1
ATOM 2763 O O . VAL A 1 343 ? 11.83463 10.50404 46.37227 1.000 25.33907 343 VAL A O 1
ATOM 2767 N N . ALA A 1 344 ? 11.60803 8.91127 44.79107 1.000 26.62128 344 ALA A N 1
ATOM 2768 C CA . ALA A 1 344 ? 13.02166 8.95370 44.41836 1.000 25.39902 344 ALA A CA 1
ATOM 2769 C C . ALA A 1 344 ? 13.44849 10.33898 43.97451 1.000 33.22915 344 ALA A C 1
ATOM 2770 O O . ALA A 1 344 ? 14.62687 10.68600 44.07722 1.000 30.77317 344 ALA A O 1
ATOM 2772 N N . ARG A 1 345 ? 12.52115 11.14918 43.47910 1.000 22.31623 345 ARG A N 1
ATOM 2773 C CA . ARG A 1 345 ? 12.90545 12.49001 43.06850 1.000 27.82206 345 ARG A CA 1
ATOM 2774 C C . ARG A 1 345 ? 12.91007 13.50369 44.19975 1.000 25.90090 345 ARG A C 1
ATOM 2775 O O . ARG A 1 345 ? 13.23461 14.66917 43.95915 1.000 24.35694 345 ARG A O 1
ATOM 2783 N N . ALA A 1 346 ? 12.58118 13.09886 45.41175 1.000 22.66945 346 ALA A N 1
ATOM 2784 C CA . ALA A 1 346 ? 12.63997 14.02221 46.53558 1.000 25.90578 346 ALA A CA 1
ATOM 2785 C C . ALA A 1 346 ? 14.07806 14.16721 47.00994 1.000 30.27234 346 ALA A C 1
ATOM 2786 O O . ALA A 1 346 ? 14.72949 13.17655 47.34732 1.000 33.32332 346 ALA A O 1
ATOM 2788 N N . GLY A 1 347 ? 14.55552 15.40272 47.06550 1.000 25.87400 347 GLY A N 1
ATOM 2789 C CA . GLY A 1 347 ? 15.91155 15.66728 47.48466 1.000 33.75999 347 GLY A CA 1
ATOM 2790 C C . GLY A 1 347 ? 16.75613 16.10305 46.31165 1.000 26.51456 347 GLY A C 1
ATOM 2791 O O . GLY A 1 347 ? 17.19216 15.26933 45.51681 1.000 33.06424 347 GLY A O 1
ATOM 2792 N N . ARG A 1 348 ? 16.94670 17.40504 46.16209 1.000 28.70994 348 ARG A N 1
ATOM 2793 C CA . ARG A 1 348 ? 17.86806 17.90244 45.15681 1.000 26.68922 348 ARG A CA 1
ATOM 2794 C C . ARG A 1 348 ? 19.29852 17.59124 45.57902 1.000 36.44213 348 ARG A C 1
ATOM 2795 O O . ARG A 1 348 ? 19.58500 17.35255 46.75871 1.000 30.88276 348 ARG A O 1
ATOM 2803 N N . PHE A 1 349 ? 20.20001 17.60481 44.59645 1.000 32.91949 349 PHE A N 1
ATOM 2804 C CA . PHE A 1 349 ? 21.56083 17.11433 44.79811 1.000 36.18278 349 PHE A CA 1
ATOM 2805 C C . PHE A 1 349 ? 22.19256 17.71148 46.04936 1.000 35.38307 349 PHE A C 1
ATOM 2806 O O . PHE A 1 349 ? 22.19238 18.93181 46.24081 1.000 36.45292 349 PHE A O 1
ATOM 2814 N N . GLY A 1 350 ? 22.70463 16.83296 46.91104 1.000 40.89494 350 GLY A N 1
ATOM 2815 C CA . GLY A 1 350 ? 23.40689 17.26254 48.10633 1.000 41.24432 350 GLY A CA 1
ATOM 2816 C C . GLY A 1 350 ? 22.55751 17.96780 49.13308 1.000 54.16238 350 GLY A C 1
ATOM 2817 O O . GLY A 1 350 ? 23.10285 18.61881 50.02718 1.000 50.51609 350 GLY A O 1
ATOM 2818 N N . THR A 1 351 ? 21.23552 17.87796 49.02824 1.000 44.51713 351 THR A N 1
ATOM 2819 C CA . THR A 1 351 ? 20.34963 18.42755 50.04198 1.000 36.16191 351 THR A CA 1
ATOM 2820 C C . THR A 1 351 ? 19.44648 17.31763 50.55995 1.000 35.61521 351 THR A C 1
ATOM 2821 O O . THR A 1 351 ? 19.48968 16.17074 50.10493 1.000 35.82644 351 THR A O 1
ATOM 2825 N N . LYS A 1 352 ? 18.62066 17.68417 51.52161 1.000 36.79882 352 LYS A N 1
ATOM 2826 C CA . LYS A 1 352 ? 17.73734 16.75576 52.19974 1.000 31.52700 352 LYS A CA 1
ATOM 2827 C C . LYS A 1 352 ? 16.41050 16.71924 51.45600 1.000 26.19750 352 LYS A C 1
ATOM 2828 O O . LYS A 1 352 ? 15.92246 17.75268 51.00025 1.000 36.99233 352 LYS A O 1
ATOM 2834 N N . GLY A 1 353 ? 15.83306 15.53112 51.33027 1.000 31.31432 353 GLY A N 1
ATOM 2835 C CA . GLY A 1 353 ? 14.52512 15.43907 50.70487 1.000 33.31286 353 GLY A CA 1
ATOM 2836 C C . GLY A 1 353 ? 13.41377 15.19071 51.70005 1.000 30.13040 353 GLY A C 1
ATOM 2837 O O . GLY A 1 353 ? 13.66421 14.72216 52.81558 1.000 26.88925 353 GLY A O 1
ATOM 2838 N N . LEU A 1 354 ? 12.17599 15.45790 51.29960 1.000 22.66090 354 LEU A N 1
ATOM 2839 C CA . LEU A 1 354 ? 11.01257 15.20373 52.14161 1.000 24.56215 354 LEU A CA 1
ATOM 2840 C C . LEU A 1 354 ? 9.93044 14.53156 51.31195 1.000 21.53819 354 LEU A C 1
ATOM 2841 O O . LEU A 1 354 ? 9.60727 15.00112 50.21633 1.000 22.32645 354 LEU A O 1
ATOM 2846 N N . ALA A 1 355 ? 9.40344 13.42148 51.81001 1.000 18.95150 355 ALA A N 1
ATOM 2847 C CA . ALA A 1 355 ? 8.27313 12.73111 51.20465 1.000 21.21877 355 ALA A CA 1
ATOM 2848 C C . ALA A 1 355 ? 7.13409 12.66651 52.21149 1.000 29.78670 355 ALA A C 1
ATOM 2849 O O . ALA A 1 355 ? 7.35180 12.28241 53.36837 1.000 28.06803 355 ALA A O 1
ATOM 2851 N N . ILE A 1 356 ? 5.92509 13.03700 51.78015 1.000 23.83883 356 ILE A N 1
ATOM 2852 C CA . ILE A 1 356 ? 4.73580 12.99127 52.63068 1.000 22.48921 356 ILE A CA 1
ATOM 2853 C C . ILE A 1 356 ? 3.63640 12.22775 51.89728 1.000 27.82708 356 ILE A C 1
ATOM 2854 O O . ILE A 1 356 ? 3.26155 12.58744 50.77096 1.000 25.99639 356 ILE A O 1
ATOM 2859 N N . THR A 1 357 ? 3.11671 11.17513 52.53063 1.000 18.80813 357 THR A N 1
ATOM 2860 C CA . THR A 1 357 ? 2.13319 10.29718 51.91818 1.000 24.55830 357 THR A CA 1
ATOM 2861 C C . THR A 1 357 ? 0.80818 10.39559 52.66248 1.000 28.59099 357 THR A C 1
ATOM 2862 O O . THR A 1 357 ? 0.77493 10.26893 53.88888 1.000 34.41183 357 THR A O 1
ATOM 2866 N N . PHE A 1 358 ? -0.27321 10.61974 51.92496 1.000 25.34063 358 PHE A N 1
ATOM 2867 C CA . PHE A 1 358 ? -1.61563 10.63847 52.50488 1.000 32.77108 358 PHE A CA 1
ATOM 2868 C C . PHE A 1 358 ? -2.18272 9.22409 52.53506 1.000 32.85036 358 PHE A C 1
ATOM 2869 O O . PHE A 1 358 ? -2.34896 8.58806 51.48982 1.000 30.59997 358 PHE A O 1
ATOM 2877 N N . VAL A 1 359 ? -2.50189 8.74128 53.72803 1.000 33.25482 359 VAL A N 1
ATOM 2878 C CA . VAL A 1 359 ? -3.10614 7.42683 53.90296 1.000 36.55495 359 VAL A CA 1
ATOM 2879 C C . VAL A 1 359 ? -4.56245 7.64785 54.26013 1.000 39.29088 359 VAL A C 1
ATOM 2880 O O . VAL A 1 359 ? -4.87007 8.24245 55.30040 1.000 40.59609 359 VAL A O 1
ATOM 2884 N N . SER A 1 360 ? -5.45537 7.17100 53.40326 1.000 35.48142 360 SER A N 1
ATOM 2885 C CA . SER A 1 360 ? -6.87577 7.42776 53.56350 1.000 43.38134 360 SER A CA 1
ATOM 2886 C C . SER A 1 360 ? -7.67136 6.21333 54.01651 1.000 56.04219 360 SER A C 1
ATOM 2887 O O . SER A 1 360 ? -8.69830 6.38390 54.67438 1.000 58.63693 360 SER A O 1
ATOM 2890 N N . ASP A 1 361 ? -7.21955 4.99931 53.70624 1.000 54.71358 361 ASP A N 1
ATOM 2891 C CA . ASP A 1 361 ? -7.96571 3.79451 54.04692 1.000 57.18613 361 ASP A CA 1
ATOM 2892 C C . ASP A 1 361 ? -6.97967 2.70286 54.45791 1.000 52.20155 361 ASP A C 1
ATOM 2893 O O . ASP A 1 361 ? -5.77137 2.93235 54.56309 1.000 47.91169 361 ASP A O 1
ATOM 2898 N N . GLU A 1 362 ? -7.50687 1.49203 54.66299 1.000 64.91073 362 GLU A N 1
ATOM 2899 C CA . GLU A 1 362 ? -6.68312 0.37323 55.11620 1.000 51.45440 362 GLU A CA 1
ATOM 2900 C C . GLU A 1 362 ? -5.82071 -0.18259 53.98646 1.000 51.77932 362 GLU A C 1
ATOM 2901 O O . GLU A 1 362 ? -4.67986 -0.60149 54.22079 1.000 57.05702 362 GLU A O 1
ATOM 2907 N N . ASN A 1 363 ? -6.35227 -0.20654 52.75854 1.000 46.37098 363 ASN A N 1
ATOM 2908 C CA . ASN A 1 363 ? -5.55551 -0.62106 51.60581 1.000 55.98459 363 ASN A CA 1
ATOM 2909 C C . ASN A 1 363 ? -4.35825 0.29481 51.41232 1.000 53.45112 363 ASN A C 1
ATOM 2910 O O . ASN A 1 363 ? -3.27344 -0.16086 51.02915 1.000 43.12280 363 ASN A O 1
ATOM 2915 N N . ASP A 1 364 ? -4.54529 1.59506 51.65330 1.000 45.37844 364 ASP A N 1
ATOM 2916 C CA . ASP A 1 364 ? -3.41967 2.52039 51.63885 1.000 41.97670 364 ASP A CA 1
ATOM 2917 C C . ASP A 1 364 ? -2.36824 2.10129 52.66018 1.000 45.66291 364 ASP A C 1
ATOM 2918 O O . ASP A 1 364 ? -1.17747 1.99999 52.33893 1.000 41.77206 364 ASP A O 1
ATOM 2923 N N . ALA A 1 365 ? -2.79888 1.82619 53.89905 1.000 49.68659 365 ALA A N 1
ATOM 2924 C CA . ALA A 1 365 ? -1.85665 1.45203 54.95283 1.000 48.57441 365 ALA A CA 1
ATOM 2925 C C . ALA A 1 365 ? -1.11208 0.17238 54.60043 1.000 36.19392 365 ALA A C 1
ATOM 2926 O O . ALA A 1 365 ? 0.07956 0.03377 54.90602 1.000 40.86874 365 ALA A O 1
ATOM 2928 N N . LYS A 1 366 ? -1.79447 -0.76734 53.94570 1.000 36.51136 366 LYS A N 1
ATOM 2929 C CA . LYS A 1 366 ? -1.14003 -1.99983 53.51271 1.000 47.05466 366 LYS A CA 1
ATOM 2930 C C . LYS A 1 366 ? 0.01930 -1.71106 52.56961 1.000 48.40841 366 LYS A C 1
ATOM 2931 O O . LYS A 1 366 ? 1.10623 -2.29209 52.70712 1.000 41.79280 366 LYS A O 1
ATOM 2937 N N . ILE A 1 367 ? -0.19078 -0.81596 51.60139 1.000 46.26541 367 ILE A N 1
ATOM 2938 C CA . ILE A 1 367 ? 0.89269 -0.47181 50.68858 1.000 35.97891 367 ILE A CA 1
ATOM 2939 C C . ILE A 1 367 ? 2.04887 0.16191 51.44836 1.000 34.33459 367 ILE A C 1
ATOM 2940 O O . ILE A 1 367 ? 3.21523 -0.18521 51.23055 1.000 37.12250 367 ILE A O 1
ATOM 2945 N N . LEU A 1 368 ? 1.74824 1.07588 52.37763 1.000 32.14857 368 LEU A N 1
ATOM 2946 C CA . LEU A 1 368 ? 2.82060 1.72968 53.11867 1.000 34.38004 368 LEU A CA 1
ATOM 2947 C C . LEU A 1 368 ? 3.63542 0.72392 53.91513 1.000 33.48910 368 LEU A C 1
ATOM 2948 O O . LEU A 1 368 ? 4.84980 0.89342 54.08105 1.000 40.50966 368 LEU A O 1
ATOM 2953 N N . ASN A 1 369 ? 2.98917 -0.33504 54.39943 1.000 44.12207 369 ASN A N 1
ATOM 2954 C CA . ASN A 1 369 ? 3.71126 -1.36177 55.14146 1.000 48.21359 369 ASN A CA 1
ATOM 2955 C C . ASN A 1 369 ? 4.59111 -2.19743 54.22081 1.000 41.37216 369 ASN A C 1
ATOM 2956 O O . ASN A 1 369 ? 5.74210 -2.49513 54.56027 1.000 46.29184 369 ASN A O 1
ATOM 2961 N N . ASP A 1 370 ? 4.07211 -2.58184 53.05284 1.000 45.94576 370 ASP A N 1
ATOM 2962 C CA . ASP A 1 370 ? 4.90863 -3.25885 52.06659 1.000 41.47517 370 ASP A CA 1
ATOM 2963 C C . ASP A 1 370 ? 6.10603 -2.40166 51.68790 1.000 41.63932 370 ASP A C 1
ATOM 2964 O O . ASP A 1 370 ? 7.22702 -2.90486 51.55464 1.000 41.68395 370 ASP A O 1
ATOM 2969 N N . VAL A 1 371 ? 5.89168 -1.09348 51.54599 1.000 39.86297 371 VAL A N 1
ATOM 2970 C CA . VAL A 1 371 ? 6.99435 -0.17645 51.28265 1.000 34.35514 371 VAL A CA 1
ATOM 2971 C C . VAL A 1 371 ? 8.04040 -0.26188 52.38765 1.000 42.55104 371 VAL A C 1
ATOM 2972 O O . VAL A 1 371 ? 9.23712 -0.43981 52.12520 1.000 34.62942 371 VAL A O 1
ATOM 2976 N N . GLN A 1 372 ? 7.61145 -0.08901 53.64275 1.000 39.06221 372 GLN A N 1
ATOM 2977 C CA . GLN A 1 372 ? 8.57861 -0.06016 54.73619 1.000 41.46772 372 GLN A CA 1
ATOM 2978 C C . GLN A 1 372 ? 9.25371 -1.41737 54.89582 1.000 38.10898 372 GLN A C 1
ATOM 2979 O O . GLN A 1 372 ? 10.45446 -1.49187 55.18306 1.000 41.10385 372 GLN A O 1
ATOM 2985 N N . ASP A 1 373 ? 8.49850 -2.49408 54.67152 1.000 32.94125 373 ASP A N 1
ATOM 2986 C CA . ASP A 1 373 ? 9.04809 -3.84659 54.72105 1.000 50.49434 373 ASP A CA 1
ATOM 2987 C C . ASP A 1 373 ? 10.08872 -4.06559 53.62845 1.000 50.10945 373 ASP A C 1
ATOM 2988 O O . ASP A 1 373 ? 11.20026 -4.53522 53.89399 1.000 44.02048 373 ASP A O 1
ATOM 2993 N N . ARG A 1 374 ? 9.73930 -3.74059 52.38474 1.000 48.52223 374 ARG A N 1
ATOM 2994 C CA . ARG A 1 374 ? 10.59742 -4.10629 51.26410 1.000 37.30655 374 ARG A CA 1
ATOM 2995 C C . ARG A 1 374 ? 11.88626 -3.29257 51.25390 1.000 45.02866 374 ARG A C 1
ATOM 2996 O O . ARG A 1 374 ? 12.97508 -3.84233 51.03832 1.000 41.79015 374 ARG A O 1
ATOM 3004 N N . PHE A 1 375 ? 11.79620 -1.98888 51.50222 1.000 31.70474 375 PHE A N 1
ATOM 3005 C CA . PHE A 1 375 ? 12.96524 -1.12923 51.41967 1.000 32.85962 375 PHE A CA 1
ATOM 3006 C C . PHE A 1 375 ? 13.62708 -0.88599 52.77002 1.000 25.87707 375 PHE A C 1
ATOM 3007 O O . PHE A 1 375 ? 14.63458 -0.17045 52.82797 1.000 41.04356 375 PHE A O 1
ATOM 3015 N N . GLU A 1 376 ? 13.09963 -1.46698 53.84587 1.000 37.03899 376 GLU A N 1
ATOM 3016 C CA . GLU A 1 376 ? 13.69339 -1.37014 55.18619 1.000 42.91981 376 GLU A CA 1
ATOM 3017 C C . GLU A 1 376 ? 13.89151 0.08629 55.62471 1.000 38.70406 376 GLU A C 1
ATOM 3018 O O . GLU A 1 376 ? 14.98990 0.51982 55.99079 1.000 38.04067 376 GLU A O 1
ATOM 3024 N N . VAL A 1 377 ? 12.78732 0.84035 55.59509 1.000 43.08212 377 VAL A N 1
ATOM 3025 C CA . VAL A 1 377 ? 12.77277 2.24022 55.99837 1.000 36.06665 377 VAL A CA 1
ATOM 3026 C C . VAL A 1 377 ? 11.56457 2.46585 56.89863 1.000 35.79416 377 VAL A C 1
ATOM 3027 O O . VAL A 1 377 ? 10.64204 1.65319 56.94823 1.000 31.92189 377 VAL A O 1
ATOM 3031 N N . ASN A 1 378 ? 11.57763 3.59177 57.61205 1.000 33.15490 378 ASN A N 1
ATOM 3032 C CA . ASN A 1 378 ? 10.47324 3.99299 58.48230 1.000 36.81019 378 ASN A CA 1
ATOM 3033 C C . ASN A 1 378 ? 9.75665 5.19227 57.87444 1.000 30.80197 378 ASN A C 1
ATOM 3034 O O . ASN A 1 378 ? 10.38041 6.23495 57.66081 1.000 37.44060 378 ASN A O 1
ATOM 3039 N N . VAL A 1 379 ? 8.45558 5.05464 57.62065 1.000 33.12187 379 VAL A N 1
ATOM 3040 C CA . VAL A 1 379 ? 7.60828 6.17828 57.22493 1.000 30.39046 379 VAL A CA 1
ATOM 3041 C C . VAL A 1 379 ? 6.86105 6.61214 58.48284 1.000 33.86365 379 VAL A C 1
ATOM 3042 O O . VAL A 1 379 ? 5.89532 5.96771 58.89971 1.000 34.63179 379 VAL A O 1
ATOM 3046 N N . ALA A 1 380 ? 7.32088 7.69342 59.10253 1.000 35.10845 380 ALA A N 1
ATOM 3047 C CA . ALA A 1 380 ? 6.77521 8.11564 60.38856 1.000 35.98151 380 ALA A CA 1
ATOM 3048 C C . ALA A 1 380 ? 5.43108 8.81303 60.21709 1.000 45.14328 380 ALA A C 1
ATOM 3049 O O . ALA A 1 380 ? 5.13333 9.39541 59.16997 1.000 31.66001 380 ALA A O 1
ATOM 3051 N N . GLU A 1 381 ? 4.60368 8.74807 61.25764 1.000 35.52310 381 GLU A N 1
ATOM 3052 C CA . GLU A 1 381 ? 3.39219 9.55295 61.24123 1.000 41.54493 381 GLU A CA 1
ATOM 3053 C C . GLU A 1 381 ? 3.77131 11.01196 61.45051 1.000 35.90453 381 GLU A C 1
ATOM 3054 O O . GLU A 1 381 ? 4.55081 11.33353 62.34945 1.000 38.20553 381 GLU A O 1
ATOM 3060 N N . LEU A 1 382 ? 3.24525 11.88982 60.60056 1.000 36.14198 382 LEU A N 1
ATOM 3061 C CA . LEU A 1 382 ? 3.67408 13.28023 60.62148 1.000 35.01005 382 LEU A CA 1
ATOM 3062 C C . LEU A 1 382 ? 3.29678 13.92529 61.95354 1.000 36.58698 382 LEU A C 1
ATOM 3063 O O . LEU A 1 382 ? 2.17352 13.73319 62.44097 1.000 42.34531 382 LEU A O 1
ATOM 3068 N N . PRO A 1 383 ? 4.19699 14.69453 62.56421 1.000 42.03098 383 PRO A N 1
ATOM 3069 C CA . PRO A 1 383 ? 3.87514 15.33905 63.84481 1.000 46.91507 383 PRO A CA 1
ATOM 3070 C C . PRO A 1 383 ? 2.73382 16.33727 63.70042 1.000 55.60156 383 PRO A C 1
ATOM 3071 O O . PRO A 1 383 ? 2.23762 16.62726 62.60920 1.000 47.60336 383 PRO A O 1
ATOM 3075 N N . GLU A 1 384 ? 2.30371 16.86503 64.84421 1.000 65.06887 384 GLU A N 1
ATOM 3076 C CA . GLU A 1 384 ? 1.34635 17.96449 64.88791 1.000 64.44918 384 GLU A CA 1
ATOM 3077 C C . GLU A 1 384 ? 1.88728 19.05978 65.80769 1.000 72.67370 384 GLU A C 1
ATOM 3078 O O . GLU A 1 384 ? 1.30173 19.40483 66.83330 1.000 81.60736 384 GLU A O 1
ATOM 3084 N N . GLU A 1 385 ? 3.05044 19.58459 65.43290 1.000 74.19753 385 GLU A N 1
ATOM 3085 C CA . GLU A 1 385 ? 3.61233 20.81251 65.98691 1.000 73.43439 385 GLU A CA 1
ATOM 3086 C C . GLU A 1 385 ? 4.57019 21.37778 64.93861 1.000 78.38828 385 GLU A C 1
ATOM 3087 O O . GLU A 1 385 ? 4.65060 20.86569 63.81602 1.000 77.61768 385 GLU A O 1
ATOM 3093 N N . ILE A 1 386 ? 5.29389 22.44297 65.30371 1.000 78.97769 386 ILE A N 1
ATOM 3094 C CA . ILE A 1 386 ? 6.10685 23.17866 64.33727 1.000 82.16451 386 ILE A CA 1
ATOM 3095 C C . ILE A 1 386 ? 7.09794 22.24679 63.64272 1.000 80.01880 386 ILE A C 1
ATOM 3096 O O . ILE A 1 386 ? 7.62743 21.30266 64.24345 1.000 79.86044 386 ILE A O 1
ATOM 3101 N N . ASP A 1 387 ? 7.33696 22.50645 62.35274 1.000 77.31643 387 ASP A N 1
ATOM 3102 C CA . ASP A 1 387 ? 8.21821 21.69229 61.51594 1.000 74.66754 387 ASP A CA 1
ATOM 3103 C C . ASP A 1 387 ? 9.69659 22.01187 61.70198 1.000 74.15311 387 ASP A C 1
ATOM 3104 O O . ASP A 1 387 ? 10.44387 22.09514 60.72484 1.000 74.61115 387 ASP A O 1
ATOM 3109 N N . ILE A 1 388 ? 10.13970 22.20755 62.93823 1.000 80.20274 388 ILE A N 1
ATOM 3110 C CA . ILE A 1 388 ? 11.56123 22.34016 63.22981 1.000 83.77034 388 ILE A CA 1
ATOM 3111 C C . ILE A 1 388 ? 11.81121 21.91229 64.67318 1.000 85.44938 388 ILE A C 1
ATOM 3112 O O . ILE A 1 388 ? 11.11899 21.03371 65.20005 1.000 78.90997 388 ILE A O 1
#